Protein AF-A0A7X6Y4L7-F1 (afdb_monomer)

pLDDT: mean 73.78, std 27.24, range [24.98, 98.94]

Solvent-accessible surface area (backbone atoms only — not comparable to full-atom values): 33323 Å² total; per-residue (Å²): 106,78,72,56,56,53,54,52,38,43,52,53,12,53,51,27,34,53,55,12,54,65,22,59,83,44,100,46,37,68,65,9,54,53,30,30,51,51,10,59,71,45,44,69,66,62,70,61,58,47,30,74,75,70,72,51,80,80,62,76,68,59,56,57,50,52,54,50,52,53,50,53,53,50,63,76,66,62,75,92,71,67,77,64,54,61,70,50,52,62,58,56,51,50,70,71,34,46,56,81,86,76,76,83,77,85,78,79,77,88,74,91,75,86,87,83,88,84,82,84,84,89,83,90,82,89,86,86,84,82,92,78,91,90,84,93,83,91,84,87,87,86,91,86,82,89,88,88,82,88,87,82,89,87,88,84,89,79,91,81,89,86,86,87,84,84,87,86,89,86,87,89,87,83,92,82,91,88,88,84,91,82,92,87,89,82,92,77,92,79,82,87,76,89,74,83,77,77,82,72,81,71,75,71,81,68,61,51,45,36,39,34,43,44,48,59,29,68,18,40,24,34,43,35,36,30,87,78,33,29,36,38,39,31,26,6,30,63,90,32,22,66,58,50,50,48,53,44,49,74,74,67,58,58,56,25,59,33,38,33,40,27,40,84,49,52,34,25,36,25,9,42,27,57,40,55,66,71,40,48,71,76,36,38,35,35,45,93,70,86,69,91,48,65,57,48,50,50,32,54,48,28,38,53,76,71,71,49,47,37,37,58,66,53,62,73,45,74,46,77,46,58,87,27,39,36,31,32,55,22,37,84,66,93,74,68,96,50,69,42,32,38,9,44,19,35,40,38,41,32,88,75,40,32,36,33,42,29,48,36,26,24,59,62,40,46,50,49,37,59,73,70,66,60,88,55,60,16,50,31,32,44,45,19,43,32,25,30,69,67,17,70,44,72,70,49,49,63,51,23,58,32,54,32,32,40,27,46,24,20,64,93,41,94,86,54,49,58,18,68,73,26,54,51,46,40,55,75,67,66,30,48,76,48,45,19,55,82,23,2,22,33,40,37,39,27,64,32,78,54,81,46,78,47,58,69,79,39,72,58,63,80,73,74,75,77,81,69,73,93,81,82,87,80,87,90,86,77,85,87,81,89,80,82,90,80,89,86,88,82,90,79,86,91,80,90,78,82,93,77,82,92,58,76,55,30,42,31,23,72,86,77,37,31,27,31,36,88,87,34,98,77,64,62,61,74,91,39,50,46,78,27,65,46,71,65,57,35,43,74,73,64,29,41,63,31,91,86,61,68,91

Secondary structure (DSSP, 8-state):
-HHHHHHHHHHHHHHHHHHHHHHHTSTTHHHHHHHHHHHHHHS--HHHHHHHHH-----TTHHHHHHHHHHHHHHTTS-TTSTTTHHHHHHHHHHHHBPP--PPP--------------------------------------------------------------------------------------------------PPP--EEEEE---SSS-EEEEE-SS-EEEEEE--GGGHHHHHHHHHHTT--EESEEE--SS-HHHHTTHHHHHHHSEES-EE--S----SHHHHHHHHHHHHTT--EE---TT-EEEETTEEEEE----SS--SSGGGG---EEEEETTEEEEE-TT--HHHHHHHHHTT-----SEEEPGGGG-TTSS-HHHHHHH--SEEEE---TT-TT-PSPHHHHHHHHHTT-EEEEHHHHSSEEEEE-SS-EEEES-SSPPPPPPPP---SSS---------------------------------EEEETTTTEEE-TT-TTPPPGGGEEEESSHHHHHHTTPEE-TTT--

Nearest PDB structures (foldseek):
  8a90-assembly1_B  TM=6.254E-01  e=6.960E-11  Chromobacterium vaccinii
  7dck-assembly1_B  TM=6.589E-01  e=9.756E-10  Epsilonproteobacteria bacterium (ex Lamellibrachia satsuma)
  5kil-assembly1_A-2  TM=6.484E-01  e=9.188E-10  Streptomyces venezuelae ATCC 10712
  4jo0-assembly1_A  TM=6.161E-01  e=1.368E-08  Streptomyces venezuelae

Mean predicted aligned error: 20.84 Å

Radius of gyration: 37.59 Å; Cα contacts (8 Å, |Δi|>4): 845; chains: 1; bounding box: 129×100×114 Å

Structure (mmCIF, N/CA/C/O backbone):
data_AF-A0A7X6Y4L7-F1
#
_entry.id   AF-A0A7X6Y4L7-F1
#
loop_
_atom_site.group_PDB
_atom_site.id
_atom_site.type_symbol
_atom_site.label_atom_id
_atom_site.label_alt_id
_atom_site.label_comp_id
_atom_site.label_asym_id
_atom_site.label_entity_id
_atom_site.label_seq_id
_atom_site.pdbx_PDB_ins_code
_atom_site.Cartn_x
_atom_site.Cartn_y
_atom_site.Cartn_z
_atom_site.occupancy
_atom_site.B_iso_or_equiv
_atom_site.auth_seq_id
_atom_site.auth_comp_id
_atom_site.auth_asym_id
_atom_site.auth_atom_id
_atom_site.pdbx_PDB_model_num
ATOM 1 N N . MET A 1 1 ? 54.301 41.289 31.985 1.00 64.56 1 MET A N 1
ATOM 2 C CA . MET A 1 1 ? 53.000 41.826 31.512 1.00 64.56 1 MET A CA 1
ATOM 3 C C . MET A 1 1 ? 52.698 41.454 30.056 1.00 64.56 1 MET A C 1
ATOM 5 O O . MET A 1 1 ? 52.247 40.335 29.891 1.00 64.56 1 MET A O 1
ATOM 9 N N . LYS A 1 2 ? 52.964 42.263 29.008 1.00 63.25 2 LYS A N 1
ATOM 10 C CA . LYS A 1 2 ? 52.410 42.042 27.636 1.00 63.25 2 LYS A CA 1
ATOM 11 C C . LYS A 1 2 ? 52.455 40.595 27.081 1.00 63.25 2 LYS A C 1
ATOM 13 O O . LYS A 1 2 ? 51.445 40.135 26.566 1.00 63.25 2 LYS A O 1
ATOM 18 N N . LYS A 1 3 ? 53.567 39.851 27.226 1.00 65.44 3 LYS A N 1
ATOM 19 C CA . LYS A 1 3 ? 53.645 38.425 26.817 1.00 65.44 3 LYS A CA 1
ATOM 20 C C . LYS A 1 3 ? 52.696 37.497 27.601 1.00 65.44 3 LYS A C 1
ATOM 22 O O . LYS A 1 3 ? 52.130 36.587 27.016 1.00 65.44 3 LYS A O 1
ATOM 27 N N . ILE A 1 4 ? 52.519 37.738 28.901 1.00 70.88 4 ILE A N 1
ATOM 28 C CA . ILE A 1 4 ? 51.645 36.947 29.785 1.00 70.88 4 ILE A CA 1
ATOM 29 C C . ILE A 1 4 ? 50.179 37.189 29.417 1.00 70.88 4 ILE A C 1
ATOM 31 O O . ILE A 1 4 ? 49.429 36.236 29.276 1.00 70.88 4 ILE A O 1
ATOM 35 N N . ILE A 1 5 ? 49.797 38.449 29.170 1.00 74.00 5 ILE A N 1
ATOM 36 C CA . ILE A 1 5 ? 48.437 38.820 28.738 1.00 74.00 5 ILE A CA 1
ATOM 37 C C . ILE A 1 5 ? 48.065 38.093 27.434 1.00 74.00 5 ILE A C 1
ATOM 39 O O . ILE A 1 5 ? 46.969 37.558 27.327 1.00 74.00 5 ILE A O 1
ATOM 43 N N . LEU A 1 6 ? 49.000 38.001 26.479 1.00 71.44 6 LEU A N 1
ATOM 44 C CA . LEU A 1 6 ? 48.819 37.221 25.250 1.00 71.44 6 LEU A CA 1
ATOM 45 C C . LEU A 1 6 ? 48.565 35.730 25.526 1.00 71.44 6 LEU A C 1
ATOM 47 O O . LEU A 1 6 ? 47.593 35.190 25.012 1.00 71.44 6 LEU A O 1
ATOM 51 N N . VAL A 1 7 ? 49.395 35.076 26.347 1.00 72.94 7 VAL A N 1
ATOM 52 C CA . VAL A 1 7 ? 49.225 33.646 26.687 1.00 72.94 7 VAL A CA 1
ATOM 53 C C . VAL A 1 7 ? 47.905 33.394 27.426 1.00 72.94 7 VAL A C 1
ATOM 55 O O . VAL A 1 7 ? 47.203 32.439 27.116 1.00 72.94 7 VAL A O 1
ATOM 58 N N . VAL A 1 8 ? 47.523 34.278 28.350 1.00 75.19 8 VAL A N 1
ATOM 59 C CA . VAL A 1 8 ? 46.246 34.192 29.075 1.00 75.19 8 VAL A CA 1
ATOM 60 C C . VAL A 1 8 ? 45.050 34.366 28.127 1.00 75.19 8 VAL A C 1
ATOM 62 O O . VAL A 1 8 ? 44.099 33.594 28.213 1.00 75.19 8 VAL A O 1
ATOM 65 N N . SER A 1 9 ? 45.115 35.301 27.171 1.00 73.38 9 SER A N 1
ATOM 66 C CA . SER A 1 9 ? 44.074 35.478 26.142 1.00 73.38 9 SER A CA 1
ATOM 67 C C . SER A 1 9 ? 43.915 34.240 25.254 1.00 73.38 9 SER A C 1
ATOM 69 O O . SER A 1 9 ? 42.792 33.865 24.935 1.00 73.38 9 SER A O 1
ATOM 71 N N . TRP A 1 10 ? 45.022 33.577 24.895 1.00 78.62 10 TRP A N 1
ATOM 72 C CA . TRP A 1 10 ? 45.005 32.301 24.169 1.00 78.62 10 TRP A CA 1
ATOM 73 C C . TRP A 1 10 ? 44.314 31.186 24.968 1.00 78.62 10 TRP A C 1
ATOM 75 O O . TRP A 1 10 ? 43.466 30.488 24.421 1.00 78.62 10 TRP A O 1
ATOM 85 N N . ILE A 1 11 ? 44.638 31.041 26.259 1.00 79.44 11 ILE A N 1
ATOM 86 C CA . ILE A 1 11 ? 44.039 30.016 27.130 1.00 79.44 11 ILE A CA 1
ATOM 87 C C . ILE A 1 11 ? 42.524 30.226 27.255 1.00 79.44 11 ILE A C 1
ATOM 89 O O . ILE A 1 11 ? 41.764 29.283 27.046 1.00 79.44 11 ILE A O 1
ATOM 93 N N . PHE A 1 12 ? 42.070 31.453 27.534 1.00 81.69 12 PHE A N 1
ATOM 94 C CA . PHE A 1 12 ? 40.635 31.740 27.634 1.00 81.69 12 PHE A CA 1
ATOM 95 C C . PHE A 1 12 ? 39.906 31.608 26.292 1.00 81.69 12 PHE A C 1
ATOM 97 O O . PHE A 1 12 ? 38.808 31.065 26.263 1.00 81.69 12 PHE A O 1
ATOM 104 N N . SER A 1 13 ? 40.509 32.037 25.180 1.00 82.38 13 SER A N 1
ATOM 105 C CA . SER A 1 13 ? 39.940 31.861 23.836 1.00 82.38 13 SER A CA 1
ATOM 106 C C . SER A 1 13 ? 39.688 30.384 23.501 1.00 82.38 13 SER A C 1
ATOM 108 O O . SER A 1 13 ? 38.576 30.029 23.108 1.00 82.38 13 SER A O 1
ATOM 110 N N . ILE A 1 14 ? 40.679 29.514 23.728 1.00 82.06 14 ILE A N 1
ATOM 111 C CA . ILE A 1 14 ? 40.544 28.065 23.519 1.00 82.06 14 ILE A CA 1
ATOM 112 C C . ILE A 1 14 ? 39.489 27.476 24.464 1.00 82.06 14 ILE A C 1
ATOM 114 O O . ILE A 1 14 ? 38.659 26.682 24.028 1.00 82.06 14 ILE A O 1
ATOM 118 N N . LEU A 1 15 ? 39.469 27.894 25.733 1.00 86.38 15 LEU A N 1
ATOM 119 C CA . LEU A 1 15 ? 38.477 27.436 26.709 1.00 86.38 15 LEU A CA 1
ATOM 120 C C . LEU A 1 15 ? 37.041 27.802 26.289 1.00 86.38 15 LEU A C 1
ATOM 122 O O . LEU A 1 15 ? 36.154 26.956 26.363 1.00 86.38 15 LEU A O 1
ATOM 126 N N . PHE A 1 16 ? 36.813 29.022 25.792 1.00 85.94 16 PHE A N 1
ATOM 127 C CA . PHE A 1 16 ? 35.507 29.449 25.280 1.00 85.94 16 PHE A CA 1
ATOM 128 C C . PHE A 1 16 ? 35.082 28.690 24.015 1.00 85.94 16 PHE A C 1
ATOM 130 O O . PHE A 1 16 ? 33.912 28.328 23.901 1.00 85.94 16 PHE A O 1
ATOM 137 N N . LEU A 1 17 ? 36.015 28.388 23.102 1.00 86.62 17 LEU A N 1
ATOM 138 C CA . LEU A 1 17 ? 35.740 27.546 21.931 1.00 86.62 17 LEU A CA 1
ATOM 139 C C . LEU A 1 17 ? 35.345 26.118 22.335 1.00 86.62 17 LEU A C 1
ATOM 141 O O . LEU A 1 17 ? 34.345 25.610 21.837 1.00 86.62 17 LEU A O 1
ATOM 145 N N . LEU A 1 18 ? 36.086 25.491 23.256 1.00 85.25 18 LEU A N 1
ATOM 146 C CA . LEU A 1 18 ? 35.811 24.125 23.721 1.00 85.25 18 LEU A CA 1
ATOM 147 C C . LEU A 1 18 ? 34.470 24.025 24.462 1.00 85.25 18 LEU A C 1
ATOM 149 O O . LEU A 1 18 ? 33.661 23.160 24.138 1.00 85.25 18 LEU A O 1
ATOM 153 N N . ILE A 1 19 ? 34.200 24.932 25.408 1.00 86.06 19 ILE A N 1
ATOM 154 C CA . ILE A 1 19 ? 32.922 24.953 26.139 1.00 86.06 19 ILE A CA 1
ATOM 155 C C . ILE A 1 19 ? 31.763 25.241 25.172 1.00 86.06 19 ILE A C 1
ATOM 157 O O . ILE A 1 19 ? 30.741 24.555 25.211 1.00 86.06 19 ILE A O 1
ATOM 161 N N . GLY A 1 20 ? 31.925 26.205 24.260 1.00 85.69 20 GLY A N 1
ATOM 162 C CA . GLY A 1 20 ? 30.919 26.502 23.240 1.00 85.69 20 GLY A CA 1
ATOM 163 C C . GLY A 1 20 ? 30.598 25.294 22.355 1.00 85.69 20 GLY A C 1
ATOM 164 O O . GLY A 1 20 ? 29.426 25.013 22.117 1.00 85.69 20 GLY A O 1
ATOM 165 N N . PHE A 1 21 ? 31.620 24.526 21.962 1.00 82.06 21 PHE A N 1
ATOM 166 C CA . PHE A 1 21 ? 31.460 23.297 21.182 1.00 82.06 21 PHE A CA 1
ATOM 167 C C . PHE A 1 21 ? 30.716 22.197 21.957 1.00 82.06 21 PHE A C 1
ATOM 169 O O . PHE A 1 21 ? 29.822 21.570 21.394 1.00 82.06 21 PHE A O 1
ATOM 176 N N . THR A 1 22 ? 30.989 22.008 23.258 1.00 81.50 22 THR A N 1
ATOM 177 C CA . THR A 1 22 ? 30.237 21.030 24.078 1.00 81.50 22 THR A CA 1
ATOM 178 C C . THR A 1 22 ? 28.743 21.347 24.183 1.00 81.50 22 THR A C 1
ATOM 180 O O . THR A 1 22 ? 27.936 20.433 24.319 1.00 81.50 22 THR A O 1
ATOM 183 N N . PHE A 1 23 ? 28.349 22.618 24.059 1.00 82.81 23 PHE A N 1
ATOM 184 C CA . PHE A 1 23 ? 26.939 23.010 24.072 1.00 82.81 23 PHE A CA 1
ATOM 185 C C . PHE A 1 23 ? 26.223 22.850 22.720 1.00 82.81 23 PHE A C 1
ATOM 187 O O . PHE A 1 23 ? 24.992 22.835 22.716 1.00 82.81 23 PHE A O 1
ATOM 194 N N . LEU A 1 24 ? 26.934 22.682 21.593 1.00 73.62 24 LEU A N 1
ATOM 195 C CA . LEU A 1 24 ? 26.301 22.472 20.277 1.00 73.62 24 LEU A CA 1
ATOM 196 C C . LEU A 1 24 ? 25.506 21.160 20.196 1.00 73.62 24 LEU A C 1
ATOM 198 O O . LEU A 1 24 ? 24.518 21.089 19.474 1.00 73.62 24 LEU A O 1
ATOM 202 N N . PHE A 1 25 ? 25.914 20.147 20.962 1.00 75.75 25 PHE A N 1
ATOM 203 C CA . PHE A 1 25 ? 25.281 18.824 21.027 1.00 75.75 25 PHE A CA 1
ATOM 204 C C . PHE A 1 25 ? 24.353 18.700 22.248 1.00 75.75 25 PHE A C 1
ATOM 206 O O . PHE A 1 25 ? 24.230 17.642 22.859 1.00 75.75 25 PHE A O 1
ATOM 213 N N . SER A 1 26 ? 23.732 19.814 22.647 1.00 74.69 26 SER A N 1
ATOM 214 C CA . SER A 1 26 ? 22.871 19.918 23.827 1.00 74.69 26 SER A CA 1
ATOM 215 C C . SER A 1 26 ? 21.686 20.851 23.570 1.00 74.69 26 SER A C 1
ATOM 217 O O . SER A 1 26 ? 21.703 21.656 22.638 1.00 74.69 26 SER A O 1
ATOM 219 N N . SER A 1 27 ? 20.705 20.853 24.475 1.00 76.62 27 SER A N 1
ATOM 220 C CA . SER A 1 27 ? 19.566 21.786 24.457 1.00 76.62 27 SER A CA 1
ATOM 221 C C . SER A 1 27 ? 19.948 23.276 24.589 1.00 76.62 27 SER A C 1
ATOM 223 O O . SER A 1 27 ? 19.075 24.138 24.517 1.00 76.62 27 SER A O 1
ATOM 225 N N . PHE A 1 28 ? 21.232 23.607 24.777 1.00 74.75 28 PHE A N 1
ATOM 226 C CA . PHE A 1 28 ? 21.755 24.968 24.967 1.00 74.75 28 PHE A CA 1
ATOM 227 C C . PHE A 1 28 ? 22.558 25.485 23.755 1.00 74.75 28 PHE A C 1
ATOM 229 O O . PHE A 1 28 ? 23.544 26.212 23.908 1.00 74.75 28 PHE A O 1
ATOM 236 N N . LEU A 1 29 ? 22.105 25.152 22.542 1.00 79.75 29 LEU A N 1
ATOM 237 C CA . LEU A 1 29 ? 22.727 25.528 21.263 1.00 79.75 29 LEU A CA 1
ATOM 238 C C . LEU A 1 29 ? 23.078 27.027 21.150 1.00 79.75 29 LEU A C 1
ATOM 240 O O . LEU A 1 29 ? 24.195 27.374 20.766 1.00 79.75 29 LEU A O 1
ATOM 244 N N . LEU A 1 30 ? 22.153 27.929 21.507 1.00 76.75 30 LEU A N 1
ATOM 245 C CA . LEU A 1 30 ? 22.362 29.381 21.389 1.00 76.75 30 LEU A CA 1
ATOM 246 C C . LEU A 1 30 ? 23.469 29.907 22.337 1.00 76.75 30 LEU A C 1
ATOM 248 O O . LEU A 1 30 ? 24.376 30.586 21.848 1.00 76.75 30 LEU A O 1
ATOM 252 N N . PRO A 1 31 ? 23.485 29.570 23.646 1.00 83.88 31 PRO A N 1
ATOM 253 C CA . PRO A 1 31 ? 24.656 29.773 24.504 1.00 83.88 31 PRO A CA 1
ATOM 254 C C . PRO A 1 31 ? 25.964 29.209 23.928 1.00 83.88 31 PRO A C 1
ATOM 256 O O . PRO A 1 31 ? 26.984 29.898 23.971 1.00 83.88 31 PRO A O 1
ATOM 259 N N . GLY A 1 32 ? 25.942 28.005 23.346 1.00 86.62 32 GLY A N 1
ATOM 260 C CA . GLY A 1 32 ? 27.118 27.390 22.718 1.00 86.62 32 GLY A CA 1
ATOM 261 C C . GLY A 1 32 ? 27.705 28.236 21.586 1.00 86.62 32 GLY A C 1
ATOM 262 O O . GLY A 1 32 ? 28.892 28.572 21.606 1.00 86.62 32 GLY A O 1
ATOM 263 N N . LEU A 1 33 ? 26.853 28.672 20.655 1.00 84.38 33 LEU A N 1
ATOM 264 C CA . LEU A 1 33 ? 27.230 29.553 19.545 1.00 84.38 33 LEU A CA 1
ATOM 265 C C . LEU A 1 33 ? 27.809 30.892 20.032 1.00 84.38 33 LEU A C 1
ATOM 267 O O . LEU A 1 33 ? 28.822 31.346 19.499 1.00 84.38 33 LEU A O 1
ATOM 271 N N . ILE A 1 34 ? 27.223 31.501 21.070 1.00 86.12 34 ILE A N 1
ATOM 272 C CA . ILE A 1 34 ? 27.723 32.756 21.664 1.00 86.12 34 ILE A CA 1
ATOM 273 C C . ILE A 1 34 ? 29.126 32.563 22.260 1.00 86.12 34 ILE A C 1
ATOM 275 O O . ILE A 1 34 ? 30.013 33.388 22.026 1.00 86.12 34 ILE A O 1
ATOM 279 N N . LEU A 1 35 ? 29.357 31.468 22.991 1.00 85.62 35 LEU A N 1
ATOM 280 C CA . LEU A 1 35 ? 30.662 31.160 23.585 1.00 85.62 35 LEU A CA 1
ATOM 281 C C . LEU A 1 35 ? 31.726 30.879 22.513 1.00 85.62 35 LEU A C 1
ATOM 283 O O . LEU A 1 35 ? 32.846 31.377 22.633 1.00 85.62 35 LEU A O 1
ATOM 287 N N . MET A 1 36 ? 31.377 30.187 21.422 1.00 86.12 36 MET A N 1
ATOM 288 C CA . MET A 1 36 ? 32.289 30.016 20.284 1.00 86.12 36 MET A CA 1
ATOM 289 C C . MET A 1 36 ? 32.635 31.348 19.604 1.00 86.12 36 MET A C 1
ATOM 291 O O . MET A 1 36 ? 33.799 31.575 19.273 1.00 86.12 36 MET A O 1
ATOM 295 N N . LEU A 1 37 ? 31.665 32.254 19.444 1.00 83.62 37 LEU A N 1
ATOM 296 C CA . LEU A 1 37 ? 31.886 33.593 18.881 1.00 83.62 37 LEU A CA 1
ATOM 297 C C . LEU A 1 37 ? 32.836 34.428 19.755 1.00 83.62 37 LEU A C 1
ATOM 299 O O . LEU A 1 37 ? 33.786 35.023 19.243 1.00 83.62 37 LEU A O 1
ATOM 303 N N . ILE A 1 38 ? 32.639 34.411 21.077 1.00 81.06 38 ILE A N 1
ATOM 304 C CA . ILE A 1 38 ? 33.545 35.042 22.052 1.00 81.06 38 ILE A CA 1
ATOM 305 C C . ILE A 1 38 ? 34.948 34.426 21.959 1.00 81.06 38 ILE A C 1
ATOM 307 O O . ILE A 1 38 ? 35.938 35.156 21.883 1.00 81.06 38 ILE A O 1
ATOM 311 N N . GLY A 1 39 ? 35.044 33.096 21.911 1.00 82.06 39 GLY A N 1
ATOM 312 C CA . GLY A 1 39 ? 36.310 32.380 21.772 1.00 82.06 39 GLY A CA 1
ATOM 313 C C . GLY A 1 39 ? 37.071 32.758 20.498 1.00 82.06 39 GLY A C 1
ATOM 314 O O . GLY A 1 39 ? 38.264 33.059 20.572 1.00 82.06 39 GLY A O 1
ATOM 315 N N . ALA A 1 40 ? 36.382 32.837 19.357 1.00 81.19 40 ALA A N 1
ATOM 316 C CA . ALA A 1 40 ? 36.952 33.245 18.073 1.00 81.19 40 ALA A CA 1
ATOM 317 C C . ALA A 1 40 ? 37.410 34.716 18.056 1.00 81.19 40 ALA A C 1
ATOM 319 O O . ALA A 1 40 ? 38.482 35.012 17.531 1.00 81.19 40 ALA A O 1
ATOM 320 N N . ILE A 1 41 ? 36.650 35.633 18.669 1.00 78.81 41 ILE A N 1
ATOM 321 C CA . ILE A 1 41 ? 37.019 37.056 18.793 1.00 78.81 41 ILE A CA 1
ATOM 322 C C . ILE A 1 41 ? 38.242 37.241 19.709 1.00 78.81 41 ILE A C 1
ATOM 324 O O . ILE A 1 41 ? 39.097 38.086 19.441 1.00 78.81 41 ILE A O 1
ATOM 328 N N . LEU 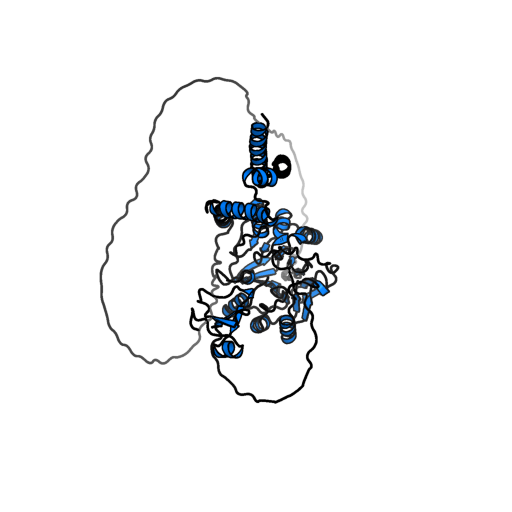A 1 42 ? 38.348 36.450 20.781 1.00 77.88 42 LEU A N 1
ATOM 329 C CA . LEU A 1 42 ? 39.468 36.506 21.727 1.00 77.88 42 LEU A CA 1
ATOM 330 C C . LEU A 1 42 ? 40.744 35.809 21.228 1.00 77.88 42 LEU A C 1
ATOM 332 O O . LEU A 1 42 ? 41.788 35.969 21.869 1.00 77.88 42 LEU A O 1
ATOM 336 N N . LEU A 1 43 ? 40.683 35.053 20.123 1.00 77.38 43 LEU A N 1
ATOM 337 C CA . LEU A 1 43 ? 41.809 34.299 19.563 1.00 77.38 43 LEU A CA 1
ATOM 338 C C . LEU A 1 43 ? 42.814 35.256 18.891 1.00 77.38 43 LEU A C 1
ATOM 340 O O . LEU A 1 43 ? 42.539 35.774 17.804 1.00 77.38 43 LEU A O 1
ATOM 344 N N . PRO A 1 44 ? 44.001 35.515 19.475 1.00 65.94 44 PRO A N 1
ATOM 345 C CA . PRO A 1 44 ? 44.910 36.510 18.916 1.00 65.94 44 PRO A CA 1
ATOM 346 C C . PRO A 1 44 ? 45.461 36.023 17.566 1.00 65.94 44 PRO A C 1
ATOM 348 O O . PRO A 1 44 ? 45.849 34.857 17.467 1.00 65.94 44 PRO A O 1
ATOM 351 N N . PRO A 1 45 ? 45.555 36.882 16.530 1.00 65.38 45 PRO A N 1
ATOM 352 C CA . PRO A 1 45 ? 45.813 36.449 15.158 1.00 65.38 45 PRO A CA 1
ATOM 353 C C . PRO A 1 45 ? 47.113 35.643 15.042 1.00 65.38 45 PRO A C 1
ATOM 355 O O . PRO A 1 45 ? 48.219 36.189 15.098 1.00 65.38 45 PRO A O 1
ATOM 358 N N . ILE A 1 46 ? 46.955 34.329 14.851 1.00 59.22 46 ILE A N 1
ATOM 359 C CA . ILE A 1 46 ? 48.016 33.307 14.887 1.00 59.22 46 ILE A CA 1
ATOM 360 C C . ILE A 1 46 ? 49.167 33.659 13.931 1.00 59.22 46 ILE A C 1
ATOM 362 O O . ILE A 1 46 ? 50.349 33.515 14.255 1.00 59.22 46 ILE A O 1
ATOM 366 N N . THR A 1 47 ? 48.815 34.224 12.775 1.00 53.38 47 THR A N 1
ATOM 367 C CA . THR A 1 47 ? 49.736 34.723 11.747 1.00 53.38 47 THR A CA 1
ATOM 368 C C . THR A 1 47 ? 50.739 35.751 12.275 1.00 53.38 47 THR A C 1
ATOM 370 O O . THR A 1 47 ? 51.868 35.776 11.794 1.00 53.38 47 THR A O 1
ATOM 373 N N . SER A 1 48 ? 50.380 36.573 13.265 1.00 55.81 48 SER A N 1
ATOM 374 C CA . SER A 1 48 ? 51.265 37.583 13.863 1.00 55.81 48 SER A CA 1
ATOM 375 C C . SER A 1 48 ? 52.360 36.945 14.725 1.00 55.81 48 SER A C 1
ATOM 377 O O . SER A 1 48 ? 53.530 37.324 14.639 1.00 55.81 48 SER A O 1
ATOM 379 N N . PHE A 1 49 ? 52.006 35.924 15.511 1.00 62.72 49 PHE A N 1
ATOM 380 C CA . PHE A 1 49 ? 52.955 35.199 16.357 1.00 62.72 49 PHE A CA 1
ATOM 381 C C . PHE A 1 49 ? 53.919 34.344 15.520 1.00 62.72 49 PHE A C 1
ATOM 383 O O . PHE A 1 49 ? 55.135 34.436 15.702 1.00 62.72 49 PHE A O 1
ATOM 390 N N . ILE A 1 50 ? 53.397 33.588 14.544 1.00 56.09 50 ILE A N 1
ATOM 391 C CA . ILE A 1 50 ? 54.206 32.715 13.677 1.00 56.09 50 ILE A CA 1
ATOM 392 C C . ILE A 1 50 ? 55.171 33.529 12.799 1.00 56.09 50 ILE A C 1
ATOM 394 O O . ILE A 1 50 ? 56.367 33.230 12.794 1.00 56.09 50 ILE A O 1
ATOM 398 N N . ASN A 1 51 ? 54.709 34.604 12.141 1.00 57.66 51 ASN A N 1
ATOM 399 C CA . ASN A 1 51 ? 55.597 35.495 11.376 1.00 57.66 51 ASN A CA 1
ATOM 400 C C . ASN A 1 51 ? 56.739 36.032 12.248 1.00 57.66 51 ASN A C 1
ATOM 402 O O . ASN A 1 51 ? 57.895 36.046 11.831 1.00 57.66 51 ASN A O 1
ATOM 406 N N . LYS A 1 52 ? 56.426 36.475 13.471 1.00 62.69 52 LYS A N 1
ATOM 407 C CA . LYS A 1 52 ? 57.401 37.139 14.339 1.00 62.69 52 LYS A CA 1
ATOM 408 C C . LYS A 1 52 ? 58.457 36.192 14.908 1.00 62.69 52 LYS A C 1
ATOM 410 O O . LYS A 1 52 ? 59.581 36.637 15.134 1.00 62.69 52 LYS A O 1
ATOM 415 N N . GLN A 1 53 ? 58.110 34.925 15.134 1.00 61.84 53 GLN A N 1
ATOM 416 C CA . GLN A 1 53 ? 59.012 33.948 15.747 1.00 61.84 53 GLN A CA 1
ATOM 417 C C . GLN A 1 53 ? 59.769 33.086 14.721 1.00 61.84 53 GLN A C 1
ATOM 419 O O . GLN A 1 53 ? 60.908 32.712 14.989 1.00 61.84 53 GLN A O 1
ATOM 424 N N . PHE A 1 54 ? 59.185 32.817 13.546 1.00 67.88 54 PHE A N 1
ATOM 425 C CA . PHE A 1 54 ? 59.772 31.930 12.526 1.00 67.88 54 PHE A CA 1
ATOM 426 C C . PHE A 1 54 ? 60.096 32.614 11.187 1.00 67.88 54 PHE A C 1
ATOM 428 O O . PHE A 1 54 ? 60.723 31.992 10.336 1.00 67.88 54 PHE A O 1
ATOM 435 N N . LYS A 1 55 ? 59.695 33.879 10.976 1.00 67.19 55 LYS A N 1
ATOM 436 C CA . LYS A 1 55 ? 59.811 34.618 9.694 1.00 67.19 55 LYS A CA 1
ATOM 437 C C . LYS A 1 55 ? 59.093 33.969 8.496 1.00 67.19 55 LYS A C 1
ATOM 439 O O . LYS A 1 55 ? 59.327 34.365 7.358 1.00 67.19 55 LYS A O 1
ATOM 444 N N . ILE A 1 56 ? 58.200 33.009 8.740 1.00 61.88 56 ILE A N 1
ATOM 445 C CA . ILE A 1 56 ? 57.390 32.357 7.705 1.00 61.88 56 ILE A CA 1
ATOM 446 C C . ILE A 1 56 ? 56.091 33.146 7.527 1.00 61.88 56 ILE A C 1
ATOM 448 O O . ILE A 1 56 ? 55.279 33.201 8.451 1.00 61.88 56 ILE A O 1
ATOM 452 N N . THR A 1 57 ? 55.879 33.702 6.333 1.00 60.34 57 THR A N 1
ATOM 453 C CA . THR A 1 57 ? 54.601 34.265 5.877 1.00 60.34 57 THR A CA 1
ATOM 454 C C . THR A 1 57 ? 53.693 33.134 5.374 1.00 60.34 57 THR A C 1
ATOM 456 O O . THR A 1 57 ? 53.953 32.573 4.307 1.00 60.34 57 THR A O 1
ATOM 459 N N . PRO A 1 58 ? 52.625 32.742 6.098 1.00 57.94 58 PRO A N 1
ATOM 460 C CA . PRO A 1 58 ? 51.831 31.590 5.686 1.00 57.94 58 PRO A CA 1
ATOM 461 C C . PRO A 1 58 ? 50.970 31.929 4.463 1.00 57.94 58 PRO A C 1
ATOM 463 O O . PRO A 1 58 ? 50.214 32.903 4.489 1.00 57.94 58 PRO A O 1
ATOM 466 N N . LYS A 1 59 ? 51.044 31.110 3.405 1.00 67.31 59 LYS A N 1
ATOM 467 C CA . LYS A 1 59 ? 50.058 31.136 2.311 1.00 67.31 59 LYS A CA 1
ATOM 468 C C . LYS A 1 59 ? 48.666 30.844 2.880 1.00 67.31 59 LYS A C 1
ATOM 470 O O . LYS A 1 59 ? 48.542 30.042 3.801 1.00 67.31 59 LYS A O 1
ATOM 475 N N . TRP A 1 60 ? 47.641 31.487 2.320 1.00 58.50 60 TRP A N 1
ATOM 476 C CA . TRP A 1 60 ? 46.269 31.483 2.844 1.00 58.50 60 TRP A CA 1
ATOM 477 C C . TRP A 1 60 ? 45.740 30.078 3.184 1.00 58.50 60 TRP A C 1
ATOM 479 O O . TRP A 1 60 ? 45.397 29.850 4.342 1.00 58.50 60 TRP A O 1
ATOM 489 N N . TRP A 1 61 ? 45.845 29.138 2.239 1.00 66.81 61 TRP A N 1
ATOM 490 C CA . TRP A 1 61 ? 45.427 27.732 2.367 1.00 66.81 61 TRP A CA 1
ATOM 491 C C . TRP A 1 61 ? 46.065 26.937 3.523 1.00 66.81 61 TRP A C 1
ATOM 493 O O . TRP A 1 61 ? 45.542 25.898 3.921 1.00 66.81 61 TRP A O 1
ATOM 503 N N . MET A 1 62 ? 47.190 27.388 4.098 1.00 56.91 62 MET A N 1
ATOM 504 C CA . MET A 1 62 ? 47.793 26.702 5.253 1.00 56.91 62 MET A CA 1
ATOM 505 C C . MET A 1 62 ? 47.004 26.905 6.553 1.00 56.91 62 MET A C 1
ATOM 507 O O . MET A 1 62 ? 47.239 26.177 7.515 1.00 56.91 62 MET A O 1
ATOM 511 N N . LYS A 1 63 ? 46.064 27.860 6.601 1.00 55.31 63 LYS A N 1
ATOM 512 C CA . LYS A 1 63 ? 45.091 27.951 7.702 1.00 55.31 63 LYS A CA 1
ATOM 513 C C . LYS A 1 63 ? 44.120 26.776 7.651 1.00 55.31 63 LYS A C 1
ATOM 515 O O . LYS A 1 63 ? 43.931 26.085 8.646 1.00 55.31 63 LYS A O 1
ATOM 520 N N . ASP A 1 64 ? 43.564 26.545 6.470 1.00 58.91 64 ASP A N 1
ATOM 521 C CA . ASP A 1 64 ? 42.499 25.576 6.232 1.00 58.91 64 ASP A CA 1
ATOM 522 C C . ASP A 1 64 ? 43.051 24.150 6.372 1.00 58.91 64 ASP A C 1
ATOM 524 O O . ASP A 1 64 ? 42.461 23.315 7.054 1.00 58.91 64 ASP A O 1
ATOM 528 N N . LEU A 1 65 ? 44.275 23.913 5.878 1.00 60.03 65 LEU A N 1
ATOM 529 C CA . LEU A 1 65 ? 45.011 22.668 6.111 1.00 60.03 65 LEU A CA 1
ATOM 530 C C . LEU A 1 65 ? 45.287 22.399 7.604 1.00 60.03 65 LEU A C 1
ATOM 532 O O . LEU A 1 65 ? 45.229 21.250 8.031 1.00 60.03 65 LEU A O 1
ATOM 536 N N . ALA A 1 66 ? 45.572 23.424 8.415 1.00 59.22 66 ALA A N 1
ATOM 537 C CA . ALA A 1 66 ? 45.806 23.238 9.850 1.00 59.22 66 ALA A CA 1
ATOM 538 C C . ALA A 1 66 ? 44.521 22.852 10.606 1.00 59.22 66 ALA A C 1
ATOM 540 O O . ALA A 1 66 ? 44.570 22.002 11.496 1.00 59.22 66 ALA A O 1
ATOM 541 N N . VAL A 1 67 ? 43.374 23.424 10.222 1.00 57.31 67 VAL A N 1
ATOM 542 C CA . VAL A 1 67 ? 42.053 23.018 10.734 1.00 57.31 67 VAL A CA 1
ATOM 543 C C . VAL A 1 67 ? 41.726 21.587 10.295 1.00 57.31 67 VAL A C 1
ATOM 545 O O . VAL A 1 67 ? 41.323 20.773 11.122 1.00 57.31 67 VAL A O 1
ATOM 548 N N . PHE A 1 68 ? 41.977 21.248 9.028 1.00 59.81 68 PHE A N 1
ATOM 549 C CA . PHE A 1 68 ? 41.729 19.912 8.483 1.00 59.81 68 PHE A CA 1
ATOM 550 C C . PHE A 1 68 ? 42.585 18.826 9.158 1.00 59.81 68 PHE A C 1
ATOM 552 O O . PHE A 1 68 ? 42.074 17.765 9.505 1.00 59.81 68 PHE A O 1
ATOM 559 N N . ILE A 1 69 ? 43.868 19.093 9.428 1.00 61.34 69 ILE A N 1
ATOM 560 C CA . ILE A 1 69 ? 44.744 18.156 10.154 1.00 61.34 69 ILE A CA 1
ATOM 561 C C . ILE A 1 69 ? 44.261 17.943 11.597 1.00 61.34 69 ILE A C 1
ATOM 563 O O . ILE A 1 69 ? 44.251 16.806 12.065 1.00 61.34 69 ILE A O 1
ATOM 567 N N . LEU A 1 70 ? 43.817 18.996 12.293 1.00 57.31 70 LEU A N 1
ATOM 568 C CA . LEU A 1 70 ? 43.230 18.859 13.633 1.00 57.31 70 LEU A CA 1
ATOM 569 C C . LEU A 1 70 ? 41.928 18.044 13.612 1.00 57.31 70 LEU A C 1
ATOM 571 O O . LEU A 1 70 ? 41.722 17.221 14.500 1.00 57.31 70 LEU A O 1
ATOM 575 N N . PHE A 1 71 ? 41.092 18.216 12.586 1.00 58.00 71 PHE A N 1
ATOM 576 C CA . PHE A 1 71 ? 39.865 17.438 12.391 1.00 58.00 71 PHE A CA 1
ATOM 577 C C . PHE A 1 71 ? 40.151 15.945 12.143 1.00 58.00 71 PHE A C 1
ATOM 579 O O . PHE A 1 71 ? 39.542 15.091 12.783 1.00 58.00 71 PHE A O 1
ATOM 586 N N . ILE A 1 72 ? 41.135 15.617 11.297 1.00 63.75 72 ILE A N 1
ATOM 587 C CA . ILE A 1 72 ? 41.568 14.229 11.048 1.00 63.75 72 ILE A CA 1
ATOM 588 C C . ILE A 1 72 ? 42.159 13.580 12.310 1.00 63.75 72 ILE A C 1
ATOM 590 O O . ILE A 1 72 ? 41.837 12.432 12.613 1.00 63.75 72 ILE A O 1
ATOM 594 N N . ILE A 1 73 ? 42.989 14.301 13.073 1.00 62.41 73 ILE A N 1
ATOM 595 C CA . ILE A 1 73 ? 43.545 13.791 14.339 1.00 62.41 73 ILE A CA 1
ATOM 596 C C . ILE A 1 73 ? 42.431 13.574 15.372 1.00 62.41 73 ILE A C 1
ATOM 598 O O . ILE A 1 73 ? 42.453 12.567 16.072 1.00 62.41 73 ILE A O 1
ATOM 602 N N . PHE A 1 74 ? 41.440 14.469 15.441 1.00 56.50 74 PHE A N 1
ATOM 603 C CA . PHE A 1 74 ? 40.285 14.311 16.324 1.00 56.50 74 PHE A CA 1
ATOM 604 C C . PHE A 1 74 ? 39.469 13.059 15.973 1.00 56.50 74 PHE A C 1
ATOM 606 O O . PHE A 1 74 ? 39.269 12.218 16.848 1.00 56.50 74 PHE A O 1
ATOM 613 N N . LEU A 1 75 ? 39.097 12.875 14.698 1.00 55.31 75 LEU A N 1
ATOM 614 C CA . LEU A 1 75 ? 38.399 11.673 14.215 1.00 55.31 75 LEU A CA 1
ATOM 615 C C . LEU A 1 75 ? 39.147 10.378 14.574 1.00 55.31 75 LEU A C 1
ATOM 617 O O . LEU A 1 75 ? 38.526 9.420 15.020 1.00 55.31 75 LEU A O 1
ATOM 621 N N . ALA A 1 76 ? 40.478 10.368 14.465 1.00 58.50 76 ALA A N 1
ATOM 622 C CA . ALA A 1 76 ? 41.324 9.229 14.833 1.00 58.50 76 ALA A CA 1
ATOM 623 C C . ALA A 1 76 ? 41.485 9.001 16.357 1.00 58.50 76 ALA A C 1
ATOM 625 O O . ALA A 1 76 ? 42.248 8.125 16.765 1.00 58.50 76 ALA A O 1
ATOM 626 N N . THR A 1 77 ? 40.806 9.786 17.203 1.00 56.91 77 THR A N 1
ATOM 627 C CA . THR A 1 77 ? 40.836 9.665 18.677 1.00 56.91 77 THR A CA 1
ATOM 628 C C . THR A 1 77 ? 39.457 9.495 19.324 1.00 56.91 77 THR A C 1
ATOM 630 O O . THR A 1 77 ? 39.377 9.371 20.547 1.00 56.91 77 THR A O 1
ATOM 633 N N . ILE A 1 78 ? 38.382 9.435 18.532 1.00 59.81 78 ILE A N 1
ATOM 634 C CA . ILE A 1 78 ? 37.046 9.051 19.008 1.00 59.81 78 ILE A CA 1
ATOM 635 C C . ILE A 1 78 ? 37.031 7.524 19.228 1.00 59.81 78 ILE A C 1
ATOM 637 O O . ILE A 1 78 ? 37.373 6.791 18.301 1.00 59.81 78 ILE A O 1
ATOM 641 N N . PRO A 1 79 ? 36.647 7.005 20.410 1.00 48.25 79 PRO A N 1
ATOM 642 C CA . PRO A 1 79 ? 36.483 5.564 20.611 1.00 48.25 79 PRO A CA 1
ATOM 643 C C . PRO A 1 79 ? 35.249 5.017 19.870 1.00 48.25 79 PRO A C 1
ATOM 645 O O . PRO A 1 79 ? 34.178 5.615 19.951 1.00 48.25 79 PRO A O 1
ATOM 648 N N . ASP A 1 80 ? 35.350 3.829 19.260 1.00 50.19 80 ASP A N 1
ATOM 649 C CA . ASP A 1 80 ? 34.297 3.152 18.459 1.00 50.19 80 ASP A CA 1
ATOM 650 C C . ASP A 1 80 ? 33.002 2.754 19.222 1.00 50.19 80 ASP A C 1
ATOM 652 O O . ASP A 1 80 ? 32.236 1.895 18.771 1.00 50.19 80 ASP A O 1
ATOM 656 N N . ASN A 1 81 ? 32.769 3.285 20.425 1.00 44.88 81 ASN A N 1
ATOM 657 C CA . ASN A 1 81 ? 31.910 2.654 21.428 1.00 44.88 81 ASN A CA 1
ATOM 658 C C . ASN A 1 81 ? 30.613 3.411 21.767 1.00 44.88 81 ASN A C 1
ATOM 660 O O . ASN A 1 81 ? 29.803 2.872 22.515 1.00 44.88 81 ASN A O 1
ATOM 664 N N . GLU A 1 82 ? 30.380 4.608 21.215 1.00 42.47 82 GLU A N 1
ATOM 665 C CA . GLU A 1 82 ? 29.122 5.354 21.430 1.00 42.47 82 GLU A CA 1
ATOM 666 C C . GLU A 1 82 ? 28.068 5.112 20.333 1.00 42.47 82 GLU A C 1
ATOM 668 O O . GLU A 1 82 ? 26.874 5.149 20.618 1.00 42.47 82 GLU A O 1
ATOM 673 N N . TYR A 1 83 ? 28.469 4.734 19.111 1.00 40.31 83 TYR A N 1
ATOM 674 C CA . TYR A 1 83 ? 27.513 4.436 18.027 1.00 40.31 83 TYR A CA 1
ATOM 675 C C . TYR A 1 83 ? 26.641 3.191 18.290 1.00 40.31 83 TYR A C 1
ATOM 677 O O . TYR A 1 83 ? 25.542 3.079 17.761 1.00 40.31 83 TYR A O 1
ATOM 685 N N . LYS A 1 84 ? 27.091 2.276 19.161 1.00 36.94 84 LYS A N 1
ATOM 686 C CA . LYS A 1 84 ? 26.399 1.011 19.490 1.00 36.94 84 LYS A CA 1
ATOM 687 C C . LYS A 1 84 ? 25.326 1.141 20.580 1.00 36.94 84 LYS A C 1
ATOM 689 O O . LYS A 1 84 ? 24.832 0.126 21.075 1.00 36.94 84 LYS A O 1
ATOM 694 N N . ALA A 1 85 ? 24.997 2.366 20.996 1.00 36.69 85 ALA A N 1
ATOM 695 C CA . ALA A 1 85 ? 23.911 2.626 21.937 1.00 36.69 85 ALA A CA 1
ATOM 696 C C . ALA A 1 85 ? 22.535 2.576 21.246 1.00 36.69 85 ALA A C 1
ATOM 698 O O . ALA A 1 85 ? 21.641 1.891 21.740 1.00 36.69 85 ALA A O 1
ATOM 699 N N . GLY A 1 86 ? 22.390 3.227 20.083 1.00 37.69 86 GLY A N 1
ATOM 700 C CA . GLY A 1 86 ? 21.138 3.245 19.310 1.00 37.69 86 GLY A CA 1
ATOM 701 C C . GLY A 1 86 ? 20.710 1.848 18.857 1.00 37.69 86 GLY A C 1
ATOM 702 O O . GLY A 1 86 ? 19.595 1.421 19.157 1.00 37.69 86 GLY A O 1
ATOM 703 N N . ASP A 1 87 ? 21.645 1.090 18.268 1.00 40.91 87 ASP A N 1
ATOM 704 C CA . ASP A 1 87 ? 21.453 -0.297 17.811 1.00 40.91 87 ASP A CA 1
ATOM 705 C C . ASP A 1 87 ? 20.845 -1.230 18.873 1.00 40.91 87 ASP A C 1
ATOM 707 O O . ASP A 1 87 ? 20.240 -2.244 18.530 1.00 40.91 87 ASP A O 1
ATOM 711 N N . LYS A 1 88 ? 21.023 -0.938 20.168 1.00 36.31 88 LYS A N 1
ATOM 712 C CA . LYS A 1 88 ? 20.524 -1.793 21.253 1.00 36.31 88 LYS A CA 1
ATOM 713 C C . LYS A 1 88 ? 19.124 -1.445 21.738 1.00 36.31 88 LYS A C 1
ATOM 715 O O . LYS A 1 88 ? 18.436 -2.361 22.169 1.00 36.31 88 LYS A O 1
ATOM 720 N N . ILE A 1 89 ? 18.721 -0.177 21.672 1.00 40.31 89 ILE A N 1
ATOM 721 C CA . ILE A 1 89 ? 17.419 0.278 22.185 1.00 40.31 89 ILE A CA 1
ATOM 722 C C . ILE A 1 89 ? 16.313 -0.070 21.180 1.00 40.31 89 ILE A C 1
ATOM 724 O O . ILE A 1 89 ? 15.325 -0.701 21.539 1.00 40.31 89 ILE A O 1
ATOM 728 N N . VAL A 1 90 ? 16.522 0.213 19.888 1.00 46.28 90 VAL A N 1
ATOM 729 C CA . VAL A 1 90 ? 15.533 -0.117 18.839 1.00 46.28 90 VAL A CA 1
ATOM 730 C C . VAL A 1 90 ? 15.245 -1.627 18.791 1.00 46.28 90 VAL A C 1
ATOM 732 O O . VAL A 1 90 ? 14.091 -2.043 18.681 1.00 46.28 90 VAL A O 1
ATOM 735 N N . ASN A 1 91 ? 16.284 -2.458 18.944 1.00 45.28 91 ASN A N 1
ATOM 736 C CA . ASN A 1 91 ? 16.144 -3.916 18.931 1.00 45.28 91 ASN A CA 1
ATOM 737 C C . ASN A 1 91 ? 15.491 -4.488 20.202 1.00 45.28 91 ASN A C 1
ATOM 739 O O . ASN A 1 91 ? 14.738 -5.453 20.081 1.00 45.28 91 ASN A O 1
ATOM 743 N N . SER A 1 92 ? 15.736 -3.932 21.400 1.00 43.97 92 SER A N 1
ATOM 744 C CA . SER A 1 92 ? 15.037 -4.399 22.611 1.00 43.97 92 SER A CA 1
ATOM 745 C C . SER A 1 92 ? 13.551 -4.078 22.558 1.00 43.97 92 SER A C 1
ATOM 747 O O . SER A 1 92 ? 12.718 -4.904 22.929 1.00 43.97 92 SER A O 1
ATOM 749 N N . ASP A 1 93 ? 13.217 -2.888 22.072 1.00 51.53 93 ASP A N 1
ATOM 750 C CA . ASP A 1 93 ? 11.877 -2.346 22.235 1.00 51.53 93 ASP A CA 1
ATOM 751 C C . ASP A 1 93 ? 10.928 -2.945 21.187 1.00 51.53 93 ASP A C 1
ATOM 753 O O . ASP A 1 93 ? 9.814 -3.348 21.537 1.00 51.53 93 ASP A O 1
ATOM 757 N N . MET A 1 94 ? 11.386 -3.166 19.944 1.00 54.69 94 MET A N 1
ATOM 758 C CA . MET A 1 94 ? 10.598 -3.889 18.936 1.00 54.69 94 MET A CA 1
ATOM 759 C C . MET A 1 94 ? 10.228 -5.313 19.388 1.00 54.69 94 MET A C 1
ATOM 761 O O . MET A 1 94 ? 9.104 -5.751 19.141 1.00 54.69 94 MET A O 1
ATOM 765 N N . GLU A 1 95 ? 11.121 -6.031 20.078 1.00 59.47 95 GLU A N 1
ATOM 766 C CA . GLU A 1 95 ? 10.832 -7.392 20.557 1.00 59.47 95 GLU A CA 1
ATOM 767 C C . GLU A 1 95 ? 9.722 -7.410 21.634 1.00 59.47 95 GLU A C 1
ATOM 769 O O . GLU A 1 95 ? 9.042 -8.422 21.801 1.00 59.47 95 GLU A O 1
ATOM 774 N N . THR A 1 96 ? 9.457 -6.272 22.296 1.00 68.44 96 THR A N 1
ATOM 775 C CA . THR A 1 96 ? 8.308 -6.097 23.211 1.00 68.44 96 THR A CA 1
ATOM 776 C C . THR A 1 96 ? 7.021 -5.616 22.528 1.00 68.44 96 THR A C 1
ATOM 778 O O . THR A 1 96 ? 5.929 -5.893 23.030 1.00 68.44 96 THR A O 1
ATOM 781 N N . LEU A 1 97 ? 7.125 -4.922 21.387 1.00 75.19 97 LEU A N 1
ATOM 782 C CA . LEU A 1 97 ? 5.980 -4.379 20.643 1.00 75.19 97 LEU A CA 1
ATOM 783 C C . LEU A 1 97 ? 5.326 -5.400 19.698 1.00 75.19 97 LEU A C 1
ATOM 785 O O . LEU A 1 97 ? 4.155 -5.237 19.353 1.00 75.19 97 LEU A O 1
ATOM 789 N N . VAL A 1 98 ? 6.048 -6.430 19.248 1.00 74.88 98 VAL A N 1
ATOM 790 C CA . VAL A 1 98 ? 5.538 -7.403 18.264 1.00 74.88 98 VAL A CA 1
ATOM 791 C C . VAL A 1 98 ? 4.648 -8.473 18.909 1.00 74.88 98 VAL A C 1
ATOM 793 O O . VAL A 1 98 ? 5.018 -9.111 19.894 1.00 74.88 98 VAL A O 1
ATOM 796 N N . GLU A 1 99 ? 3.476 -8.730 18.321 1.00 75.50 99 GLU A N 1
ATOM 797 C CA . GLU A 1 99 ? 2.600 -9.817 18.776 1.00 75.50 99 GLU A CA 1
ATOM 798 C C . GLU A 1 99 ? 3.116 -11.211 18.359 1.00 75.50 99 GLU A C 1
ATOM 800 O O . GLU A 1 99 ? 3.563 -11.396 17.221 1.00 75.50 99 GLU A O 1
ATOM 805 N N . PRO A 1 100 ? 3.017 -12.236 19.232 1.00 53.97 100 PRO A N 1
ATOM 806 C CA . PRO A 1 100 ? 3.334 -13.610 18.859 1.00 53.97 100 PRO A CA 1
ATOM 807 C C . PRO A 1 100 ? 2.305 -14.137 17.849 1.00 53.97 100 PRO A C 1
ATOM 809 O O . PRO A 1 100 ? 1.099 -14.078 18.087 1.00 53.97 100 PRO A O 1
ATOM 812 N N . VAL A 1 101 ? 2.786 -14.687 16.730 1.00 44.12 101 VAL A N 1
ATOM 813 C CA . VAL A 1 101 ? 1.937 -15.168 15.629 1.00 44.12 101 VAL A CA 1
ATOM 814 C C . VAL A 1 101 ? 1.034 -16.312 16.101 1.00 44.12 101 VAL A C 1
ATOM 816 O O . VAL A 1 101 ? 1.482 -17.446 16.279 1.00 44.12 101 VAL A O 1
ATOM 819 N N . GLN A 1 102 ? -0.258 -16.025 16.271 1.00 38.84 102 GLN A N 1
ATOM 820 C CA . GLN A 1 102 ? -1.275 -17.051 16.481 1.00 38.84 102 GLN A CA 1
ATOM 821 C C . GLN A 1 102 ? -1.614 -17.693 15.137 1.00 38.84 102 GLN A C 1
ATOM 823 O O . GLN A 1 102 ? -2.266 -17.091 14.290 1.00 38.84 102 GLN A O 1
ATOM 828 N N . ASN A 1 103 ? -1.130 -18.917 14.935 1.00 33.84 103 ASN A N 1
ATOM 829 C CA . ASN A 1 103 ? -1.328 -19.660 13.697 1.00 33.84 103 ASN A CA 1
ATOM 830 C C . ASN A 1 103 ? -2.802 -20.118 13.594 1.00 33.84 103 ASN A C 1
ATOM 832 O O . ASN A 1 103 ? -3.234 -20.890 14.458 1.00 33.84 103 ASN A O 1
ATOM 836 N N . PRO A 1 104 ? -3.595 -19.663 12.601 1.00 41.00 104 PRO A N 1
ATOM 837 C CA . PRO A 1 104 ? -5.005 -20.026 12.502 1.00 41.00 104 PRO A CA 1
ATOM 838 C C . PRO A 1 104 ? -5.143 -21.525 12.212 1.00 41.00 104 PRO A C 1
ATOM 840 O O . PRO A 1 104 ? -4.700 -22.027 11.180 1.00 41.00 104 PRO A O 1
A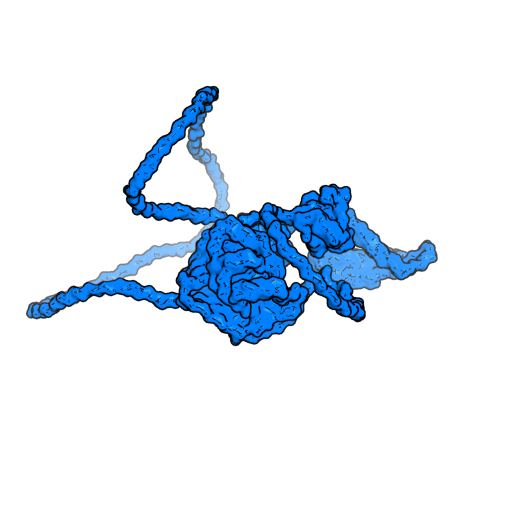TOM 843 N N . GLY A 1 105 ? -5.744 -22.256 13.153 1.00 32.59 105 GLY A N 1
ATOM 844 C CA . GLY A 1 105 ? -5.893 -23.704 13.051 1.00 32.59 105 GLY A CA 1
ATOM 845 C C . GLY A 1 105 ? -6.754 -24.100 11.852 1.00 32.59 105 GLY A C 1
ATOM 846 O O . GLY A 1 105 ? -7.852 -23.578 11.665 1.00 32.59 105 GLY A O 1
ATOM 847 N N . THR A 1 106 ? -6.276 -25.058 11.059 1.00 35.09 106 THR A N 1
ATOM 848 C CA . THR A 1 106 ? -7.001 -25.609 9.910 1.00 35.09 106 THR A CA 1
ATOM 849 C C . THR A 1 106 ? -8.265 -26.337 10.375 1.00 35.09 106 THR A C 1
ATOM 851 O O . THR A 1 106 ? -8.214 -27.512 10.749 1.00 35.09 106 THR A O 1
ATOM 854 N N . GLY A 1 107 ? -9.404 -25.644 10.358 1.00 28.67 107 GLY A N 1
ATOM 855 C CA . GLY A 1 107 ? -10.716 -26.223 10.639 1.00 28.67 107 GLY A CA 1
ATOM 856 C C . GLY A 1 107 ? -11.144 -27.182 9.530 1.00 28.67 107 GLY A C 1
ATOM 857 O O . GLY A 1 107 ? -11.799 -26.774 8.576 1.00 28.67 107 GLY A O 1
ATOM 858 N N . ALA A 1 108 ? -10.764 -28.456 9.648 1.00 30.12 108 ALA A N 1
ATOM 859 C CA . ALA A 1 108 ? -11.160 -29.499 8.710 1.00 30.12 108 ALA A CA 1
ATOM 860 C C . ALA A 1 108 ? -12.670 -29.784 8.816 1.00 30.12 108 ALA A C 1
ATOM 862 O O . ALA A 1 108 ? -13.129 -30.484 9.721 1.00 30.12 108 ALA A O 1
ATOM 863 N N . SER A 1 109 ? -13.449 -29.247 7.879 1.00 31.80 109 SER A N 1
ATOM 864 C CA . SER A 1 109 ? -14.856 -29.591 7.694 1.00 31.80 109 SER A CA 1
ATOM 865 C C . SER A 1 109 ? -14.975 -30.954 7.005 1.00 31.80 109 SER A C 1
ATOM 867 O O . SER A 1 109 ? -14.733 -31.095 5.808 1.00 31.80 109 SER A O 1
ATOM 869 N N . ASN A 1 110 ? -15.366 -31.978 7.768 1.00 30.47 110 ASN A N 1
ATOM 870 C CA . ASN A 1 110 ? -15.661 -33.299 7.216 1.00 30.47 110 ASN A CA 1
ATOM 871 C C . ASN A 1 110 ? -16.869 -33.222 6.270 1.00 30.47 110 ASN A C 1
ATOM 873 O O . ASN A 1 110 ? -18.000 -33.037 6.719 1.00 30.47 110 ASN A O 1
ATOM 877 N N . VAL A 1 111 ? -16.632 -33.428 4.975 1.00 30.36 111 VAL A N 1
ATOM 878 C CA . VAL A 1 111 ? -17.674 -33.702 3.979 1.00 30.36 111 VAL A CA 1
ATOM 879 C C . VAL A 1 111 ? -17.510 -35.148 3.527 1.00 30.36 111 VAL A C 1
ATOM 881 O O . VAL A 1 111 ? -16.568 -35.480 2.811 1.00 30.36 111 VAL A O 1
ATOM 884 N N . GLU A 1 112 ? -18.419 -36.023 3.957 1.00 30.56 112 GLU A N 1
ATOM 885 C CA . GLU A 1 112 ? -18.472 -37.398 3.461 1.00 30.56 112 GLU A CA 1
ATOM 886 C C . GLU A 1 112 ? -18.896 -37.408 1.986 1.00 30.56 112 GLU A C 1
ATOM 888 O O . GLU A 1 112 ? -20.005 -36.997 1.642 1.00 30.56 112 GLU A O 1
ATOM 893 N N . ILE A 1 113 ? -18.039 -37.938 1.112 1.00 31.64 113 ILE A N 1
ATOM 894 C CA . ILE A 1 113 ? -18.412 -38.313 -0.255 1.00 31.64 113 ILE A CA 1
ATOM 895 C C . ILE A 1 113 ? -18.355 -39.838 -0.342 1.00 31.64 113 ILE A C 1
ATOM 897 O O . ILE A 1 113 ? -17.314 -40.447 -0.108 1.00 31.64 113 ILE A O 1
ATOM 901 N N . ASN A 1 114 ? -19.497 -40.456 -0.648 1.00 28.20 114 ASN A N 1
ATOM 902 C CA . ASN A 1 114 ? -19.624 -41.911 -0.722 1.00 28.20 114 ASN A CA 1
ATOM 903 C C . ASN A 1 114 ? -18.886 -42.486 -1.945 1.00 28.20 114 ASN A C 1
ATOM 905 O O . ASN A 1 114 ? -19.148 -42.088 -3.080 1.00 28.20 114 ASN A O 1
ATOM 909 N N . ASP A 1 115 ? -18.026 -43.478 -1.710 1.00 31.98 115 ASP A N 1
ATOM 910 C CA . ASP A 1 115 ? -17.351 -44.268 -2.746 1.00 31.98 115 ASP A CA 1
ATOM 911 C C . ASP A 1 115 ? -18.342 -45.154 -3.519 1.00 31.98 115 ASP A C 1
ATOM 913 O O . ASP A 1 115 ? -19.086 -45.933 -2.915 1.00 31.98 115 ASP A O 1
ATOM 917 N N . LYS A 1 116 ? -18.279 -45.097 -4.860 1.00 30.78 116 LYS A N 1
ATOM 918 C CA . LYS A 1 116 ? -18.532 -46.267 -5.716 1.00 30.78 116 LYS A CA 1
ATOM 919 C C . LYS A 1 116 ? -17.558 -46.375 -6.903 1.00 30.78 116 LYS A C 1
ATOM 921 O O . LYS A 1 116 ? -17.872 -45.961 -8.017 1.00 30.78 116 LYS A O 1
ATOM 926 N N . SER A 1 117 ? -16.528 -47.192 -6.696 1.00 30.45 117 SER A N 1
ATOM 927 C CA . SER A 1 117 ? -16.271 -48.441 -7.447 1.00 30.45 117 SER A CA 1
ATOM 928 C C . SER A 1 117 ? -15.116 -48.531 -8.470 1.00 30.45 117 SER A C 1
ATOM 930 O O . SER A 1 117 ? -15.025 -47.790 -9.440 1.00 30.45 117 SER A O 1
ATOM 932 N N . HIS A 1 118 ? -14.378 -49.640 -8.289 1.00 31.94 118 HIS A N 1
ATOM 933 C CA . HIS A 1 118 ? -13.801 -50.560 -9.289 1.00 31.94 118 HIS A CA 1
ATOM 934 C C . HIS A 1 118 ? -12.312 -50.487 -9.722 1.00 31.94 118 HIS A C 1
ATOM 936 O O . HIS A 1 118 ? -11.895 -49.741 -10.598 1.00 31.94 118 HIS A O 1
ATOM 942 N N . THR A 1 119 ? -11.598 -51.512 -9.220 1.00 30.78 119 THR A N 1
ATOM 943 C CA . THR A 1 119 ? -10.607 -52.384 -9.899 1.00 30.78 119 THR A CA 1
ATOM 944 C C . THR A 1 119 ? -9.207 -51.860 -10.245 1.00 30.78 119 THR A C 1
ATOM 946 O O . THR A 1 119 ? -8.997 -51.184 -11.245 1.00 30.78 119 THR A O 1
ATOM 949 N N . GLN A 1 120 ? -8.217 -52.366 -9.495 1.00 29.27 120 GLN A N 1
ATOM 950 C CA . GLN A 1 120 ? -6.841 -52.598 -9.969 1.00 29.27 120 GLN A CA 1
ATOM 951 C C . GLN A 1 120 ? -6.771 -53.820 -10.915 1.00 29.27 120 GLN A C 1
ATOM 953 O O . GLN A 1 120 ? -7.754 -54.555 -11.058 1.00 29.27 120 GLN A O 1
ATOM 958 N N . PRO A 1 121 ? -5.587 -54.112 -11.487 1.00 44.84 121 PRO A N 1
ATOM 959 C CA . PRO A 1 121 ? -4.855 -55.277 -10.956 1.00 44.84 121 PRO A CA 1
ATOM 960 C C . PRO A 1 121 ? -3.381 -55.007 -10.569 1.00 44.84 121 PRO A C 1
ATOM 962 O O . PRO A 1 121 ? -2.789 -54.000 -10.949 1.00 44.84 121 PRO A O 1
ATOM 965 N N . ASN A 1 122 ? -2.802 -55.939 -9.799 1.00 31.73 122 ASN A N 1
ATOM 966 C CA . ASN A 1 122 ? -1.426 -55.913 -9.275 1.00 31.73 122 ASN A CA 1
ATOM 967 C C . ASN A 1 122 ? -0.321 -55.917 -10.345 1.00 31.73 122 ASN A C 1
ATOM 969 O O . ASN A 1 122 ? -0.484 -56.467 -11.436 1.00 31.73 122 ASN A O 1
ATOM 973 N N . ASN A 1 123 ? 0.887 -55.530 -9.917 1.00 30.30 123 ASN A N 1
ATOM 974 C CA . ASN A 1 123 ? 2.058 -56.367 -10.187 1.00 30.30 123 ASN A CA 1
ATOM 975 C C . ASN A 1 123 ? 3.081 -56.294 -9.037 1.00 30.30 123 ASN A C 1
ATOM 977 O O . ASN A 1 123 ? 3.508 -55.210 -8.647 1.00 30.30 123 ASN A O 1
ATOM 981 N N . ASP A 1 124 ? 3.462 -57.449 -8.494 1.00 35.06 124 ASP A N 1
ATOM 982 C CA . ASP A 1 124 ? 4.323 -57.570 -7.314 1.00 35.06 124 ASP A CA 1
ATOM 983 C C . ASP A 1 124 ? 5.825 -57.560 -7.648 1.00 35.06 124 ASP A C 1
ATOM 985 O O . ASP A 1 124 ? 6.248 -58.067 -8.694 1.00 35.06 124 ASP A O 1
ATOM 989 N N . LYS A 1 125 ? 6.652 -57.103 -6.692 1.00 32.53 125 LYS A N 1
ATOM 990 C CA . LYS A 1 125 ? 7.995 -57.670 -6.448 1.00 32.53 125 LYS A CA 1
ATOM 991 C C . LYS A 1 125 ? 8.590 -57.253 -5.102 1.00 32.53 125 LYS A C 1
ATOM 993 O O . LYS A 1 125 ? 9.048 -56.129 -4.923 1.00 32.53 125 LYS A O 1
ATOM 998 N N . GLU A 1 126 ? 8.671 -58.211 -4.184 1.00 33.50 126 GLU A N 1
ATOM 999 C CA . GLU A 1 126 ? 9.516 -58.108 -2.994 1.00 33.50 126 GLU A CA 1
ATOM 1000 C C . GLU A 1 126 ? 11.009 -57.986 -3.351 1.00 33.50 126 GLU A C 1
ATOM 1002 O O . GLU A 1 126 ? 11.490 -58.627 -4.294 1.00 33.50 126 GLU A O 1
ATOM 1007 N N . LYS A 1 127 ? 11.787 -57.365 -2.452 1.00 31.86 127 LYS A N 1
ATOM 1008 C CA . LYS A 1 127 ? 12.884 -58.107 -1.805 1.00 31.86 127 LYS A CA 1
ATOM 1009 C C . LYS A 1 127 ? 13.262 -57.548 -0.433 1.00 31.86 127 LYS A C 1
ATOM 1011 O O . LYS A 1 127 ? 13.289 -56.347 -0.208 1.00 31.86 127 LYS A O 1
ATOM 1016 N N . ASN A 1 128 ? 13.541 -58.471 0.480 1.00 31.00 128 ASN A N 1
ATOM 1017 C CA . ASN A 1 128 ? 13.617 -58.263 1.924 1.00 31.00 128 ASN A CA 1
ATOM 1018 C C . ASN A 1 128 ? 15.082 -58.266 2.416 1.00 31.00 128 ASN A C 1
ATOM 1020 O O . ASN A 1 128 ? 15.864 -59.058 1.881 1.00 31.00 128 ASN A O 1
ATOM 1024 N N . LYS A 1 129 ? 15.449 -57.449 3.429 1.00 31.66 129 LYS A N 1
ATOM 1025 C CA . LYS A 1 129 ? 16.622 -57.701 4.312 1.00 31.66 129 LYS A CA 1
ATOM 1026 C C . LYS A 1 129 ? 16.715 -56.863 5.617 1.00 31.66 129 LYS A C 1
ATOM 1028 O O . LYS A 1 129 ? 17.604 -56.045 5.801 1.00 31.66 129 LYS A O 1
ATOM 1033 N N . THR A 1 130 ? 15.799 -57.137 6.545 1.00 30.86 130 THR A N 1
ATOM 1034 C CA . THR A 1 130 ? 16.110 -57.728 7.876 1.00 30.86 130 THR A CA 1
ATOM 1035 C C . THR A 1 130 ? 17.258 -57.169 8.777 1.00 30.86 130 THR A C 1
ATOM 1037 O O . THR A 1 130 ? 18.413 -57.512 8.558 1.00 30.86 130 THR A O 1
ATOM 1040 N N . GLN A 1 131 ? 16.867 -56.565 9.926 1.00 33.25 131 GLN A N 1
ATOM 1041 C CA . GLN A 1 131 ? 17.506 -56.603 11.286 1.00 33.25 131 GLN A CA 1
ATOM 1042 C C . GLN A 1 131 ? 18.864 -55.879 11.533 1.00 33.25 131 GLN A C 1
ATOM 1044 O O . GLN A 1 131 ? 19.596 -55.608 10.593 1.00 33.25 131 GLN A O 1
ATOM 1049 N N . GLN A 1 132 ? 19.275 -55.510 12.768 1.00 31.20 132 GLN A N 1
ATOM 1050 C CA . GLN A 1 132 ? 18.717 -55.622 14.150 1.00 31.20 132 GLN A CA 1
ATOM 1051 C C . GLN A 1 132 ? 19.167 -54.390 14.999 1.00 31.20 132 GLN A C 1
ATOM 1053 O O . GLN A 1 132 ? 20.122 -53.733 14.605 1.00 31.20 132 GLN A O 1
ATOM 1058 N N . GLY A 1 133 ? 18.458 -53.931 16.048 1.00 29.44 133 GLY A N 1
ATOM 1059 C CA . GLY A 1 133 ? 18.621 -54.340 17.470 1.00 29.44 133 GLY A CA 1
ATOM 1060 C C . GLY A 1 133 ? 19.843 -53.683 18.165 1.00 29.44 133 GLY A C 1
ATOM 1061 O O . GLY A 1 133 ? 20.898 -53.632 17.552 1.00 29.44 133 GLY A O 1
ATOM 1062 N N . ASN A 1 134 ? 19.872 -53.172 19.410 1.00 31.59 134 ASN A N 1
ATOM 1063 C CA . ASN A 1 134 ? 19.001 -53.138 20.614 1.00 31.59 134 ASN A CA 1
ATOM 1064 C C . ASN A 1 134 ? 19.395 -51.857 21.448 1.00 31.59 134 ASN A C 1
ATOM 1066 O O . ASN A 1 134 ? 20.268 -51.129 20.986 1.00 31.59 134 ASN A O 1
ATOM 1070 N N . THR A 1 135 ? 18.929 -51.455 22.651 1.00 31.70 135 THR A N 1
ATOM 1071 C CA . THR A 1 135 ? 18.033 -51.971 23.729 1.00 31.70 135 THR A CA 1
ATOM 1072 C C . THR A 1 135 ? 17.553 -50.785 24.618 1.00 31.70 135 THR A C 1
ATOM 1074 O O . THR A 1 135 ? 18.087 -49.687 24.497 1.00 31.70 135 THR A O 1
ATOM 1077 N N . GLU A 1 136 ? 16.620 -50.994 25.560 1.00 37.34 136 GLU A N 1
ATOM 1078 C CA . GLU A 1 136 ? 16.081 -49.970 26.492 1.00 37.34 136 GLU A CA 1
ATOM 1079 C C . GLU A 1 136 ? 16.855 -49.780 27.825 1.00 37.34 136 GLU A C 1
ATOM 1081 O O . GLU A 1 136 ? 17.492 -50.715 28.318 1.00 37.34 136 GLU A O 1
ATOM 1086 N N . LYS A 1 137 ? 16.698 -48.590 28.447 1.00 33.03 137 LYS A N 1
ATOM 1087 C CA . LYS A 1 137 ? 16.676 -48.257 29.906 1.00 33.03 137 LYS A CA 1
ATOM 1088 C C . LYS A 1 137 ? 16.605 -46.720 30.070 1.00 33.03 137 LYS A C 1
ATOM 1090 O O . LYS A 1 137 ? 17.336 -46.033 29.373 1.00 33.03 137 LYS A O 1
ATOM 1095 N N . GLY A 1 138 ? 15.831 -46.081 30.955 1.00 32.19 138 GLY A N 1
ATOM 1096 C CA . GLY A 1 138 ? 14.799 -46.557 31.886 1.00 32.19 138 GLY A CA 1
ATOM 1097 C C . GLY A 1 138 ? 15.186 -46.454 33.370 1.00 32.19 138 GLY A C 1
ATOM 1098 O O . GLY A 1 138 ? 15.763 -47.418 33.871 1.00 32.19 138 GLY A O 1
ATOM 1099 N N . ARG A 1 139 ? 14.843 -45.336 34.055 1.00 34.28 139 ARG A N 1
ATOM 1100 C CA . ARG A 1 139 ? 14.413 -45.272 35.481 1.00 34.28 139 ARG A CA 1
ATOM 1101 C C . ARG A 1 139 ? 14.065 -43.858 36.023 1.00 34.28 139 ARG A C 1
ATOM 1103 O O . ARG A 1 139 ? 14.867 -42.943 35.900 1.00 34.28 139 ARG A O 1
ATOM 1110 N N . ASP A 1 140 ? 12.925 -43.825 36.723 1.00 34.47 140 ASP A N 1
ATOM 1111 C CA . ASP A 1 140 ? 12.568 -43.184 38.011 1.00 34.47 140 ASP A CA 1
ATOM 1112 C C . ASP A 1 140 ? 12.564 -41.648 38.246 1.00 34.47 140 ASP A C 1
ATOM 1114 O O . ASP A 1 140 ? 13.516 -40.917 37.986 1.00 34.47 140 ASP A O 1
ATOM 1118 N N . ASP A 1 141 ? 11.470 -41.202 38.882 1.00 41.34 141 ASP A N 1
ATOM 1119 C CA . ASP A 1 141 ? 11.151 -39.837 39.330 1.00 41.34 141 ASP A CA 1
ATOM 1120 C C . ASP A 1 141 ? 11.817 -39.414 40.656 1.00 41.34 141 ASP A C 1
ATOM 1122 O O . ASP A 1 141 ? 12.161 -40.254 41.494 1.00 41.34 141 ASP A O 1
ATOM 1126 N N . LYS A 1 142 ? 11.768 -38.101 40.971 1.00 33.28 142 LYS A N 1
ATOM 1127 C CA . LYS A 1 142 ? 11.374 -37.687 42.336 1.00 33.28 142 LYS A CA 1
ATOM 1128 C C . LYS A 1 142 ? 10.800 -36.269 42.494 1.00 33.28 142 LYS A C 1
ATOM 1130 O O . LYS A 1 142 ? 11.459 -35.272 42.226 1.00 33.28 142 LYS A O 1
ATOM 1135 N N . LYS A 1 143 ? 9.594 -36.211 43.072 1.00 36.91 143 LYS A N 1
ATOM 1136 C CA . LYS A 1 143 ? 8.955 -35.032 43.689 1.00 36.91 143 LYS A CA 1
ATOM 1137 C C . LYS A 1 143 ? 9.525 -34.792 45.100 1.00 36.91 143 LYS A C 1
ATOM 1139 O O . LYS A 1 143 ? 9.695 -35.757 45.844 1.00 36.91 143 LYS A O 1
ATOM 1144 N N . ILE A 1 144 ? 9.727 -33.531 45.499 1.00 34.69 144 ILE A N 1
ATOM 1145 C CA . ILE A 1 144 ? 9.914 -33.091 46.902 1.00 34.69 144 ILE A CA 1
ATOM 1146 C C . ILE A 1 144 ? 9.009 -31.866 47.169 1.00 34.69 144 ILE A C 1
ATOM 1148 O O . ILE A 1 144 ? 8.530 -31.234 46.229 1.00 34.69 144 ILE A O 1
ATOM 1152 N N . GLU A 1 145 ? 8.680 -31.605 48.437 1.00 36.22 145 GLU A N 1
ATOM 1153 C CA . GLU A 1 145 ? 7.529 -30.804 48.889 1.00 36.22 145 GLU A CA 1
ATOM 1154 C C . GLU A 1 145 ? 7.926 -29.694 49.900 1.00 36.22 145 GLU A C 1
ATOM 1156 O O . GLU A 1 145 ? 9.105 -29.513 50.197 1.00 36.22 145 GLU A O 1
ATOM 1161 N N . LYS A 1 146 ? 6.949 -28.912 50.390 1.00 40.47 146 LYS A N 1
ATOM 1162 C CA . LYS A 1 146 ? 7.131 -27.739 51.280 1.00 40.47 146 LYS A CA 1
ATOM 1163 C C . LYS A 1 146 ? 7.549 -28.093 52.721 1.00 40.47 146 LYS A C 1
ATOM 1165 O O . LYS A 1 146 ? 7.143 -29.136 53.219 1.00 40.47 146 LYS A O 1
ATOM 1170 N N . THR A 1 147 ? 8.125 -27.118 53.443 1.00 31.56 147 THR A N 1
ATOM 1171 C CA . THR A 1 147 ? 7.986 -26.939 54.916 1.00 31.56 147 THR A CA 1
ATOM 1172 C C . THR A 1 147 ? 8.157 -25.464 55.333 1.00 31.56 147 THR A C 1
ATOM 1174 O O . THR A 1 147 ? 8.804 -24.705 54.615 1.00 31.56 147 THR A O 1
ATOM 1177 N N . GLU A 1 148 ? 7.601 -25.066 56.488 1.00 42.78 148 GLU A N 1
ATOM 1178 C CA . GLU A 1 148 ? 7.553 -23.684 57.023 1.00 42.78 148 GLU A CA 1
ATOM 1179 C C . GLU A 1 148 ? 8.187 -23.547 58.433 1.00 42.78 148 GLU A C 1
ATOM 1181 O O . GLU A 1 148 ? 8.076 -24.473 59.233 1.00 42.78 148 GLU A O 1
ATOM 1186 N N . THR A 1 149 ? 8.759 -22.367 58.749 1.00 33.78 149 THR A N 1
ATOM 1187 C CA . THR A 1 149 ? 9.191 -21.825 60.079 1.00 33.78 149 THR A CA 1
ATOM 1188 C C . THR A 1 149 ? 9.504 -20.314 59.923 1.00 33.78 149 THR A C 1
ATOM 1190 O O . THR A 1 149 ? 9.927 -19.934 58.836 1.00 33.78 149 THR A O 1
ATOM 1193 N N . GLY A 1 150 ? 9.388 -19.367 60.875 1.00 30.36 150 GLY A N 1
ATOM 1194 C CA . GLY A 1 150 ? 8.999 -19.371 62.303 1.00 30.36 150 GLY A CA 1
ATOM 1195 C C . GLY A 1 150 ? 10.201 -19.373 63.274 1.00 30.36 150 GLY A C 1
ATOM 1196 O O . GLY A 1 150 ? 10.973 -20.317 63.226 1.00 30.36 150 GLY A O 1
ATOM 1197 N N . THR A 1 151 ? 10.453 -18.432 64.204 1.00 32.34 151 THR A N 1
ATOM 1198 C CA . THR A 1 151 ? 9.867 -17.123 64.634 1.00 32.34 151 THR A CA 1
ATOM 1199 C C . THR A 1 151 ? 11.025 -16.280 65.266 1.00 32.34 151 THR A C 1
ATOM 1201 O O . THR A 1 151 ? 12.130 -16.808 65.351 1.00 32.34 151 THR A O 1
ATOM 1204 N N . GLY A 1 152 ? 10.948 -15.024 65.744 1.00 29.72 152 GLY A N 1
ATOM 1205 C CA . GLY A 1 152 ? 9.886 -14.019 65.951 1.00 29.72 152 GLY A CA 1
ATOM 1206 C C . GLY A 1 152 ? 10.390 -12.876 66.881 1.00 29.72 152 GLY A C 1
ATOM 1207 O O . GLY A 1 152 ? 11.597 -12.723 67.032 1.00 29.72 152 GLY A O 1
ATOM 1208 N N . ILE A 1 153 ? 9.477 -12.166 67.575 1.00 33.06 153 ILE A N 1
ATOM 1209 C CA . ILE A 1 153 ? 9.713 -11.170 68.669 1.00 33.06 153 ILE A CA 1
ATOM 1210 C C . ILE A 1 153 ? 10.211 -9.755 68.238 1.00 33.06 153 ILE A C 1
ATOM 1212 O O . ILE A 1 153 ? 11.064 -9.610 67.373 1.00 33.06 153 ILE A O 1
ATOM 1216 N N . GLY A 1 154 ? 9.640 -8.700 68.857 1.00 28.20 154 GLY A N 1
ATOM 1217 C CA . GLY A 1 154 ? 10.005 -7.265 68.724 1.00 28.20 154 GLY A CA 1
ATOM 1218 C C . GLY A 1 154 ? 10.657 -6.702 70.012 1.00 28.20 154 GLY A C 1
ATOM 1219 O O . GLY A 1 154 ? 11.479 -7.419 70.578 1.00 28.20 154 GLY A O 1
ATOM 1220 N N . PRO A 1 155 ? 10.294 -5.511 70.563 1.00 57.31 155 PRO A N 1
ATOM 1221 C CA . PRO A 1 155 ? 9.312 -4.498 70.123 1.00 57.31 155 PRO A CA 1
ATOM 1222 C C . PRO A 1 155 ? 9.843 -3.029 70.131 1.00 57.31 155 PRO A C 1
ATOM 1224 O O . PRO A 1 155 ? 10.972 -2.764 70.533 1.00 57.31 155 PRO A O 1
ATOM 1227 N N . GLY A 1 156 ? 9.002 -2.043 69.770 1.00 30.50 156 GLY A N 1
ATOM 1228 C CA . GLY A 1 156 ? 9.297 -0.605 69.935 1.00 30.50 156 GLY A CA 1
ATOM 1229 C C . GLY A 1 156 ? 8.078 0.309 69.706 1.00 30.50 156 GLY A C 1
ATOM 1230 O O . GLY A 1 156 ? 7.428 0.215 68.672 1.00 30.50 156 GLY A O 1
ATOM 1231 N N . ALA A 1 157 ? 7.745 1.159 70.685 1.00 33.00 157 ALA A N 1
ATOM 1232 C CA . ALA A 1 157 ? 6.575 2.058 70.699 1.00 33.00 157 ALA A CA 1
ATOM 1233 C C . ALA A 1 157 ? 6.806 3.381 69.921 1.00 33.00 157 ALA A C 1
ATOM 1235 O O . ALA A 1 157 ? 7.952 3.750 69.691 1.00 33.00 157 ALA A O 1
ATOM 1236 N N . GLY A 1 158 ? 5.789 4.177 69.552 1.00 30.05 158 GLY A N 1
ATOM 1237 C CA . GLY A 1 158 ? 4.327 4.006 69.665 1.00 30.05 158 GLY A CA 1
ATOM 1238 C C . GLY A 1 158 ? 3.569 5.355 69.682 1.00 30.05 158 GLY A C 1
ATOM 1239 O O . GLY A 1 158 ? 4.201 6.404 69.636 1.00 30.05 158 GLY A O 1
ATOM 1240 N N . THR A 1 159 ? 2.233 5.313 69.836 1.00 34.44 159 THR A N 1
ATOM 1241 C CA . THR A 1 159 ? 1.290 6.438 70.127 1.00 34.44 159 THR A CA 1
ATOM 1242 C C . THR A 1 159 ? 1.151 7.597 69.107 1.00 34.44 159 THR A C 1
ATOM 1244 O O . THR A 1 159 ? 2.134 8.037 68.535 1.00 34.44 159 THR A O 1
ATOM 1247 N N . ALA A 1 160 ? -0.028 8.205 68.880 1.00 35.00 160 ALA A N 1
ATOM 1248 C CA . ALA A 1 160 ? -1.421 7.815 69.177 1.00 35.00 160 ALA A CA 1
ATOM 1249 C C . ALA A 1 160 ? -2.443 8.732 68.447 1.00 35.00 160 ALA A C 1
ATOM 1251 O O . ALA A 1 160 ? -2.116 9.869 68.129 1.00 35.00 160 ALA A O 1
ATOM 1252 N N . ALA A 1 161 ? -3.700 8.254 68.371 1.00 35.69 161 ALA A N 1
ATOM 1253 C CA . ALA A 1 161 ? -4.960 9.029 68.385 1.00 35.69 161 ALA A CA 1
ATOM 1254 C C . ALA A 1 161 ? -5.371 9.881 67.156 1.00 35.69 161 ALA A C 1
ATOM 1256 O O . ALA A 1 161 ? -4.534 10.461 66.481 1.00 35.69 161 ALA A O 1
ATOM 1257 N N . THR A 1 162 ? -6.665 10.072 66.839 1.00 33.22 162 THR A N 1
ATOM 1258 C CA . THR A 1 162 ? -7.913 9.283 67.067 1.00 33.22 162 THR A CA 1
ATOM 1259 C C . THR A 1 162 ? -9.015 9.853 66.157 1.00 33.22 162 THR A C 1
ATOM 1261 O O . THR A 1 162 ? -9.106 11.072 66.036 1.00 33.22 162 THR A O 1
ATOM 1264 N N . GLY A 1 163 ? -9.915 9.020 65.619 1.00 32.84 163 GLY A N 1
ATOM 1265 C CA . GLY A 1 163 ? -11.109 9.492 64.899 1.00 32.84 163 GLY A CA 1
ATOM 1266 C C . GLY A 1 163 ? -12.059 8.360 64.491 1.00 32.84 163 GLY A C 1
ATOM 1267 O O . GLY A 1 163 ? -11.849 7.726 63.466 1.00 32.84 163 GLY A O 1
ATOM 1268 N N . ALA A 1 164 ? -13.083 8.104 65.309 1.00 33.94 164 ALA A N 1
ATOM 1269 C CA . ALA A 1 164 ? -14.205 7.200 65.013 1.00 33.94 164 ALA A CA 1
ATOM 1270 C C . ALA A 1 164 ? -15.393 8.013 64.417 1.00 33.94 164 ALA A C 1
ATOM 1272 O O . ALA A 1 164 ? -15.315 9.239 64.379 1.00 33.94 164 ALA A O 1
ATOM 1273 N N . ALA A 1 165 ? -16.511 7.447 63.946 1.00 33.69 165 ALA A N 1
ATOM 1274 C CA . ALA A 1 165 ? -17.040 6.090 64.119 1.00 33.69 165 ALA A CA 1
ATOM 1275 C C . ALA A 1 165 ? -17.863 5.609 62.897 1.00 33.69 165 ALA A C 1
ATOM 1277 O O . ALA A 1 165 ? -17.941 6.289 61.877 1.00 33.69 165 ALA A O 1
ATOM 1278 N N . GLU A 1 166 ? -18.443 4.413 63.014 1.00 34.88 166 GLU A N 1
ATOM 1279 C CA . GLU A 1 166 ? -19.066 3.642 61.931 1.00 34.88 166 GLU A CA 1
ATOM 1280 C C . GLU A 1 166 ? -20.549 3.973 61.656 1.00 34.88 166 GLU A C 1
ATOM 1282 O O . GLU A 1 166 ? -21.203 4.739 62.362 1.00 34.88 166 GLU A O 1
ATOM 1287 N N . ALA A 1 167 ? -21.075 3.360 60.592 1.00 36.31 167 ALA A N 1
ATOM 1288 C CA . ALA A 1 167 ? -22.458 3.461 60.141 1.00 36.31 167 ALA A CA 1
ATOM 1289 C C . ALA A 1 167 ? -23.445 2.612 60.967 1.00 36.31 167 ALA A C 1
ATOM 1291 O O . ALA A 1 167 ? -23.060 1.672 61.658 1.00 36.31 167 ALA A O 1
ATOM 1292 N N . THR A 1 168 ? -24.747 2.829 60.758 1.00 34.38 168 THR A N 1
ATOM 1293 C CA . THR A 1 168 ? -25.657 1.759 60.286 1.00 34.38 168 THR A CA 1
ATOM 1294 C C . THR A 1 168 ? -26.978 2.341 59.767 1.00 34.38 168 THR A C 1
ATOM 1296 O O . THR A 1 168 ? -27.286 3.509 59.991 1.00 34.38 168 THR A O 1
ATOM 1299 N N . ALA A 1 169 ? -27.726 1.546 58.997 1.00 37.56 169 ALA A N 1
ATOM 1300 C CA . ALA A 1 169 ? -28.950 1.963 58.310 1.00 37.56 169 ALA A CA 1
ATOM 1301 C C . ALA A 1 169 ? -30.228 1.519 59.041 1.00 37.56 169 ALA A C 1
ATOM 1303 O O . ALA A 1 169 ? -30.193 0.650 59.911 1.00 37.56 169 ALA A O 1
ATOM 1304 N N . THR A 1 170 ? -31.382 2.029 58.605 1.00 31.55 170 THR A N 1
ATOM 1305 C CA . THR A 1 170 ? -32.649 1.274 58.616 1.00 31.55 170 THR A CA 1
ATOM 1306 C C . THR A 1 170 ? -33.652 1.889 57.639 1.00 31.55 170 THR A C 1
ATOM 1308 O O . THR A 1 170 ? -33.682 3.101 57.442 1.00 31.55 170 THR A O 1
ATOM 1311 N N . ALA A 1 171 ? -34.482 1.041 57.033 1.00 38.56 171 ALA A N 1
ATOM 1312 C CA . ALA A 1 171 ? -35.691 1.424 56.305 1.00 38.56 171 ALA A CA 1
ATOM 1313 C C . ALA A 1 171 ? -36.918 0.915 57.081 1.00 38.56 171 ALA A C 1
ATOM 1315 O O . ALA A 1 171 ? -36.785 0.010 57.908 1.00 38.56 171 ALA A O 1
ATOM 1316 N N . ALA A 1 172 ? -38.104 1.469 56.820 1.00 33.38 172 ALA A N 1
ATOM 1317 C CA . ALA A 1 172 ? -39.342 1.075 57.495 1.00 33.38 172 ALA A CA 1
ATOM 1318 C C . ALA A 1 172 ? -40.536 1.024 56.527 1.00 33.38 172 ALA A C 1
ATOM 1320 O O . ALA A 1 172 ? -40.625 1.824 55.597 1.00 33.38 172 ALA A O 1
ATOM 1321 N N . MET A 1 173 ? -41.463 0.095 56.780 1.00 35.59 173 MET A N 1
ATOM 1322 C CA . MET A 1 173 ? -42.742 -0.070 56.077 1.00 35.59 173 MET A CA 1
ATOM 1323 C C . MET A 1 173 ? -43.895 -0.133 57.092 1.00 35.59 173 MET A C 1
ATOM 1325 O O . MET A 1 173 ? -43.748 -0.775 58.129 1.00 35.59 173 MET A O 1
ATOM 1329 N N . ALA A 1 174 ? -45.037 0.473 56.756 1.00 36.28 174 ALA A N 1
ATOM 1330 C CA . ALA A 1 174 ? -46.359 0.285 57.378 1.00 36.28 174 ALA A CA 1
ATOM 1331 C C . ALA A 1 174 ? -47.413 0.832 56.379 1.00 36.28 174 ALA A C 1
ATOM 1333 O O . ALA A 1 174 ? -47.324 2.002 56.021 1.00 36.28 174 ALA A O 1
ATOM 1334 N N . THR A 1 175 ? -48.190 0.027 55.637 1.00 38.09 175 THR A N 1
ATOM 1335 C CA . THR A 1 175 ? -49.370 -0.813 55.988 1.00 38.09 175 THR A CA 1
ATOM 1336 C C . THR A 1 175 ? -50.689 -0.045 56.158 1.00 38.09 175 THR A C 1
ATOM 1338 O O . THR A 1 175 ? -50.788 0.810 57.032 1.00 38.09 175 THR A O 1
ATOM 1341 N N . ASN A 1 176 ? -51.686 -0.392 55.324 1.00 32.69 176 ASN A N 1
ATOM 1342 C CA . ASN A 1 176 ? -53.070 -0.820 55.650 1.00 32.69 176 ASN A CA 1
ATOM 1343 C C . ASN A 1 176 ? -53.879 -0.919 54.322 1.00 32.69 176 ASN A C 1
ATOM 1345 O O . ASN A 1 176 ? -53.694 -0.087 53.441 1.00 32.69 176 ASN A O 1
ATOM 1349 N N . GLU A 1 177 ? -54.488 -2.065 53.984 1.00 35.81 177 GLU A N 1
ATOM 1350 C CA . GLU A 1 177 ? -55.907 -2.458 54.207 1.00 35.81 177 GLU A CA 1
ATOM 1351 C C . GLU A 1 177 ? -56.970 -1.594 53.475 1.00 35.81 177 GLU A C 1
ATOM 1353 O O . GLU A 1 177 ? -56.833 -0.379 53.439 1.00 35.81 177 GLU A O 1
ATOM 1358 N N . ALA A 1 178 ? -58.117 -2.088 52.973 1.00 34.34 178 ALA A N 1
ATOM 1359 C CA . ALA A 1 178 ? -58.550 -3.389 52.413 1.00 34.34 178 ALA A CA 1
ATOM 1360 C C . ALA A 1 178 ? -60.038 -3.290 51.949 1.00 34.34 178 ALA A C 1
ATOM 1362 O O . ALA A 1 178 ? -60.802 -2.549 52.563 1.00 34.34 178 ALA A O 1
ATOM 1363 N N . ASN A 1 179 ? -60.448 -4.132 50.976 1.00 33.06 179 ASN A N 1
ATOM 1364 C CA . ASN A 1 179 ? -61.678 -4.977 50.973 1.00 33.06 179 ASN A CA 1
ATOM 1365 C C . ASN A 1 179 ? -62.695 -4.904 49.781 1.00 33.06 179 ASN A C 1
ATOM 1367 O O . ASN A 1 179 ? -62.945 -3.852 49.207 1.00 33.06 179 ASN A O 1
ATOM 1371 N N . GLU A 1 180 ? -63.294 -6.080 49.502 1.00 36.53 180 GLU A N 1
ATOM 1372 C CA . GLU A 1 180 ? -64.626 -6.423 48.926 1.00 36.53 180 GLU A CA 1
ATOM 1373 C C . GLU A 1 180 ? -65.098 -6.090 47.472 1.00 36.53 180 GLU A C 1
ATOM 1375 O O . GLU A 1 180 ? -65.689 -5.049 47.224 1.00 36.53 180 GLU A O 1
ATOM 1380 N N . THR A 1 181 ? -65.085 -7.131 46.604 1.00 35.34 181 THR A N 1
ATOM 1381 C CA . THR A 1 181 ? -66.171 -7.610 45.670 1.00 35.34 181 THR A CA 1
ATOM 1382 C C . THR A 1 181 ? -66.732 -6.688 44.540 1.00 35.34 181 THR A C 1
ATOM 1384 O O . THR A 1 181 ? -66.545 -5.484 44.565 1.00 35.34 181 THR A O 1
ATOM 1387 N N . ASN A 1 182 ? -67.414 -7.151 43.468 1.00 31.86 182 ASN A N 1
ATOM 1388 C CA . ASN A 1 182 ? -67.983 -8.469 43.105 1.00 31.86 182 ASN A CA 1
ATOM 1389 C C . ASN A 1 182 ? -67.953 -8.769 41.568 1.00 31.86 182 ASN A C 1
ATOM 1391 O O . ASN A 1 182 ? -67.664 -7.884 40.771 1.00 31.86 182 ASN A O 1
ATOM 1395 N N . GLU A 1 183 ? -68.289 -10.015 41.192 1.00 37.56 183 GLU A N 1
ATOM 1396 C CA . GLU A 1 183 ? -68.669 -10.604 39.876 1.00 37.56 183 GLU A CA 1
ATOM 1397 C C . GLU A 1 183 ? -68.814 -9.744 38.592 1.00 37.56 183 GLU A C 1
ATOM 1399 O O . GLU A 1 183 ? -69.553 -8.764 38.557 1.00 37.56 183 GLU A O 1
ATOM 1404 N N . SER A 1 184 ? -68.330 -10.293 37.459 1.00 34.84 184 SER A N 1
ATOM 1405 C CA . SER A 1 184 ? -69.190 -10.723 36.325 1.00 34.84 184 SER A CA 1
ATOM 1406 C C . SER A 1 184 ? -68.404 -11.548 35.279 1.00 34.84 184 SER A C 1
ATOM 1408 O O . SER A 1 184 ? -67.209 -11.330 35.088 1.00 34.84 184 SER A O 1
ATOM 1410 N N . ILE A 1 185 ? -69.060 -12.491 34.585 1.00 43.12 185 ILE A N 1
ATOM 1411 C CA . ILE A 1 185 ? -68.467 -13.329 33.519 1.00 43.12 185 ILE A CA 1
ATOM 1412 C C . ILE A 1 185 ? -68.876 -12.797 32.137 1.00 43.12 185 ILE A C 1
ATOM 1414 O O . ILE A 1 185 ? -70.059 -12.586 31.878 1.00 43.12 185 ILE A O 1
ATOM 1418 N N . GLY A 1 186 ? -67.914 -12.662 31.217 1.00 33.34 186 GLY A N 1
ATOM 1419 C CA . GLY A 1 186 ? -68.161 -12.274 29.823 1.00 33.34 186 GLY A CA 1
ATOM 1420 C C . GLY A 1 186 ? -67.221 -12.977 28.843 1.00 33.34 186 GLY A C 1
ATOM 1421 O O . GLY A 1 186 ? -66.098 -12.533 28.626 1.00 33.34 186 GLY A O 1
ATOM 1422 N N . THR A 1 187 ? -67.675 -14.079 28.243 1.00 38.44 187 THR A N 1
ATOM 1423 C CA . THR A 1 187 ? -66.884 -14.863 27.282 1.00 38.44 187 THR A CA 1
ATOM 1424 C C . THR A 1 187 ? -66.846 -14.185 25.912 1.00 38.44 187 THR A C 1
ATOM 1426 O O . THR A 1 187 ? -67.884 -14.042 25.269 1.00 38.44 187 THR A O 1
ATOM 1429 N N . ILE A 1 188 ? -65.651 -13.850 25.418 1.00 40.25 188 ILE A N 1
ATOM 1430 C CA . ILE A 1 188 ? -65.423 -13.469 24.017 1.00 40.25 188 ILE A CA 1
ATOM 1431 C C . ILE A 1 188 ? -64.422 -14.453 23.414 1.00 40.25 188 ILE A C 1
ATOM 1433 O O . ILE A 1 188 ? -63.296 -14.574 23.888 1.00 40.25 188 ILE A O 1
ATOM 1437 N N . ALA A 1 189 ? -64.843 -15.166 22.369 1.00 45.50 189 ALA A N 1
ATOM 1438 C CA . ALA A 1 189 ? -63.957 -16.024 21.598 1.00 45.50 189 ALA A CA 1
ATOM 1439 C C . ALA A 1 189 ? -63.123 -15.175 20.628 1.00 45.50 189 ALA A C 1
ATOM 1441 O O . ALA A 1 189 ? -63.680 -14.419 19.832 1.00 45.50 189 ALA A O 1
ATOM 1442 N N . VAL A 1 190 ? -61.801 -15.338 20.666 1.00 37.75 190 VAL A N 1
ATOM 1443 C CA . VAL A 1 190 ? -60.884 -14.828 19.641 1.00 37.75 190 VAL A CA 1
ATOM 1444 C C . VAL A 1 190 ? -60.317 -16.037 18.909 1.00 37.75 190 VAL A C 1
ATOM 1446 O O . VAL A 1 190 ? -59.716 -16.914 19.522 1.00 37.75 190 VAL A O 1
ATOM 1449 N N . THR A 1 191 ? -60.566 -16.117 17.605 1.00 37.09 191 THR A N 1
ATOM 1450 C CA . THR A 1 191 ? -60.106 -17.219 16.753 1.00 37.09 191 THR A CA 1
ATOM 1451 C C . THR A 1 191 ? -58.606 -17.130 16.506 1.00 37.09 191 THR A C 1
ATOM 1453 O O . THR A 1 191 ? -58.122 -16.090 16.059 1.00 37.09 191 THR A O 1
ATOM 1456 N N . GLU A 1 192 ? -57.885 -18.230 16.719 1.00 45.34 192 GLU A N 1
ATOM 1457 C CA . GLU A 1 192 ? -56.474 -18.339 16.346 1.00 45.34 192 GLU A CA 1
ATOM 1458 C C . GLU A 1 192 ? -56.309 -18.231 14.823 1.00 45.34 192 GLU A C 1
ATOM 1460 O O . GLU A 1 192 ? -56.827 -19.048 14.062 1.00 45.34 192 GLU A O 1
ATOM 1465 N N . ALA A 1 193 ? -55.562 -17.222 14.377 1.00 38.44 193 ALA A N 1
ATOM 1466 C CA . ALA A 1 193 ? -55.084 -17.108 13.007 1.00 38.44 193 ALA A CA 1
ATOM 1467 C C . ALA A 1 193 ? -53.597 -17.482 12.983 1.00 38.44 193 ALA A C 1
ATOM 1469 O O . ALA A 1 193 ? -52.729 -16.625 13.161 1.00 38.44 193 ALA A O 1
ATOM 1470 N N . THR A 1 194 ? -53.306 -18.774 12.805 1.00 43.41 194 THR A N 1
ATOM 1471 C CA . THR A 1 194 ? -51.940 -19.319 12.751 1.00 43.41 194 THR A CA 1
ATOM 1472 C C . THR A 1 194 ? -51.224 -18.869 11.478 1.00 43.41 194 THR A C 1
ATOM 1474 O O . THR A 1 194 ? -51.113 -19.605 10.497 1.00 43.41 194 THR A O 1
ATOM 1477 N N . THR A 1 195 ? -50.746 -17.629 11.481 1.00 39.12 195 THR A N 1
ATOM 1478 C CA . THR A 1 195 ? -49.965 -17.054 10.386 1.00 39.12 195 THR A CA 1
ATOM 1479 C C . THR A 1 195 ? -48.526 -17.541 10.501 1.00 39.12 195 THR A C 1
ATOM 1481 O O . THR A 1 195 ? -47.720 -16.956 11.223 1.00 39.12 195 THR A O 1
ATOM 1484 N N . THR A 1 196 ? -48.198 -18.626 9.798 1.00 44.97 196 THR A N 1
ATOM 1485 C CA . THR A 1 196 ? -46.821 -19.127 9.682 1.00 44.97 196 THR A CA 1
ATOM 1486 C C . THR A 1 196 ? -45.974 -18.118 8.909 1.00 44.97 196 THR A C 1
ATOM 1488 O O . THR A 1 196 ? -45.875 -18.175 7.684 1.00 44.97 196 THR A O 1
ATOM 1491 N N . ALA A 1 197 ? -45.387 -17.163 9.629 1.00 42.09 197 ALA A N 1
ATOM 1492 C CA . ALA A 1 197 ? -44.478 -16.173 9.075 1.00 42.09 197 ALA A CA 1
ATOM 1493 C C . ALA A 1 197 ? -43.166 -16.854 8.658 1.00 42.09 197 ALA A C 1
ATOM 1495 O O . ALA A 1 197 ? -42.249 -17.025 9.461 1.00 42.09 197 ALA A O 1
ATOM 1496 N N . THR A 1 198 ? -43.088 -17.267 7.392 1.00 41.31 198 THR A N 1
ATOM 1497 C CA . THR A 1 198 ? -41.840 -17.717 6.773 1.00 41.31 198 THR A CA 1
ATOM 1498 C C . THR A 1 198 ? -40.871 -16.542 6.747 1.00 41.31 198 THR A C 1
ATOM 1500 O O . THR A 1 198 ? -40.992 -15.663 5.897 1.00 41.31 198 THR A O 1
ATOM 1503 N N . ALA A 1 199 ? -39.930 -16.516 7.690 1.00 43.19 199 ALA A N 1
ATOM 1504 C CA . ALA A 1 199 ? -38.887 -15.503 7.754 1.00 43.19 199 ALA A CA 1
ATOM 1505 C C . ALA A 1 199 ? -37.945 -15.651 6.550 1.00 43.19 199 ALA A C 1
ATOM 1507 O O . ALA A 1 199 ? -36.973 -16.406 6.575 1.00 43.19 199 ALA A O 1
ATOM 1508 N N . THR A 1 200 ? -38.256 -14.939 5.471 1.00 39.31 200 THR A N 1
ATOM 1509 C CA . THR A 1 200 ? -37.299 -14.668 4.406 1.00 39.31 200 THR A CA 1
ATOM 1510 C C . THR A 1 200 ? -36.196 -13.798 4.990 1.00 39.31 200 THR A C 1
ATOM 1512 O O . THR A 1 200 ? -36.436 -12.632 5.295 1.00 39.31 200 THR A O 1
ATOM 1515 N N . ASN A 1 201 ? -34.988 -14.352 5.116 1.00 44.09 201 ASN A N 1
ATOM 1516 C CA . ASN A 1 201 ? -33.782 -13.535 5.200 1.00 44.09 201 ASN A CA 1
ATOM 1517 C C . ASN A 1 201 ? -33.639 -12.790 3.867 1.00 44.09 201 ASN A C 1
ATOM 1519 O O . ASN A 1 201 ? -32.960 -13.257 2.950 1.00 44.09 201 ASN A O 1
ATOM 1523 N N . GLU A 1 202 ? -34.294 -11.636 3.754 1.00 45.34 202 GLU A N 1
ATOM 1524 C CA . GLU A 1 202 ? -33.797 -10.585 2.882 1.00 45.34 202 GLU A CA 1
ATOM 1525 C C . GLU A 1 202 ? -32.397 -10.254 3.399 1.00 45.34 202 GLU A C 1
ATOM 1527 O O . GLU A 1 202 ? -32.231 -9.758 4.512 1.00 45.34 202 GLU A O 1
ATOM 1532 N N . LYS A 1 203 ? -31.375 -10.633 2.624 1.00 43.47 203 LYS A N 1
ATOM 1533 C CA . LYS A 1 203 ? -30.012 -10.160 2.851 1.00 43.47 203 LYS A CA 1
ATOM 1534 C C . LYS A 1 203 ? -30.100 -8.637 2.789 1.00 43.47 203 LYS A C 1
ATOM 1536 O O . LYS A 1 203 ? -30.481 -8.119 1.738 1.00 43.47 203 LYS A O 1
ATOM 1541 N N . GLU A 1 204 ? -29.816 -7.954 3.900 1.00 55.22 204 GLU A N 1
ATOM 1542 C CA . GLU A 1 204 ? -29.785 -6.491 3.909 1.00 55.22 204 GLU A CA 1
ATOM 1543 C C . GLU A 1 204 ? -28.897 -6.016 2.755 1.00 55.22 204 GLU A C 1
ATOM 1545 O O . GLU A 1 204 ? -27.895 -6.663 2.430 1.00 55.22 204 GLU A O 1
ATOM 1550 N N . THR A 1 205 ? -29.319 -4.944 2.078 1.00 55.47 205 THR A N 1
ATOM 1551 C CA . THR A 1 205 ? -28.565 -4.391 0.946 1.00 55.47 205 THR A CA 1
ATOM 1552 C C . THR A 1 205 ? -27.124 -4.184 1.408 1.00 55.47 205 THR A C 1
ATOM 1554 O O . THR A 1 205 ? -26.961 -3.470 2.399 1.00 55.47 205 THR A O 1
ATOM 1557 N N . PRO A 1 206 ? -26.112 -4.798 0.757 1.00 59.56 206 PRO A N 1
ATOM 1558 C CA . PRO A 1 206 ? -24.734 -4.696 1.215 1.00 59.56 206 PRO A CA 1
ATOM 1559 C C . PRO A 1 206 ? -24.325 -3.244 1.436 1.00 59.56 206 PRO A C 1
ATOM 1561 O O . PRO A 1 206 ? -24.788 -2.345 0.721 1.00 59.56 206 PRO A O 1
ATOM 1564 N N . GLY A 1 207 ? -23.443 -3.026 2.407 1.00 80.38 207 GLY A N 1
ATOM 1565 C CA . GLY A 1 207 ? -22.840 -1.724 2.638 1.00 80.38 207 GLY A CA 1
ATOM 1566 C C . GLY A 1 207 ? -22.094 -1.197 1.405 1.00 80.38 207 GLY A C 1
ATOM 1567 O O . GLY A 1 207 ? -21.974 -1.845 0.364 1.00 80.38 207 GLY A O 1
ATOM 1568 N N . THR A 1 208 ? -21.536 0.004 1.516 1.00 93.12 208 THR A N 1
ATOM 1569 C CA . THR A 1 208 ? -20.632 0.527 0.484 1.00 93.12 208 THR A CA 1
ATOM 1570 C C . THR A 1 208 ? -19.194 0.439 0.959 1.00 93.12 208 THR A C 1
ATOM 1572 O O . THR A 1 208 ? -18.823 1.137 1.905 1.00 93.12 208 THR A O 1
ATOM 1575 N N . LEU A 1 209 ? -18.370 -0.347 0.267 1.00 97.94 209 LEU A N 1
ATOM 1576 C CA . LEU A 1 209 ? -16.921 -0.218 0.372 1.00 97.94 209 LEU A CA 1
ATOM 1577 C C . LEU A 1 209 ? -16.497 1.046 -0.383 1.00 97.94 209 LEU A C 1
ATOM 1579 O O . LEU A 1 209 ? -16.771 1.179 -1.577 1.00 97.94 209 LEU A O 1
ATOM 1583 N N . VAL A 1 210 ? -15.815 1.958 0.302 1.00 98.56 210 VAL A N 1
ATOM 1584 C CA . VAL A 1 210 ? -15.232 3.170 -0.279 1.00 98.56 210 VAL A CA 1
ATOM 1585 C C . VAL A 1 210 ? -13.723 3.151 -0.053 1.00 98.56 210 VAL A C 1
ATOM 1587 O O . VAL A 1 210 ? -13.267 2.912 1.065 1.00 98.56 210 VAL A O 1
ATOM 1590 N N . ILE A 1 211 ? -12.946 3.386 -1.109 1.00 98.81 211 ILE A N 1
ATOM 1591 C CA . ILE A 1 211 ? -11.480 3.450 -1.082 1.00 98.81 211 ILE A CA 1
ATOM 1592 C C . ILE A 1 211 ? -11.045 4.795 -1.666 1.00 98.81 211 ILE A C 1
ATOM 1594 O O . ILE A 1 211 ? -11.285 5.077 -2.839 1.00 98.81 211 ILE A O 1
ATOM 1598 N N . HIS A 1 212 ? -10.398 5.619 -0.853 1.00 98.75 212 HIS A N 1
ATOM 1599 C CA . HIS A 1 212 ? -9.886 6.933 -1.220 1.00 98.75 212 HIS A CA 1
ATOM 1600 C C . HIS A 1 212 ? -8.373 6.828 -1.427 1.00 98.75 212 HIS A C 1
ATOM 1602 O O . HIS A 1 212 ? -7.630 6.619 -0.470 1.00 98.75 212 HIS A O 1
ATOM 1608 N N . PHE A 1 213 ? -7.919 6.989 -2.666 1.00 98.75 213 PHE A N 1
ATOM 1609 C CA . PHE A 1 213 ? -6.509 7.137 -3.020 1.00 98.75 213 PHE A CA 1
ATOM 1610 C C . PHE A 1 213 ? -6.182 8.625 -2.928 1.00 98.75 213 PHE A C 1
ATOM 1612 O O . PHE A 1 213 ? -6.456 9.389 -3.859 1.00 98.75 213 PHE A O 1
ATOM 1619 N N . ILE A 1 214 ? -5.712 9.041 -1.752 1.00 98.38 214 ILE A N 1
ATOM 1620 C CA . ILE A 1 214 ? -5.530 10.447 -1.386 1.00 98.38 214 ILE A CA 1
ATOM 1621 C C . ILE A 1 214 ? -4.377 11.020 -2.211 1.00 98.38 214 ILE A C 1
ATOM 1623 O O . ILE A 1 214 ? -3.306 10.419 -2.282 1.00 98.38 214 ILE A O 1
ATOM 1627 N N . ASP A 1 215 ? -4.576 12.190 -2.822 1.00 97.38 215 ASP A N 1
ATOM 1628 C CA . ASP A 1 215 ? -3.499 12.878 -3.539 1.00 97.38 215 ASP A CA 1
ATOM 1629 C C . ASP A 1 215 ? -2.510 13.518 -2.557 1.00 97.38 215 ASP A C 1
ATOM 1631 O O . ASP A 1 215 ? -2.584 14.696 -2.201 1.00 97.38 215 ASP A O 1
ATOM 1635 N N . VAL A 1 216 ? -1.571 12.690 -2.110 1.00 96.06 216 VAL A N 1
ATOM 1636 C CA . VAL A 1 216 ? -0.370 13.078 -1.369 1.00 96.06 216 VAL A CA 1
ATOM 1637 C C . VAL A 1 216 ? 0.799 13.422 -2.309 1.00 96.06 216 VAL A C 1
ATOM 1639 O O . VAL A 1 216 ? 1.854 13.849 -1.845 1.00 96.06 216 VAL A O 1
ATOM 1642 N N . GLY A 1 217 ? 0.614 13.380 -3.631 1.00 94.25 217 GLY A N 1
ATOM 1643 C CA . GLY A 1 217 ? 1.671 13.609 -4.615 1.00 94.25 217 GLY A CA 1
ATOM 1644 C C . GLY A 1 217 ? 2.506 12.353 -4.866 1.00 94.25 217 GLY A C 1
ATOM 1645 O O . GLY A 1 217 ? 1.958 11.292 -5.150 1.00 94.25 217 GLY A O 1
ATOM 1646 N N . GLN A 1 218 ? 3.837 12.470 -4.814 1.00 95.75 218 GLN A N 1
ATOM 1647 C CA . GLN A 1 218 ? 4.742 11.325 -4.976 1.00 95.75 218 GLN A CA 1
ATOM 1648 C C . GLN A 1 218 ? 4.811 10.537 -3.662 1.00 95.75 218 GLN A C 1
ATOM 1650 O O . GLN A 1 218 ? 5.741 10.722 -2.885 1.00 95.75 218 GLN A O 1
ATOM 1655 N N . ALA A 1 219 ? 3.746 9.784 -3.382 1.00 97.81 219 ALA A N 1
ATOM 1656 C CA . ALA A 1 219 ? 3.527 9.052 -2.139 1.00 97.81 219 ALA A CA 1
ATOM 1657 C C . ALA A 1 219 ? 2.254 8.186 -2.200 1.00 97.81 219 ALA A C 1
ATOM 1659 O O . ALA A 1 219 ? 1.416 8.359 -3.092 1.00 97.81 219 ALA A O 1
ATOM 1660 N N . ASP A 1 220 ? 2.088 7.296 -1.219 1.00 98.69 220 ASP A N 1
ATOM 1661 C CA . ASP A 1 220 ? 0.870 6.508 -1.005 1.00 98.69 220 ASP A CA 1
ATOM 1662 C C . ASP A 1 220 ? 0.152 6.927 0.289 1.00 98.69 220 ASP A C 1
ATOM 1664 O O . ASP A 1 220 ? 0.733 6.983 1.372 1.00 98.69 220 ASP A O 1
ATOM 1668 N N . SER A 1 221 ? -1.157 7.163 0.190 1.00 98.75 221 SER A N 1
ATOM 1669 C CA . SER A 1 221 ? -2.070 7.062 1.330 1.00 98.75 221 SER A CA 1
ATOM 1670 C C . SER A 1 221 ? -3.450 6.626 0.852 1.00 98.75 221 SER A C 1
ATOM 1672 O O . SER A 1 221 ? -4.026 7.223 -0.065 1.00 98.75 221 SER A O 1
ATOM 1674 N N . ILE A 1 222 ? -3.960 5.542 1.437 1.00 98.94 222 ILE A N 1
ATOM 1675 C CA . ILE A 1 222 ? -5.172 4.858 0.984 1.00 98.94 222 ILE A CA 1
ATOM 1676 C C . ILE A 1 222 ? -6.103 4.644 2.179 1.00 98.94 222 ILE A C 1
ATOM 1678 O O . ILE A 1 222 ? -5.888 3.762 3.013 1.00 98.94 222 ILE A O 1
ATOM 1682 N N . LEU A 1 223 ? -7.160 5.453 2.258 1.00 98.94 223 LEU A N 1
ATOM 1683 C CA . LEU A 1 223 ? -8.207 5.328 3.274 1.00 98.94 223 LEU A CA 1
ATOM 1684 C C . LEU A 1 223 ? -9.310 4.396 2.762 1.00 98.94 223 LEU A C 1
ATOM 1686 O O . LEU A 1 223 ? -9.882 4.634 1.702 1.00 98.94 223 LEU A O 1
ATOM 1690 N N . ILE A 1 224 ? -9.640 3.363 3.530 1.00 98.88 224 ILE A N 1
ATOM 1691 C CA . ILE A 1 224 ? -10.686 2.384 3.221 1.00 98.88 224 ILE A CA 1
ATOM 1692 C C . ILE A 1 224 ? -11.774 2.474 4.292 1.00 98.88 224 ILE A C 1
ATOM 1694 O O . ILE A 1 224 ? -11.478 2.475 5.486 1.00 98.88 224 ILE A O 1
ATOM 1698 N N . ASN A 1 225 ? -13.038 2.519 3.879 1.00 98.12 225 ASN A N 1
ATOM 1699 C CA . ASN A 1 225 ? -14.195 2.632 4.762 1.00 98.12 225 ASN A CA 1
ATOM 1700 C C . ASN A 1 225 ? -15.324 1.697 4.297 1.00 98.12 225 ASN A C 1
ATOM 1702 O O . ASN A 1 225 ? -15.646 1.655 3.113 1.00 98.12 225 ASN A O 1
ATOM 1706 N N . THR A 1 226 ? -15.943 0.969 5.227 1.00 96.75 226 THR A N 1
ATOM 1707 C CA . THR A 1 226 ? -17.128 0.111 4.989 1.00 96.75 226 THR A CA 1
ATOM 1708 C C . THR A 1 226 ? -18.395 0.641 5.665 1.00 96.75 226 THR A C 1
ATOM 1710 O O . THR A 1 226 ? -19.388 -0.068 5.795 1.00 96.75 226 THR A O 1
ATOM 1713 N N . GLY A 1 227 ? -18.364 1.875 6.176 1.00 93.12 227 GLY A N 1
ATOM 1714 C CA . GLY A 1 227 ? -19.411 2.461 7.014 1.00 93.12 227 GLY A CA 1
ATOM 1715 C C . GLY A 1 227 ? -19.352 1.970 8.464 1.00 93.12 227 GLY A C 1
ATOM 1716 O O . GLY A 1 227 ? -19.425 2.782 9.382 1.00 93.12 227 GLY A O 1
ATOM 1717 N N . SER A 1 228 ? -19.157 0.664 8.679 1.00 94.31 228 SER A N 1
ATOM 1718 C CA . SER A 1 228 ? -18.997 0.063 10.013 1.00 94.31 228 SER A CA 1
ATOM 1719 C C . SER A 1 228 ? -17.561 0.066 10.545 1.00 94.31 228 SER A C 1
ATOM 1721 O O . SER A 1 228 ? -17.366 0.037 11.757 1.00 94.31 228 SER A O 1
ATOM 1723 N N . ALA A 1 229 ? -16.557 0.051 9.662 1.00 97.69 229 ALA A N 1
ATOM 1724 C CA . ALA A 1 229 ? -15.144 -0.027 10.030 1.00 97.69 229 ALA A CA 1
ATOM 1725 C C . ALA A 1 229 ? -14.252 0.676 8.997 1.00 97.69 229 ALA A C 1
ATOM 1727 O O . ALA A 1 229 ? -14.563 0.679 7.801 1.00 97.69 229 ALA A O 1
ATOM 1728 N N . ALA A 1 230 ? -13.123 1.217 9.461 1.00 98.69 230 ALA A N 1
ATOM 1729 C CA . ALA A 1 230 ? -12.141 1.910 8.634 1.00 98.69 230 ALA A CA 1
ATOM 1730 C C . ALA A 1 230 ? -10.734 1.306 8.759 1.00 98.69 230 ALA A C 1
ATOM 1732 O O . ALA A 1 230 ? -10.345 0.800 9.817 1.00 98.69 230 ALA A O 1
ATOM 1733 N N . MET A 1 231 ? -9.969 1.403 7.675 1.00 98.94 231 MET A N 1
ATOM 1734 C CA . MET A 1 231 ? -8.547 1.076 7.592 1.00 98.94 231 MET A CA 1
ATOM 1735 C C . MET A 1 231 ? -7.800 2.224 6.908 1.00 98.94 231 MET A C 1
ATOM 1737 O O . MET A 1 231 ? -8.320 2.818 5.967 1.00 98.94 231 MET A O 1
ATOM 1741 N N . LEU A 1 232 ? -6.569 2.498 7.338 1.00 98.94 232 LEU A N 1
ATOM 1742 C CA . LEU A 1 232 ? -5.615 3.291 6.560 1.00 98.94 232 LEU A CA 1
ATOM 1743 C C . LEU A 1 232 ? -4.458 2.394 6.111 1.00 98.94 232 LEU A C 1
ATOM 1745 O O . LEU A 1 232 ? -3.947 1.612 6.913 1.00 98.94 232 LEU A O 1
ATOM 1749 N N . ILE A 1 233 ? -4.042 2.517 4.854 1.00 98.94 233 ILE A N 1
ATOM 1750 C CA . ILE A 1 233 ? -2.785 1.959 4.347 1.00 98.94 233 ILE A CA 1
ATOM 1751 C C . ILE A 1 233 ? -1.919 3.134 3.915 1.00 98.94 233 ILE A C 1
ATOM 1753 O O . ILE A 1 233 ? -2.281 3.832 2.967 1.00 98.94 233 ILE A O 1
ATOM 1757 N N . ASP A 1 234 ? -0.806 3.333 4.620 1.00 98.94 234 ASP A N 1
ATOM 1758 C CA . ASP A 1 234 ? 0.147 4.431 4.428 1.00 98.94 234 ASP A CA 1
ATOM 1759 C C . ASP A 1 234 ? -0.460 5.858 4.571 1.00 98.94 234 ASP A C 1
ATOM 1761 O O . ASP A 1 234 ? -1.676 6.083 4.539 1.00 98.94 234 ASP A O 1
ATOM 1765 N N . ALA A 1 235 ? 0.386 6.857 4.822 1.00 98.69 235 ALA A N 1
ATOM 1766 C CA . ALA A 1 235 ? -0.007 8.240 5.133 1.00 98.69 235 ALA A CA 1
ATOM 1767 C C . ALA A 1 235 ? 0.867 9.304 4.449 1.00 98.69 235 ALA A C 1
ATOM 1769 O O . ALA A 1 235 ? 0.927 10.446 4.908 1.00 98.69 235 ALA A O 1
ATOM 1770 N N . GLY A 1 236 ? 1.521 8.940 3.348 1.00 97.75 236 GLY A N 1
ATOM 1771 C CA . GLY A 1 236 ? 2.390 9.817 2.576 1.00 97.75 236 GLY A CA 1
ATOM 1772 C C . GLY A 1 236 ? 3.609 10.339 3.335 1.00 97.75 236 GLY A C 1
ATOM 1773 O O . GLY A 1 236 ? 3.985 9.800 4.374 1.00 97.75 236 GLY A O 1
ATOM 1774 N N . ASN A 1 237 ? 4.220 11.400 2.799 1.00 97.62 237 ASN A N 1
ATOM 1775 C CA . ASN A 1 237 ? 5.446 12.014 3.320 1.00 97.62 237 ASN A CA 1
ATOM 1776 C C . ASN A 1 237 ? 5.233 12.630 4.718 1.00 97.62 237 ASN A C 1
ATOM 1778 O O . ASN A 1 237 ? 4.111 12.980 5.088 1.00 97.62 237 ASN A O 1
ATOM 1782 N N . ASN A 1 238 ? 6.310 12.914 5.466 1.00 95.44 238 ASN A N 1
ATOM 1783 C CA . ASN A 1 238 ? 6.208 13.649 6.746 1.00 95.44 238 ASN A CA 1
ATOM 1784 C C . ASN A 1 238 ? 5.524 15.024 6.557 1.00 95.44 238 ASN A C 1
ATOM 1786 O O . ASN A 1 238 ? 4.878 15.550 7.461 1.00 95.44 238 ASN A O 1
ATOM 1790 N N . ALA A 1 239 ? 5.680 15.625 5.371 1.00 94.62 239 ALA A N 1
ATOM 1791 C CA . ALA A 1 239 ? 5.055 16.895 4.999 1.00 94.62 239 ALA A CA 1
ATOM 1792 C C . ALA A 1 239 ? 3.531 16.798 4.777 1.00 94.62 239 ALA A C 1
ATOM 1794 O O . ALA A 1 239 ? 2.851 17.824 4.761 1.00 94.62 239 ALA A O 1
ATOM 1795 N N . ASP A 1 240 ? 2.996 15.585 4.624 1.00 95.88 240 ASP A N 1
ATOM 1796 C CA . ASP A 1 240 ? 1.601 15.326 4.255 1.00 95.88 240 ASP A CA 1
ATOM 1797 C C . ASP A 1 240 ? 0.718 15.013 5.468 1.00 95.88 240 ASP A C 1
ATOM 1799 O O . ASP A 1 240 ? -0.508 14.997 5.352 1.00 95.88 240 ASP A O 1
ATOM 1803 N N . ALA A 1 241 ? 1.333 14.839 6.642 1.00 97.00 241 ALA A N 1
ATOM 1804 C CA . ALA A 1 241 ? 0.691 14.508 7.908 1.00 97.00 241 ALA A CA 1
ATOM 1805 C C . ALA A 1 241 ? -0.563 15.354 8.205 1.00 97.00 241 ALA A C 1
ATOM 1807 O O . ALA A 1 241 ? -1.617 14.802 8.513 1.00 97.00 241 ALA A O 1
ATOM 1808 N N . GLU A 1 242 ? -0.494 16.686 8.070 1.00 97.19 242 GLU A N 1
ATOM 1809 C CA . GLU A 1 242 ? -1.652 17.564 8.313 1.00 97.19 242 GLU A CA 1
ATOM 1810 C C . GLU A 1 242 ? -2.760 17.386 7.259 1.00 97.19 242 GLU A C 1
ATOM 1812 O O . GLU A 1 242 ? -3.941 17.375 7.609 1.00 97.19 242 GLU A O 1
ATOM 1817 N N . LEU A 1 243 ? -2.395 17.199 5.985 1.00 96.75 243 LEU A N 1
ATOM 1818 C CA . LEU A 1 243 ? -3.340 16.966 4.888 1.00 96.75 243 LEU A CA 1
ATOM 1819 C C . LEU A 1 243 ? -4.100 15.656 5.114 1.00 96.75 243 LEU A C 1
ATOM 1821 O O . LEU A 1 243 ? -5.331 15.656 5.111 1.00 96.75 243 LEU A O 1
ATOM 1825 N N . VAL A 1 244 ? -3.382 14.561 5.370 1.00 98.31 244 VAL A N 1
ATOM 1826 C CA . VAL A 1 244 ? -3.964 13.230 5.595 1.00 98.31 244 VAL A CA 1
ATOM 1827 C C . VAL A 1 244 ? -4.829 13.225 6.858 1.00 98.31 244 VAL A C 1
ATOM 1829 O O . VAL A 1 244 ? -5.989 12.812 6.813 1.00 98.31 244 VAL A O 1
ATOM 1832 N N . VAL A 1 245 ? -4.329 13.771 7.971 1.00 98.75 245 VAL A N 1
ATOM 1833 C CA . VAL A 1 245 ? -5.085 13.862 9.231 1.00 98.75 245 VAL A CA 1
ATOM 1834 C C . VAL A 1 245 ? -6.352 14.715 9.089 1.00 98.75 245 VAL A C 1
ATOM 1836 O O . VAL A 1 245 ? -7.375 14.380 9.691 1.00 98.75 245 VAL A O 1
ATOM 1839 N N . ASN A 1 246 ? -6.335 15.799 8.312 1.00 98.12 246 ASN A N 1
ATOM 1840 C CA . ASN A 1 246 ? -7.534 16.611 8.093 1.00 98.12 246 ASN A CA 1
ATOM 1841 C C . ASN A 1 246 ? -8.514 15.941 7.114 1.00 98.12 246 ASN A C 1
ATOM 1843 O O . ASN A 1 246 ? -9.706 15.898 7.414 1.00 98.12 246 ASN A O 1
ATOM 1847 N N . TYR A 1 247 ? -8.034 15.303 6.041 1.00 98.12 247 TYR A N 1
ATOM 1848 C CA . TYR A 1 247 ? -8.877 14.532 5.118 1.00 98.12 247 TYR A CA 1
ATOM 1849 C C . TYR A 1 247 ? -9.640 13.400 5.828 1.00 98.12 247 TYR A C 1
ATOM 1851 O O . TYR A 1 247 ? -10.843 13.229 5.626 1.00 98.12 247 TYR A O 1
ATOM 1859 N N . ILE A 1 248 ? -8.969 12.660 6.719 1.00 98.62 248 ILE A N 1
ATOM 1860 C CA . ILE A 1 248 ? -9.579 11.579 7.513 1.00 98.62 248 ILE A CA 1
ATOM 1861 C C . ILE A 1 248 ? -10.692 12.122 8.437 1.00 98.62 248 ILE A C 1
ATOM 1863 O O . ILE A 1 248 ? -11.746 11.492 8.560 1.00 98.62 248 ILE A O 1
ATOM 1867 N N . LYS A 1 249 ? -10.509 13.313 9.037 1.00 98.31 249 LYS A N 1
ATOM 1868 C CA . LYS A 1 249 ? -11.560 13.990 9.830 1.00 98.31 249 LYS A CA 1
ATOM 1869 C C . LYS A 1 249 ? -12.745 14.421 8.966 1.00 98.31 249 LYS A C 1
ATOM 1871 O O . LYS A 1 249 ? -13.882 14.314 9.418 1.00 98.31 249 LYS A O 1
ATOM 1876 N N . GLU A 1 250 ? -12.499 14.894 7.744 1.00 97.50 250 GLU A N 1
ATOM 1877 C CA . GLU A 1 250 ? -13.553 15.270 6.790 1.00 97.50 250 GLU A CA 1
ATOM 1878 C C . GLU A 1 250 ? -14.385 14.058 6.343 1.00 97.50 250 GLU A C 1
ATOM 1880 O O . GLU A 1 250 ? -15.601 14.179 6.208 1.00 97.50 250 GLU A O 1
ATOM 1885 N N . GLN A 1 251 ? -13.777 12.868 6.238 1.00 97.25 251 GLN A N 1
ATOM 1886 C CA . GLN A 1 251 ? -14.507 11.606 6.033 1.00 97.25 251 GLN A CA 1
ATOM 1887 C C . GLN A 1 251 ? -15.227 11.098 7.306 1.00 97.25 251 GLN A C 1
ATOM 1889 O O . GLN A 1 251 ? -15.829 10.025 7.297 1.00 97.25 251 GLN A O 1
ATOM 1894 N N . GLY A 1 252 ? -15.180 11.845 8.417 1.00 97.06 252 GLY A N 1
ATOM 1895 C CA . GLY A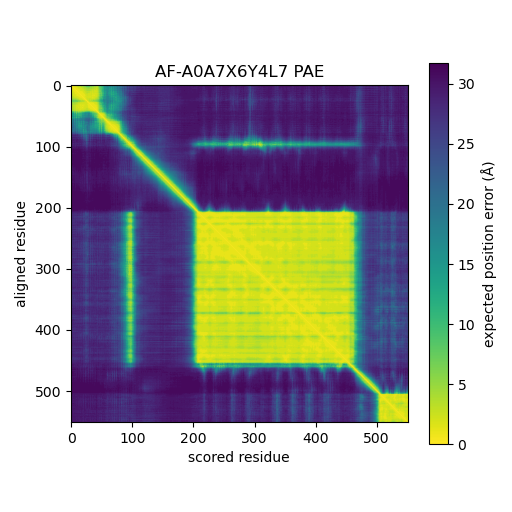 1 252 ? -15.885 11.536 9.666 1.00 97.06 252 GLY A CA 1
ATOM 1896 C C . GLY A 1 252 ? -15.285 10.399 10.502 1.00 97.06 252 GLY A C 1
ATOM 1897 O O . GLY A 1 252 ? -15.892 10.003 11.502 1.00 97.06 252 GLY A O 1
ATOM 1898 N N . ILE A 1 253 ? -14.114 9.884 10.117 1.00 98.12 253 ILE A N 1
ATOM 1899 C CA . ILE A 1 253 ? -13.443 8.759 10.779 1.00 98.12 253 ILE A CA 1
ATOM 1900 C C . ILE A 1 253 ? -12.892 9.190 12.146 1.00 98.12 253 ILE A C 1
ATOM 1902 O O . ILE A 1 253 ? -12.470 10.330 12.344 1.00 98.12 253 ILE A O 1
ATOM 1906 N N . LYS A 1 254 ? -12.927 8.263 13.109 1.00 97.12 254 LYS A N 1
ATOM 1907 C CA . LYS A 1 254 ? -12.505 8.478 14.509 1.00 97.12 254 LYS A CA 1
ATOM 1908 C C . LYS A 1 254 ? -11.615 7.354 15.031 1.00 97.12 254 LYS A C 1
ATOM 1910 O O . LYS A 1 254 ? -10.664 7.618 15.758 1.00 97.12 254 LYS A O 1
ATOM 1915 N N . GLU A 1 255 ? -11.933 6.128 14.627 1.00 98.62 255 GLU A N 1
ATOM 1916 C CA . GLU A 1 255 ? -11.226 4.907 14.989 1.00 98.62 255 GLU A CA 1
ATOM 1917 C C . GLU A 1 255 ? -10.840 4.141 13.716 1.00 98.62 255 GLU A C 1
ATOM 1919 O O . GLU A 1 255 ? -11.635 4.052 12.776 1.00 98.62 255 GLU A O 1
ATOM 1924 N N . PHE A 1 256 ? -9.640 3.567 13.711 1.00 98.88 256 PHE A N 1
ATOM 1925 C CA . PHE A 1 256 ? -9.181 2.597 12.725 1.00 98.88 256 PHE A CA 1
ATOM 1926 C C . PHE A 1 256 ? -9.181 1.185 13.316 1.00 98.88 256 PHE A C 1
ATOM 1928 O O . PHE A 1 256 ? -8.546 0.926 14.340 1.00 98.88 256 PHE A O 1
ATOM 1935 N N . GLU A 1 257 ? -9.832 0.243 12.632 1.00 98.81 257 GLU A N 1
ATOM 1936 C CA . GLU A 1 257 ? -9.726 -1.183 12.965 1.00 98.81 257 GLU A CA 1
ATOM 1937 C C . GLU A 1 257 ? -8.307 -1.689 12.652 1.00 98.81 257 GLU A C 1
ATOM 1939 O O . GLU A 1 257 ? -7.711 -2.426 13.438 1.00 98.81 257 GLU A O 1
ATOM 1944 N N . TYR A 1 258 ? -7.725 -1.196 11.551 1.00 98.94 258 TYR A N 1
ATOM 1945 C CA . TYR A 1 258 ? -6.341 -1.456 11.158 1.00 98.94 258 TYR A CA 1
ATOM 1946 C C . TYR A 1 258 ? -5.677 -0.191 10.612 1.00 98.94 258 TYR A C 1
ATOM 1948 O O . TYR A 1 258 ? -6.264 0.533 9.809 1.00 98.94 258 TYR A O 1
ATOM 1956 N N . ILE A 1 259 ? -4.413 0.014 10.962 1.00 98.94 259 ILE A N 1
ATOM 1957 C CA . ILE A 1 259 ? -3.477 0.791 10.151 1.00 98.94 259 ILE A CA 1
ATOM 1958 C C . ILE A 1 259 ? -2.434 -0.182 9.606 1.00 98.94 259 ILE A C 1
ATOM 1960 O O . ILE A 1 259 ? -1.880 -0.984 10.361 1.00 98.94 259 ILE A O 1
ATOM 1964 N N . ILE A 1 260 ? -2.175 -0.122 8.304 1.00 98.94 260 ILE A N 1
ATOM 1965 C CA . ILE A 1 260 ? -1.113 -0.878 7.644 1.00 98.94 260 ILE A CA 1
ATOM 1966 C C . ILE A 1 260 ? -0.018 0.102 7.228 1.00 98.94 260 ILE A C 1
ATOM 1968 O O . ILE A 1 260 ? -0.281 1.055 6.499 1.00 98.94 260 ILE A O 1
ATOM 1972 N N . ALA A 1 261 ? 1.202 -0.151 7.691 1.00 98.88 261 ALA A N 1
ATOM 1973 C CA . ALA A 1 261 ? 2.418 0.458 7.169 1.00 98.88 261 ALA A CA 1
ATOM 1974 C C . ALA A 1 261 ? 3.042 -0.545 6.194 1.00 98.88 261 ALA A C 1
ATOM 1976 O O . ALA A 1 261 ? 3.487 -1.614 6.629 1.00 98.88 261 ALA A O 1
ATOM 1977 N N . THR A 1 262 ? 3.035 -0.260 4.889 1.00 98.81 262 THR A N 1
ATOM 1978 C CA . THR A 1 262 ? 3.468 -1.252 3.890 1.00 98.81 262 THR A CA 1
ATOM 1979 C C . THR A 1 262 ? 4.948 -1.572 4.034 1.00 98.81 262 THR A C 1
ATOM 1981 O O . THR A 1 262 ? 5.294 -2.749 4.103 1.00 98.81 262 THR A O 1
ATOM 1984 N N . HIS A 1 263 ? 5.809 -0.556 4.127 1.00 98.69 263 HIS A N 1
ATOM 1985 C CA . HIS A 1 263 ? 7.254 -0.687 4.315 1.00 98.69 263 HIS A CA 1
ATOM 1986 C C . HIS A 1 263 ? 7.885 0.640 4.819 1.00 98.69 263 HIS A C 1
ATOM 1988 O O . HIS A 1 263 ? 7.236 1.678 4.738 1.00 98.69 263 HIS A O 1
ATOM 1994 N N . PRO A 1 264 ? 9.126 0.654 5.358 1.00 98.19 264 PRO A N 1
ATOM 1995 C CA . PRO A 1 264 ? 9.694 1.815 6.073 1.00 98.19 264 PRO A CA 1
ATOM 1996 C C . PRO A 1 264 ? 10.080 3.083 5.274 1.00 98.19 264 PRO A C 1
ATOM 1998 O O . PRO A 1 264 ? 10.862 3.884 5.799 1.00 98.19 264 PRO A O 1
ATOM 2001 N N . HIS A 1 265 ? 9.622 3.275 4.034 1.00 98.19 265 HIS A N 1
ATOM 2002 C CA . HIS A 1 265 ? 9.964 4.465 3.239 1.00 98.19 265 HIS A CA 1
ATOM 2003 C C . HIS A 1 265 ? 9.101 5.692 3.591 1.00 98.19 265 HIS A C 1
ATOM 2005 O O . HIS A 1 265 ? 7.985 5.583 4.098 1.00 98.19 265 HIS A O 1
ATOM 2011 N N . GLU A 1 266 ? 9.668 6.886 3.403 1.00 97.94 266 GLU A N 1
ATOM 2012 C CA . GLU A 1 266 ? 9.131 8.142 3.951 1.00 97.94 266 GLU A CA 1
ATOM 2013 C C . GLU A 1 266 ? 7.819 8.572 3.293 1.00 97.94 266 GLU A C 1
ATOM 2015 O O . GLU A 1 266 ? 6.906 9.020 3.976 1.00 97.94 266 GLU A O 1
ATOM 2020 N N . ASP A 1 267 ? 7.722 8.355 1.990 1.00 98.12 267 ASP A N 1
ATOM 2021 C CA . ASP A 1 267 ? 6.572 8.537 1.105 1.00 98.12 267 ASP A CA 1
ATOM 2022 C C . ASP A 1 267 ? 5.416 7.547 1.372 1.00 98.12 267 ASP A C 1
ATOM 2024 O O . ASP A 1 267 ? 4.351 7.649 0.760 1.00 98.12 267 ASP A O 1
ATOM 2028 N N . HIS A 1 268 ? 5.590 6.647 2.346 1.00 98.69 268 HIS A N 1
ATOM 2029 C CA . HIS A 1 268 ? 4.576 5.711 2.835 1.00 98.69 268 HIS A CA 1
ATOM 2030 C C . HIS A 1 268 ? 4.255 5.934 4.316 1.00 98.69 268 HIS A C 1
ATOM 2032 O O . HIS A 1 268 ? 3.098 6.138 4.687 1.00 98.69 268 HIS A O 1
ATOM 2038 N N . ILE A 1 269 ? 5.265 5.911 5.190 1.00 98.69 269 ILE A N 1
ATOM 2039 C CA . ILE A 1 269 ? 5.047 5.964 6.645 1.00 98.69 269 ILE A CA 1
ATOM 2040 C C . ILE A 1 269 ? 5.138 7.370 7.257 1.00 98.69 269 ILE A C 1
ATOM 2042 O O . ILE A 1 269 ? 4.873 7.523 8.449 1.00 98.69 269 ILE A O 1
ATOM 2046 N N . GLY A 1 270 ? 5.477 8.392 6.469 1.00 98.38 270 GLY A N 1
ATOM 2047 C CA . GLY A 1 270 ? 5.738 9.765 6.909 1.00 98.38 270 GLY A CA 1
ATOM 2048 C C . GLY A 1 270 ? 4.627 10.430 7.713 1.00 98.38 270 GLY A C 1
ATOM 2049 O O . GLY A 1 270 ? 4.918 11.069 8.717 1.00 98.38 270 GLY A O 1
ATOM 2050 N N . GLY A 1 271 ? 3.363 10.271 7.320 1.00 98.56 271 GLY A N 1
ATOM 2051 C CA . GLY A 1 271 ? 2.226 10.824 8.068 1.00 98.56 271 GLY A CA 1
ATOM 2052 C C . GLY A 1 271 ? 1.672 9.936 9.192 1.00 98.56 271 GLY A C 1
ATOM 2053 O O . GLY A 1 271 ? 0.720 10.339 9.869 1.00 98.56 271 GLY A O 1
ATOM 2054 N N . LEU A 1 272 ? 2.184 8.710 9.382 1.00 98.88 272 LEU A N 1
ATOM 2055 C CA . LEU A 1 272 ? 1.524 7.716 10.242 1.00 98.88 272 LEU A CA 1
ATOM 2056 C C . LEU A 1 272 ? 1.646 8.026 11.734 1.00 98.88 272 LEU A C 1
ATOM 2058 O O . LEU A 1 272 ? 0.732 7.688 12.486 1.00 98.88 272 LEU A O 1
ATOM 2062 N N . ASP A 1 273 ? 2.716 8.690 12.174 1.00 98.69 273 ASP A N 1
ATOM 2063 C CA . ASP A 1 273 ? 2.871 9.108 13.569 1.00 98.69 273 ASP A CA 1
ATOM 2064 C C . ASP A 1 273 ? 1.749 10.089 13.969 1.00 98.69 273 ASP A C 1
ATOM 2066 O O . ASP A 1 273 ? 1.097 9.919 15.002 1.00 98.69 273 ASP A O 1
ATOM 2070 N N . ALA A 1 274 ? 1.448 11.067 13.114 1.00 98.75 274 ALA A N 1
ATOM 2071 C CA . ALA A 1 274 ? 0.414 12.069 13.325 1.00 98.75 274 ALA A CA 1
ATOM 2072 C C . ALA A 1 274 ? -0.992 11.453 13.295 1.00 98.75 274 ALA A C 1
ATOM 2074 O O . ALA A 1 274 ? -1.842 11.826 14.111 1.00 98.75 274 ALA A O 1
ATOM 2075 N N . VAL A 1 275 ? -1.234 10.477 12.412 1.00 98.88 275 VAL A N 1
ATOM 2076 C CA . VAL A 1 275 ? -2.483 9.697 12.382 1.00 98.88 275 VAL A CA 1
ATOM 2077 C C . VAL A 1 275 ? -2.639 8.887 13.673 1.00 98.88 275 VAL A C 1
ATOM 2079 O O . VAL A 1 275 ? -3.648 9.037 14.362 1.00 98.88 275 VAL A O 1
ATOM 2082 N N . ILE A 1 276 ? -1.638 8.085 14.050 1.00 98.88 276 ILE A N 1
ATOM 2083 C CA . ILE A 1 276 ? -1.674 7.229 15.249 1.00 98.88 276 ILE A CA 1
ATOM 2084 C C . ILE A 1 276 ? -1.829 8.064 16.523 1.00 98.88 276 ILE A C 1
ATOM 2086 O O . ILE A 1 276 ? -2.576 7.677 17.421 1.00 98.88 276 ILE A O 1
ATOM 2090 N N . ASN A 1 277 ? -1.198 9.238 16.604 1.00 98.62 277 ASN A N 1
ATOM 2091 C CA . ASN A 1 277 ? -1.399 10.167 17.714 1.00 98.62 277 ASN A CA 1
ATOM 2092 C C . ASN A 1 277 ? -2.818 10.776 17.720 1.00 98.62 277 ASN A C 1
ATOM 2094 O O . ASN A 1 277 ? -3.425 10.868 18.790 1.00 98.62 277 ASN A O 1
ATOM 2098 N N . THR A 1 278 ? -3.380 11.133 16.559 1.00 98.75 278 THR A N 1
ATOM 2099 C CA . THR A 1 278 ? -4.680 11.832 16.457 1.00 98.75 278 THR A CA 1
ATOM 2100 C C . THR A 1 278 ? -5.901 10.931 16.660 1.00 98.75 278 THR A C 1
ATOM 2102 O O . THR A 1 278 ? -6.853 11.357 17.312 1.00 98.75 278 THR A O 1
ATOM 2105 N N . PHE A 1 279 ? -5.901 9.720 16.102 1.00 98.81 279 PHE A N 1
ATOM 2106 C CA . PHE A 1 279 ? -7.074 8.835 16.058 1.00 98.81 279 PHE A CA 1
ATOM 2107 C C . PHE A 1 279 ? -6.966 7.668 17.045 1.00 98.81 279 PHE A C 1
ATOM 2109 O O . PHE A 1 279 ? -5.880 7.356 17.544 1.00 98.81 279 PHE A O 1
ATOM 2116 N N . ASP A 1 280 ? -8.087 7.005 17.317 1.00 98.62 280 ASP A N 1
ATOM 2117 C CA . ASP A 1 280 ? -8.079 5.707 17.992 1.00 98.62 280 ASP A CA 1
ATOM 2118 C C . ASP A 1 280 ? -7.714 4.609 16.981 1.00 98.62 280 ASP A C 1
ATOM 2120 O O . ASP A 1 280 ? -8.079 4.678 15.806 1.00 98.62 280 ASP A O 1
ATOM 2124 N N . VAL A 1 281 ? -6.945 3.604 17.403 1.00 98.75 281 VAL A N 1
ATOM 2125 C CA . VAL A 1 281 ? -6.440 2.544 16.516 1.00 98.75 281 VAL A CA 1
ATOM 2126 C C . VAL A 1 281 ? -6.438 1.220 17.269 1.00 98.75 281 VAL A C 1
ATOM 2128 O O . VAL A 1 281 ? -5.877 1.137 18.359 1.00 98.75 281 VAL A O 1
ATOM 2131 N N . LYS A 1 282 ? -7.036 0.171 16.697 1.00 98.56 282 LYS A N 1
ATOM 2132 C CA . LYS A 1 282 ? -7.090 -1.163 17.322 1.00 98.56 282 LYS A CA 1
ATOM 2133 C C . LYS A 1 282 ? -5.898 -2.052 16.972 1.00 98.56 282 LYS A C 1
ATOM 2135 O O . LYS A 1 282 ? -5.478 -2.855 17.806 1.00 98.56 282 LYS A O 1
ATOM 2140 N N . LYS A 1 283 ? -5.350 -1.941 15.756 1.00 98.69 283 LYS A N 1
ATOM 2141 C CA . LYS A 1 283 ? -4.246 -2.791 15.284 1.00 98.69 283 LYS A CA 1
ATOM 2142 C C . LYS A 1 283 ? -3.317 -2.075 14.309 1.00 98.69 283 LYS A C 1
ATOM 2144 O O . LYS A 1 283 ? -3.780 -1.413 13.386 1.00 98.69 283 LYS A O 1
ATOM 2149 N N . ILE A 1 284 ? -2.012 -2.285 14.479 1.00 98.81 284 ILE A N 1
ATOM 2150 C CA . ILE A 1 284 ? -0.985 -1.923 13.497 1.00 98.81 284 ILE A CA 1
ATOM 2151 C C . ILE A 1 284 ? -0.515 -3.199 12.796 1.00 98.81 284 ILE A C 1
ATOM 2153 O O . ILE A 1 284 ? -0.150 -4.163 13.472 1.00 98.81 284 ILE A O 1
ATOM 2157 N N . ILE A 1 285 ? -0.483 -3.206 11.464 1.00 98.88 285 ILE A N 1
ATOM 2158 C CA . ILE A 1 285 ? 0.175 -4.245 10.661 1.00 98.88 285 ILE A CA 1
ATOM 2159 C C . ILE A 1 285 ? 1.396 -3.620 9.980 1.00 98.88 285 ILE A C 1
ATOM 2161 O O . ILE A 1 285 ? 1.267 -2.627 9.271 1.00 98.88 285 ILE A O 1
ATOM 2165 N N . MET A 1 286 ? 2.584 -4.186 10.203 1.00 97.94 286 MET A N 1
ATOM 2166 C CA . MET A 1 286 ? 3.851 -3.674 9.655 1.00 97.94 286 MET A CA 1
ATOM 2167 C C . MET A 1 286 ? 4.852 -4.829 9.477 1.00 97.94 286 MET A C 1
ATOM 2169 O O . MET A 1 286 ? 4.911 -5.707 10.349 1.00 97.94 286 MET A O 1
ATOM 2173 N N . PRO A 1 287 ? 5.634 -4.887 8.380 1.00 97.25 287 PRO A N 1
ATOM 2174 C CA . PRO A 1 287 ? 6.586 -5.969 8.150 1.00 97.25 287 PRO A CA 1
ATOM 2175 C C . PRO A 1 287 ? 7.746 -5.912 9.147 1.00 97.25 287 PRO A C 1
ATOM 2177 O O . PRO A 1 287 ? 8.035 -4.875 9.740 1.00 97.25 287 PRO A O 1
ATOM 2180 N N . LYS A 1 288 ? 8.495 -7.015 9.266 1.00 93.38 288 LYS A N 1
ATOM 2181 C CA . LYS A 1 288 ? 9.762 -7.064 10.023 1.00 93.38 288 LYS A CA 1
ATOM 2182 C C . LYS A 1 288 ? 10.933 -6.421 9.258 1.00 93.38 288 LYS A C 1
ATOM 2184 O O . LYS A 1 288 ? 12.053 -6.922 9.283 1.00 93.38 288 LYS A O 1
ATOM 2189 N N . ALA A 1 289 ? 10.654 -5.325 8.561 1.00 93.19 289 ALA A N 1
ATOM 2190 C CA . ALA A 1 289 ? 11.657 -4.445 7.983 1.00 93.19 289 ALA A CA 1
ATOM 2191 C C . ALA A 1 289 ? 12.195 -3.503 9.071 1.00 93.19 289 ALA A C 1
ATOM 2193 O O . ALA A 1 289 ? 11.510 -3.227 10.057 1.00 93.19 289 ALA A O 1
ATOM 2194 N N . GLN A 1 290 ? 13.417 -3.003 8.903 1.00 88.75 290 GLN A N 1
ATOM 2195 C CA . GLN A 1 290 ? 14.046 -2.055 9.824 1.00 88.75 290 GLN A CA 1
ATOM 2196 C C . GLN A 1 290 ? 14.614 -0.875 9.046 1.00 88.75 290 GLN A C 1
ATOM 2198 O O . GLN A 1 290 ? 15.104 -1.041 7.931 1.00 88.75 290 GLN A O 1
ATOM 2203 N N . SER A 1 291 ? 14.579 0.302 9.661 1.00 91.50 291 SER A N 1
ATOM 2204 C CA . SER A 1 291 ? 15.196 1.517 9.143 1.00 91.50 291 SER A CA 1
ATOM 2205 C C . SER A 1 291 ? 15.834 2.306 10.285 1.00 91.50 291 SER A C 1
ATOM 2207 O O . SER A 1 291 ? 15.375 2.244 11.422 1.00 91.50 291 SER A O 1
ATOM 2209 N N . SER A 1 292 ? 16.883 3.065 9.974 1.00 89.00 292 SER A N 1
ATOM 2210 C CA . SER A 1 292 ? 1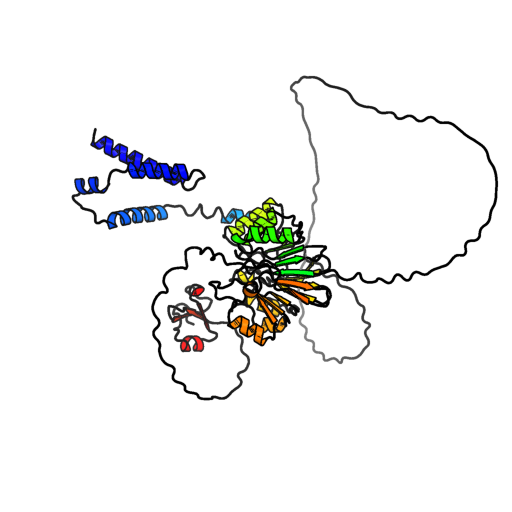7.465 4.085 10.854 1.00 89.00 292 SER A CA 1
ATOM 2211 C C . SER A 1 292 ? 17.016 5.507 10.482 1.00 89.00 292 SER A C 1
ATOM 2213 O O . SER A 1 292 ? 17.592 6.489 10.952 1.00 89.00 292 SER A O 1
ATOM 2215 N N . THR A 1 293 ? 15.999 5.643 9.622 1.00 92.19 293 THR A N 1
ATOM 2216 C CA . THR A 1 293 ? 15.373 6.937 9.330 1.00 92.19 293 THR A CA 1
ATOM 2217 C C . THR A 1 293 ? 14.581 7.433 10.532 1.00 92.19 293 THR A C 1
ATOM 2219 O O . THR A 1 293 ? 13.831 6.686 11.159 1.00 92.19 293 THR A O 1
ATOM 2222 N N . ARG A 1 294 ? 14.680 8.738 10.799 1.00 90.88 294 ARG A N 1
ATOM 2223 C CA . ARG A 1 294 ? 13.908 9.399 11.855 1.00 90.88 294 ARG A CA 1
ATOM 2224 C C . ARG A 1 294 ? 12.395 9.156 11.720 1.00 90.88 294 ARG A C 1
ATOM 2226 O O . ARG A 1 294 ? 11.735 8.953 12.722 1.00 90.88 294 ARG A O 1
ATOM 2233 N N . THR A 1 295 ? 11.854 9.112 10.505 1.00 94.81 295 THR A N 1
ATOM 2234 C CA . THR A 1 295 ? 10.433 8.802 10.269 1.00 94.81 295 THR A CA 1
ATOM 2235 C C . THR A 1 295 ? 10.018 7.427 10.812 1.00 94.81 295 THR A C 1
ATOM 2237 O O . THR A 1 295 ? 8.924 7.281 11.348 1.00 94.81 295 THR A O 1
ATOM 2240 N N . PHE A 1 296 ? 10.894 6.420 10.734 1.00 97.69 296 PHE A N 1
ATOM 2241 C CA . PHE A 1 296 ? 10.632 5.102 11.319 1.00 97.69 296 PHE A CA 1
ATOM 2242 C C . PHE A 1 296 ? 10.716 5.134 12.855 1.00 97.69 296 PHE A C 1
ATOM 2244 O O . PHE A 1 296 ? 9.924 4.482 13.530 1.00 97.69 296 PHE A O 1
ATOM 2251 N N . GLU A 1 297 ? 11.625 5.940 13.414 1.00 93.81 297 GLU A N 1
ATOM 2252 C CA . GLU A 1 297 ? 11.717 6.203 14.857 1.00 93.81 297 GLU A CA 1
ATOM 2253 C C . GLU A 1 297 ? 10.466 6.933 15.388 1.00 93.81 297 GLU A C 1
ATOM 2255 O O . GLU A 1 297 ? 9.839 6.451 16.330 1.00 93.81 297 GLU A O 1
ATOM 2260 N N . ASP A 1 298 ? 10.052 8.038 14.757 1.00 96.19 298 ASP A N 1
ATOM 2261 C CA . ASP A 1 298 ? 8.865 8.821 15.132 1.00 96.19 298 ASP A CA 1
ATOM 2262 C C . ASP A 1 298 ? 7.573 7.955 15.025 1.00 96.19 298 ASP A C 1
ATOM 2264 O O . ASP A 1 298 ? 6.726 8.002 15.924 1.00 96.19 298 ASP A O 1
ATOM 2268 N N . LEU A 1 299 ? 7.461 7.060 14.024 1.00 98.44 299 LEU A N 1
ATOM 2269 C CA . LEU A 1 299 ? 6.392 6.045 13.935 1.00 98.44 299 LEU A CA 1
ATOM 2270 C C . LEU A 1 299 ? 6.404 5.063 15.122 1.00 98.44 299 LEU A C 1
ATOM 2272 O O . LEU A 1 299 ? 5.373 4.862 15.769 1.00 98.44 299 LEU A O 1
ATOM 2276 N N . LEU A 1 300 ? 7.549 4.439 15.422 1.00 97.69 300 LEU A N 1
ATOM 2277 C CA . LEU A 1 300 ? 7.667 3.495 16.544 1.00 97.69 300 LEU A CA 1
ATOM 2278 C C . LEU A 1 300 ? 7.357 4.171 17.889 1.00 97.69 300 LEU A C 1
ATOM 2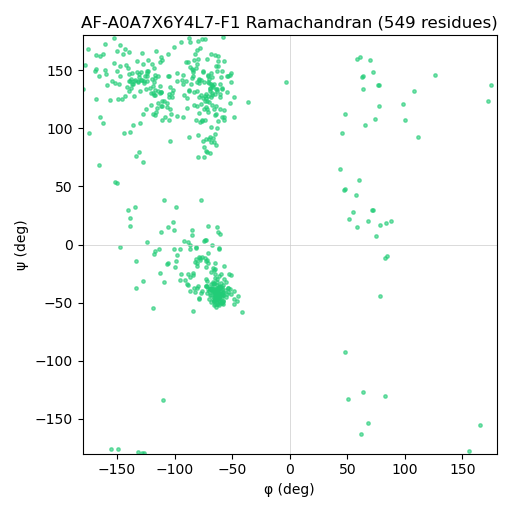280 O O . LEU A 1 300 ? 6.702 3.571 18.746 1.00 97.69 300 LEU A O 1
ATOM 2284 N N . ILE A 1 301 ? 7.758 5.434 18.053 1.00 97.38 301 ILE A N 1
ATOM 2285 C CA . ILE A 1 301 ? 7.433 6.262 19.218 1.00 97.38 301 ILE A CA 1
ATOM 2286 C C . ILE A 1 301 ? 5.918 6.497 19.317 1.00 97.38 301 ILE A C 1
ATOM 2288 O O . ILE A 1 301 ? 5.362 6.338 20.404 1.00 97.38 301 ILE A O 1
ATOM 2292 N N . ALA A 1 302 ? 5.220 6.814 18.222 1.00 98.19 302 ALA A N 1
ATOM 2293 C CA . ALA A 1 302 ? 3.763 6.992 18.232 1.00 98.19 302 ALA A CA 1
ATOM 2294 C C . ALA A 1 302 ? 3.008 5.699 18.604 1.00 98.19 302 ALA A C 1
ATOM 2296 O O . ALA A 1 302 ? 2.099 5.733 19.439 1.00 98.19 302 ALA A O 1
ATOM 2297 N N . ILE A 1 303 ? 3.423 4.555 18.047 1.00 98.19 303 ILE A N 1
ATOM 2298 C CA . ILE A 1 303 ? 2.889 3.221 18.381 1.00 98.19 303 ILE A CA 1
ATOM 2299 C C . ILE A 1 303 ? 3.069 2.936 19.881 1.00 98.19 303 ILE A C 1
ATOM 2301 O O . ILE A 1 303 ? 2.102 2.605 20.573 1.00 98.19 303 ILE A O 1
ATOM 2305 N N . SER A 1 304 ? 4.290 3.120 20.392 1.00 97.06 304 SER A N 1
ATOM 2306 C CA . SER A 1 304 ? 4.649 2.871 21.793 1.00 97.06 304 SER A CA 1
ATOM 2307 C C . SER A 1 304 ? 3.901 3.798 22.763 1.00 97.06 304 SER A C 1
ATOM 2309 O O . SER A 1 304 ? 3.313 3.332 23.740 1.00 97.06 304 SER A O 1
ATOM 2311 N N . ASN A 1 305 ? 3.808 5.097 22.454 1.00 97.06 305 ASN A N 1
ATOM 2312 C CA . ASN A 1 305 ? 3.089 6.089 23.266 1.00 97.06 305 ASN A CA 1
ATOM 2313 C C . ASN A 1 305 ? 1.579 5.813 23.368 1.00 97.06 305 ASN A C 1
ATOM 2315 O O . ASN A 1 305 ? 0.972 6.114 24.397 1.00 97.06 305 ASN A O 1
ATOM 2319 N N . LYS A 1 306 ? 0.966 5.232 22.328 1.00 96.88 306 LYS A N 1
ATOM 2320 C CA . LYS A 1 306 ? -0.434 4.770 22.351 1.00 96.88 306 LYS A CA 1
ATOM 2321 C C . LYS A 1 306 ? -0.608 3.388 23.007 1.00 96.88 306 LYS A C 1
ATOM 2323 O O . LYS A 1 306 ? -1.739 2.931 23.146 1.00 96.88 306 LYS A O 1
ATOM 2328 N N . GLY A 1 307 ? 0.475 2.721 23.421 1.00 96.50 307 GLY A N 1
ATOM 2329 C CA . GLY A 1 307 ? 0.445 1.364 23.983 1.00 96.50 307 GLY A CA 1
ATOM 2330 C C . GLY A 1 307 ? 0.059 0.284 22.965 1.00 96.50 307 GLY A C 1
ATOM 2331 O O . GLY A 1 307 ? -0.401 -0.793 23.351 1.00 96.50 307 GLY A O 1
ATOM 2332 N N . LEU A 1 308 ? 0.200 0.584 21.671 1.00 97.38 308 LEU A N 1
ATOM 2333 C CA . LEU A 1 308 ? -0.180 -0.302 20.575 1.00 97.38 308 LEU A CA 1
ATOM 2334 C C . LEU A 1 308 ? 0.885 -1.370 20.335 1.00 97.38 308 LEU A C 1
ATOM 2336 O O . LEU A 1 308 ? 2.051 -1.224 20.697 1.00 97.38 308 LEU A O 1
ATOM 2340 N N . LYS A 1 309 ? 0.470 -2.448 19.669 1.00 96.62 309 LYS A N 1
ATOM 2341 C CA . LYS A 1 309 ? 1.352 -3.536 19.256 1.00 96.62 309 LYS A CA 1
ATOM 2342 C C . LYS A 1 309 ? 1.392 -3.686 17.747 1.00 96.62 309 LYS A C 1
ATOM 2344 O O . LYS A 1 309 ? 0.421 -3.399 17.047 1.00 96.62 309 LYS A O 1
ATOM 2349 N N . ILE A 1 310 ? 2.523 -4.192 17.277 1.00 97.75 310 ILE A N 1
ATOM 2350 C CA . ILE A 1 310 ? 2.805 -4.472 15.877 1.00 97.75 310 ILE A CA 1
ATOM 2351 C C . ILE A 1 310 ? 2.427 -5.928 15.595 1.00 97.75 310 ILE A C 1
ATOM 2353 O O . ILE A 1 310 ? 3.097 -6.866 16.032 1.00 97.75 310 ILE A O 1
ATOM 2357 N N . THR A 1 311 ? 1.361 -6.141 14.832 1.00 98.06 311 THR A N 1
ATOM 2358 C CA . THR A 1 311 ? 1.085 -7.439 14.216 1.00 98.06 311 THR A CA 1
ATOM 2359 C C . THR A 1 311 ? 1.979 -7.578 12.983 1.00 98.06 311 THR A C 1
ATOM 2361 O O . THR A 1 311 ? 1.806 -6.862 11.999 1.00 98.06 311 THR A O 1
ATOM 2364 N N . SER A 1 312 ? 2.945 -8.501 12.998 1.00 96.69 312 SER A N 1
ATOM 2365 C CA . SER A 1 312 ? 3.696 -8.807 11.773 1.00 96.69 312 SER A CA 1
ATOM 2366 C C . SER A 1 312 ? 2.777 -9.477 10.736 1.00 96.69 312 SER A C 1
ATOM 2368 O O . SER A 1 312 ? 2.021 -10.376 11.112 1.00 96.69 312 SER A O 1
ATOM 2370 N N . PRO A 1 313 ? 2.841 -9.098 9.446 1.00 96.19 313 PRO A N 1
ATOM 2371 C CA . PRO A 1 313 ? 2.053 -9.717 8.386 1.00 96.19 313 PRO A CA 1
ATOM 2372 C C . PRO A 1 313 ? 2.381 -11.210 8.273 1.00 96.19 313 PRO A C 1
ATOM 2374 O O . PRO A 1 313 ? 3.541 -11.601 8.139 1.00 96.19 313 PRO A O 1
ATOM 2377 N N . ALA A 1 314 ? 1.346 -12.047 8.316 1.00 95.00 314 ALA A N 1
ATOM 2378 C CA . ALA A 1 314 ? 1.449 -13.488 8.118 1.00 95.00 314 ALA A CA 1
ATOM 2379 C C . ALA A 1 314 ? 0.648 -13.874 6.871 1.00 95.00 314 ALA A C 1
ATOM 2381 O O . ALA A 1 314 ? -0.580 -13.776 6.858 1.00 95.00 314 ALA A O 1
ATOM 2382 N N . VAL A 1 315 ? 1.344 -14.284 5.811 1.00 96.38 315 VAL A N 1
ATOM 2383 C CA . VAL A 1 315 ? 0.736 -14.530 4.497 1.00 96.38 315 VAL A CA 1
ATOM 2384 C C . VAL A 1 315 ? -0.336 -15.623 4.562 1.00 96.38 315 VAL A C 1
ATOM 2386 O O . VAL A 1 315 ? -0.161 -16.642 5.227 1.00 96.38 315 VAL A O 1
ATOM 2389 N N . GLY A 1 316 ? -1.453 -15.400 3.869 1.00 96.62 316 GLY A N 1
ATOM 2390 C CA . GLY A 1 316 ? -2.646 -16.245 3.901 1.00 96.62 316 GLY A CA 1
ATOM 2391 C C . GLY A 1 316 ? -3.602 -15.937 5.059 1.00 96.62 316 GLY A C 1
ATOM 2392 O O . GLY A 1 316 ? -4.726 -16.437 5.053 1.00 96.62 316 GLY A O 1
ATOM 2393 N N . THR A 1 317 ? -3.203 -15.100 6.027 1.00 97.88 317 THR A N 1
ATOM 2394 C CA . THR A 1 317 ? -4.098 -14.662 7.110 1.00 97.88 317 THR A CA 1
ATOM 2395 C C . THR A 1 317 ? -5.178 -13.742 6.558 1.00 97.88 317 THR A C 1
ATOM 2397 O O . THR A 1 317 ? -4.887 -12.817 5.794 1.00 97.88 317 THR A O 1
ATOM 2400 N N . ARG A 1 318 ? -6.418 -14.011 6.972 1.00 98.25 318 ARG A N 1
ATOM 2401 C CA . ARG A 1 318 ? -7.622 -13.248 6.643 1.00 98.25 318 ARG A CA 1
ATOM 2402 C C . ARG A 1 318 ? -8.055 -12.404 7.833 1.00 98.25 318 ARG A C 1
ATOM 2404 O O . ARG A 1 318 ? -7.933 -12.838 8.979 1.00 98.25 318 ARG A O 1
ATOM 2411 N N . TYR A 1 319 ? -8.590 -11.229 7.544 1.00 98.56 319 TYR A N 1
ATOM 2412 C CA . TYR A 1 319 ? -9.047 -10.254 8.523 1.00 98.56 319 TYR A CA 1
ATOM 2413 C C . TYR A 1 319 ? -10.359 -9.625 8.046 1.00 98.56 319 TYR A C 1
ATOM 2415 O O . TYR A 1 319 ? -10.459 -9.191 6.898 1.00 98.56 319 TYR A O 1
ATOM 2423 N N . SER A 1 320 ? -11.359 -9.546 8.924 1.00 98.25 320 SER A N 1
ATOM 2424 C CA . SER A 1 320 ? -12.609 -8.831 8.642 1.00 98.25 320 SER A CA 1
ATOM 2425 C C . SER A 1 320 ? -12.419 -7.323 8.810 1.00 98.25 320 SER A C 1
ATOM 2427 O O . SER A 1 320 ? -11.787 -6.879 9.771 1.00 98.25 320 SER A O 1
ATOM 2429 N N . LEU A 1 321 ? -13.008 -6.544 7.906 1.00 97.75 321 LEU A N 1
ATOM 2430 C CA . LEU A 1 321 ? -13.083 -5.085 7.919 1.00 97.75 321 LEU A CA 1
ATOM 2431 C C . LEU A 1 321 ? -14.551 -4.700 7.681 1.00 97.75 321 LEU A C 1
ATOM 2433 O O . LEU A 1 321 ? -14.954 -4.413 6.558 1.00 97.75 321 LEU A O 1
ATOM 2437 N N . GLY A 1 322 ? -15.374 -4.777 8.730 1.00 95.62 322 GLY A N 1
ATOM 2438 C CA . GLY A 1 322 ? -16.828 -4.689 8.573 1.00 95.62 322 GLY A CA 1
ATOM 2439 C C . GLY A 1 322 ? -17.363 -5.857 7.739 1.00 95.62 322 GLY A C 1
ATOM 2440 O O . GLY A 1 322 ? -17.059 -7.012 8.028 1.00 95.62 322 GLY A O 1
ATOM 2441 N N . GLU A 1 323 ? -18.124 -5.546 6.690 1.00 94.88 323 GLU A N 1
ATOM 2442 C CA . GLU A 1 323 ? -18.623 -6.520 5.704 1.00 94.88 323 GLU A CA 1
ATOM 2443 C C . GLU A 1 323 ? -17.565 -6.989 4.680 1.00 94.88 323 GLU A C 1
ATOM 2445 O O . GLU A 1 323 ? -17.815 -7.939 3.938 1.00 94.88 323 GLU A O 1
ATOM 2450 N N . ALA A 1 324 ? -16.388 -6.354 4.619 1.00 98.12 324 ALA A N 1
ATOM 2451 C CA . ALA A 1 324 ? -15.289 -6.778 3.750 1.00 98.12 324 ALA A CA 1
ATOM 2452 C C . ALA A 1 324 ? -14.342 -7.769 4.452 1.00 98.12 324 ALA A C 1
ATOM 2454 O O . ALA A 1 324 ? -14.204 -7.772 5.676 1.00 98.12 324 ALA A O 1
ATOM 2455 N N . GLU A 1 325 ? -13.616 -8.567 3.669 1.00 98.31 325 GLU A N 1
ATOM 2456 C CA . GLU A 1 325 ? -12.457 -9.339 4.135 1.00 98.31 325 GLU A CA 1
ATOM 2457 C C . GLU A 1 325 ? -11.201 -8.867 3.396 1.00 98.31 325 GLU A C 1
ATOM 2459 O O . GLU A 1 325 ? -11.264 -8.544 2.210 1.00 98.31 325 GLU A O 1
ATOM 2464 N N . PHE A 1 326 ? -10.042 -8.867 4.057 1.00 98.81 326 PHE A N 1
ATOM 2465 C CA . PHE A 1 326 ? -8.754 -8.771 3.373 1.00 98.81 326 PHE A CA 1
ATOM 2466 C C . PHE A 1 326 ? -7.808 -9.914 3.745 1.00 98.81 326 PHE A C 1
ATOM 2468 O O . PHE A 1 326 ? -7.795 -10.398 4.876 1.00 98.81 326 PHE A O 1
ATOM 2475 N N . THR A 1 327 ? -7.008 -10.347 2.769 1.00 98.81 327 THR A N 1
ATOM 2476 C CA . THR A 1 327 ? -5.988 -11.397 2.908 1.00 98.81 327 THR A CA 1
ATOM 2477 C C . THR A 1 327 ? -4.594 -10.807 2.714 1.00 98.81 327 THR A C 1
ATOM 2479 O O . THR A 1 327 ? -4.359 -10.110 1.726 1.00 98.81 327 THR A O 1
ATOM 2482 N N . ILE A 1 328 ? -3.657 -11.126 3.611 1.00 98.81 328 ILE A N 1
ATOM 2483 C CA . ILE A 1 328 ? -2.229 -10.800 3.452 1.00 98.81 328 ILE A CA 1
ATOM 2484 C C . ILE A 1 328 ? -1.609 -11.709 2.383 1.00 98.81 328 ILE A C 1
ATOM 2486 O O . ILE A 1 328 ? -1.686 -12.932 2.505 1.00 98.81 328 ILE A O 1
ATOM 2490 N N . LEU A 1 329 ? -0.955 -11.135 1.372 1.00 98.75 329 LEU A N 1
ATOM 2491 C CA . LEU A 1 329 ? -0.317 -11.872 0.271 1.00 98.75 329 LEU A CA 1
ATOM 2492 C C . LEU A 1 329 ? 1.216 -11.777 0.259 1.00 98.75 329 LEU A C 1
ATOM 2494 O O . LEU A 1 329 ? 1.864 -12.688 -0.252 1.00 98.75 329 LEU A O 1
ATOM 2498 N N . ALA A 1 330 ? 1.794 -10.730 0.849 1.00 98.44 330 ALA A N 1
ATOM 2499 C CA . ALA A 1 330 ? 3.238 -10.531 1.019 1.00 98.44 330 ALA A CA 1
ATOM 2500 C C . ALA A 1 330 ? 3.513 -9.713 2.307 1.00 98.44 330 ALA A C 1
ATOM 2502 O O . ALA A 1 330 ? 2.560 -9.145 2.852 1.00 98.44 330 ALA A O 1
ATOM 2503 N N . PRO A 1 331 ? 4.759 -9.632 2.820 1.00 98.06 331 PRO A N 1
ATOM 2504 C CA . PRO A 1 331 ? 5.995 -10.289 2.363 1.00 98.06 331 PRO A CA 1
ATOM 2505 C C . PRO A 1 331 ? 6.007 -11.815 2.543 1.00 98.06 331 PRO A C 1
ATOM 2507 O O . PRO A 1 331 ? 5.502 -12.342 3.530 1.00 98.06 331 PRO A O 1
ATOM 2510 N N . ASN A 1 332 ? 6.624 -12.535 1.600 1.00 96.25 332 ASN A N 1
ATOM 2511 C CA . ASN A 1 332 ? 6.708 -14.004 1.578 1.00 96.25 332 ASN A CA 1
ATOM 2512 C C . ASN A 1 332 ? 8.037 -14.583 2.094 1.00 96.25 332 ASN A C 1
ATOM 2514 O O . ASN A 1 332 ? 8.076 -15.764 2.463 1.00 96.25 332 ASN A O 1
ATOM 2518 N N . SER A 1 333 ? 9.092 -13.769 2.138 1.00 94.12 333 SER A N 1
ATOM 2519 C CA . SER A 1 333 ? 10.417 -14.091 2.673 1.00 94.12 333 SER A CA 1
ATOM 2520 C C . SER A 1 333 ? 10.698 -13.321 3.966 1.00 94.12 333 SER A C 1
ATOM 2522 O O . SER A 1 333 ? 10.072 -12.309 4.265 1.00 94.12 333 SER A O 1
ATOM 2524 N N . GLN A 1 334 ? 11.640 -13.823 4.772 1.00 90.25 334 GLN A N 1
ATOM 2525 C CA . GLN A 1 334 ? 12.015 -13.199 6.053 1.00 90.25 334 GLN A CA 1
ATOM 2526 C C . GLN A 1 334 ? 12.989 -12.017 5.901 1.00 90.25 334 GLN A C 1
ATOM 2528 O O . GLN A 1 334 ? 13.216 -11.292 6.864 1.00 90.25 334 GLN A O 1
ATOM 2533 N N . SER A 1 335 ? 13.586 -11.844 4.720 1.00 92.00 335 SER A N 1
ATOM 2534 C CA . SER A 1 335 ? 14.572 -10.802 4.436 1.00 92.00 335 SER A CA 1
ATOM 2535 C C . SER A 1 335 ? 14.658 -10.531 2.936 1.00 92.00 335 SER A C 1
ATOM 2537 O O . SER A 1 335 ? 14.756 -11.485 2.162 1.00 92.00 335 SER A O 1
ATOM 2539 N N . TYR A 1 336 ? 14.728 -9.259 2.550 1.00 91.69 336 TYR A N 1
ATOM 2540 C CA . TYR A 1 336 ? 14.943 -8.809 1.172 1.00 91.69 336 TYR A CA 1
ATOM 2541 C C . TYR A 1 336 ? 16.167 -7.898 1.063 1.00 91.69 336 TYR A C 1
ATOM 2543 O O . TYR A 1 336 ? 16.611 -7.320 2.058 1.00 91.69 336 TYR A O 1
ATOM 2551 N N . GLY A 1 337 ? 16.709 -7.788 -0.154 1.00 90.94 337 GLY A N 1
ATOM 2552 C CA . GLY A 1 337 ? 17.783 -6.848 -0.490 1.00 90.94 337 GLY A CA 1
ATOM 2553 C C . GLY A 1 337 ? 17.286 -5.439 -0.831 1.00 90.94 337 GLY A C 1
ATOM 2554 O O . GLY A 1 337 ? 18.024 -4.482 -0.624 1.00 90.94 337 GLY A O 1
ATOM 2555 N N . ASP A 1 338 ? 16.045 -5.319 -1.312 1.00 93.00 338 ASP A N 1
ATOM 2556 C CA . ASP A 1 338 ? 15.326 -4.052 -1.464 1.00 93.00 338 ASP A CA 1
ATOM 2557 C C . ASP A 1 338 ? 14.289 -3.928 -0.331 1.00 93.00 338 ASP A C 1
ATOM 2559 O O . ASP A 1 338 ? 13.580 -4.887 -0.016 1.00 93.00 338 ASP A O 1
ATOM 2563 N N . THR A 1 339 ? 14.202 -2.753 0.292 1.00 96.62 339 THR A N 1
ATOM 2564 C CA . THR A 1 339 ? 13.184 -2.410 1.295 1.00 96.62 339 THR A CA 1
ATOM 2565 C C . THR A 1 339 ? 11.766 -2.512 0.718 1.00 96.62 339 THR A C 1
ATOM 2567 O O . THR A 1 339 ? 10.842 -2.902 1.432 1.00 96.62 339 THR A O 1
ATOM 2570 N N . ASN A 1 340 ? 11.596 -2.214 -0.573 1.00 97.94 340 ASN A N 1
ATOM 2571 C CA . ASN A 1 340 ? 10.309 -2.207 -1.272 1.00 97.94 340 ASN A CA 1
ATOM 2572 C C . ASN A 1 340 ? 9.624 -3.585 -1.274 1.00 97.94 340 ASN A C 1
ATOM 2574 O O . ASN A 1 340 ? 8.405 -3.681 -1.125 1.00 97.94 340 ASN A O 1
ATOM 2578 N N . ASP A 1 341 ? 10.391 -4.676 -1.374 1.00 98.44 341 ASP A N 1
ATOM 2579 C CA . ASP A 1 341 ? 9.848 -6.042 -1.394 1.00 98.44 341 ASP A CA 1
ATOM 2580 C C . ASP A 1 341 ? 9.300 -6.512 -0.030 1.00 98.44 341 ASP A C 1
ATOM 2582 O O . ASP A 1 341 ? 8.535 -7.478 0.016 1.00 98.44 341 ASP A O 1
ATOM 2586 N N . TYR A 1 342 ? 9.592 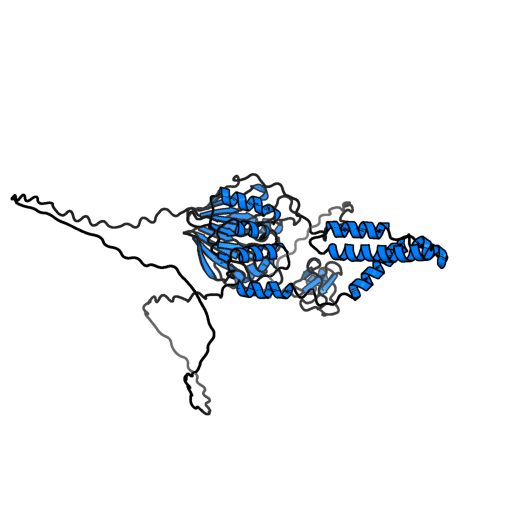-5.803 1.072 1.00 98.50 342 TYR A N 1
ATOM 2587 C CA . TYR A 1 342 ? 8.913 -6.029 2.358 1.00 98.50 342 TYR A CA 1
ATOM 2588 C C . TYR A 1 342 ? 7.449 -5.548 2.364 1.00 98.50 342 TYR A C 1
ATOM 2590 O O . TYR A 1 342 ? 6.754 -5.815 3.347 1.00 98.50 342 TYR A O 1
ATOM 2598 N N . SER A 1 343 ? 6.986 -4.857 1.311 1.00 98.75 343 SER A N 1
ATOM 2599 C CA . SER A 1 343 ? 5.638 -4.280 1.218 1.00 98.75 343 SER A CA 1
ATOM 2600 C C . SER A 1 343 ? 4.531 -5.267 1.596 1.00 98.75 343 SER A C 1
ATOM 2602 O O . SER A 1 343 ? 4.420 -6.357 1.027 1.00 98.75 343 SER A O 1
ATOM 2604 N N . VAL A 1 344 ? 3.667 -4.856 2.529 1.00 98.88 344 VAL A N 1
ATOM 2605 C CA . VAL A 1 344 ? 2.448 -5.599 2.884 1.00 98.88 344 VAL A CA 1
ATOM 2606 C C . VAL A 1 344 ? 1.435 -5.520 1.742 1.00 98.88 344 VAL A C 1
ATOM 2608 O O . VAL A 1 344 ? 0.604 -4.616 1.689 1.00 98.88 344 VAL A O 1
ATOM 2611 N N . VAL A 1 345 ? 1.488 -6.491 0.832 1.00 98.88 345 VAL A N 1
ATOM 2612 C CA . VAL A 1 345 ? 0.478 -6.648 -0.222 1.00 98.88 345 VAL A CA 1
ATOM 2613 C C . VAL A 1 345 ? -0.778 -7.274 0.380 1.00 98.88 345 VAL A C 1
ATOM 2615 O O . VAL A 1 345 ? -0.695 -8.343 0.997 1.00 98.88 345 VAL A O 1
ATOM 2618 N N . ILE A 1 346 ? -1.946 -6.663 0.160 1.00 98.88 346 ILE A N 1
ATOM 2619 C CA . ILE A 1 346 ? -3.247 -7.221 0.557 1.00 98.88 346 ILE A CA 1
ATOM 2620 C C . ILE A 1 346 ? -4.210 -7.338 -0.626 1.00 98.88 346 ILE A C 1
ATOM 2622 O O . ILE A 1 346 ? -4.259 -6.465 -1.494 1.00 98.88 346 ILE A O 1
ATOM 2626 N N . LYS A 1 347 ? -5.033 -8.390 -0.621 1.00 98.88 347 LYS A N 1
ATOM 2627 C CA . LYS A 1 347 ? -6.224 -8.500 -1.476 1.00 98.88 347 LYS A CA 1
ATOM 2628 C C . LYS A 1 347 ? -7.477 -8.311 -0.631 1.00 98.88 347 LYS A C 1
ATOM 2630 O O . LYS A 1 347 ? -7.684 -9.076 0.309 1.00 98.88 347 LYS A O 1
ATOM 2635 N N . ILE A 1 348 ? -8.299 -7.325 -0.975 1.00 98.88 348 ILE A N 1
ATOM 2636 C CA . ILE A 1 348 ? -9.624 -7.085 -0.389 1.00 98.88 348 ILE A CA 1
ATOM 2637 C C . ILE A 1 348 ? -10.676 -7.805 -1.240 1.00 98.88 348 ILE A C 1
ATOM 2639 O O . ILE A 1 348 ? -10.613 -7.760 -2.472 1.00 98.88 348 ILE A O 1
ATOM 2643 N N . LEU A 1 349 ? -11.646 -8.434 -0.581 1.00 98.62 349 LEU A N 1
ATOM 2644 C CA . LEU A 1 349 ? -12.862 -9.002 -1.156 1.00 98.62 349 LEU A CA 1
ATOM 2645 C C . LEU A 1 349 ? -14.083 -8.306 -0.539 1.00 98.62 349 LEU A C 1
ATOM 2647 O O . LEU A 1 349 ? -14.201 -8.226 0.687 1.00 98.62 349 LEU A O 1
ATOM 2651 N N . PHE A 1 350 ? -15.002 -7.843 -1.385 1.00 98.06 350 PHE A N 1
ATOM 2652 C CA . PHE A 1 350 ? -16.276 -7.265 -0.970 1.00 98.06 350 PHE A CA 1
ATOM 2653 C C . PHE A 1 350 ? -17.423 -7.797 -1.840 1.00 98.06 350 PHE A C 1
ATOM 2655 O O . PHE A 1 350 ? -17.579 -7.417 -2.996 1.00 98.06 350 PHE A O 1
ATOM 2662 N N . ASP A 1 351 ? -18.193 -8.735 -1.279 1.00 96.44 351 ASP A N 1
ATOM 2663 C CA . ASP A 1 351 ? -19.132 -9.625 -1.986 1.00 96.44 351 ASP A CA 1
ATOM 2664 C C . ASP A 1 351 ? -18.503 -10.283 -3.235 1.00 96.44 351 ASP A C 1
ATOM 2666 O O . ASP A 1 351 ? -17.846 -11.318 -3.102 1.00 96.44 351 ASP A O 1
ATOM 2670 N N . LYS A 1 352 ? -18.641 -9.682 -4.425 1.00 97.44 352 LYS A N 1
ATOM 2671 C CA . LYS A 1 352 ? -18.067 -10.168 -5.694 1.00 97.44 352 LYS A CA 1
ATOM 2672 C C . LYS A 1 352 ? -16.866 -9.349 -6.177 1.00 97.44 352 LYS A C 1
ATOM 2674 O O . LYS A 1 352 ? -16.164 -9.822 -7.068 1.00 97.44 352 LYS A O 1
ATOM 2679 N N . THR A 1 353 ? -16.645 -8.140 -5.652 1.00 98.50 353 THR A N 1
ATOM 2680 C CA . THR A 1 353 ? -15.601 -7.217 -6.130 1.00 98.50 353 THR A CA 1
ATOM 2681 C C . THR A 1 353 ? -14.292 -7.380 -5.365 1.00 98.50 353 THR A C 1
ATOM 2683 O O . THR A 1 353 ? -14.266 -7.693 -4.172 1.00 98.50 353 THR A O 1
ATOM 2686 N N . THR A 1 354 ? -13.177 -7.194 -6.071 1.00 98.81 354 THR A N 1
ATOM 2687 C CA . THR A 1 354 ? -11.834 -7.516 -5.576 1.00 98.81 354 THR A CA 1
ATOM 2688 C C . THR A 1 354 ? -10.800 -6.436 -5.892 1.00 98.81 354 THR A C 1
ATOM 2690 O O . THR A 1 354 ? -10.756 -5.886 -6.993 1.00 98.81 354 THR A O 1
ATOM 2693 N N . PHE A 1 355 ? -9.936 -6.148 -4.916 1.00 98.88 355 PHE A N 1
ATOM 2694 C CA . PHE A 1 355 ? -8.970 -5.045 -4.969 1.00 98.88 355 PHE A CA 1
ATOM 2695 C C . PHE A 1 355 ? -7.602 -5.532 -4.490 1.00 98.88 355 PHE A C 1
ATOM 2697 O O . PHE A 1 355 ? -7.509 -6.083 -3.393 1.00 98.88 355 PHE A O 1
ATOM 2704 N N . LEU A 1 356 ? -6.547 -5.312 -5.275 1.00 98.94 356 LEU A N 1
ATOM 2705 C CA . LEU A 1 356 ? -5.170 -5.640 -4.895 1.00 98.94 356 LEU A CA 1
ATOM 2706 C C . LEU A 1 356 ? -4.398 -4.360 -4.575 1.00 98.94 356 LEU A C 1
ATOM 2708 O O . LEU A 1 356 ? -4.238 -3.497 -5.441 1.00 98.94 356 LEU A O 1
ATOM 2712 N N . LEU A 1 357 ? -3.929 -4.242 -3.333 1.00 98.94 357 LEU A N 1
ATOM 2713 C CA . LEU A 1 357 ? -3.181 -3.092 -2.828 1.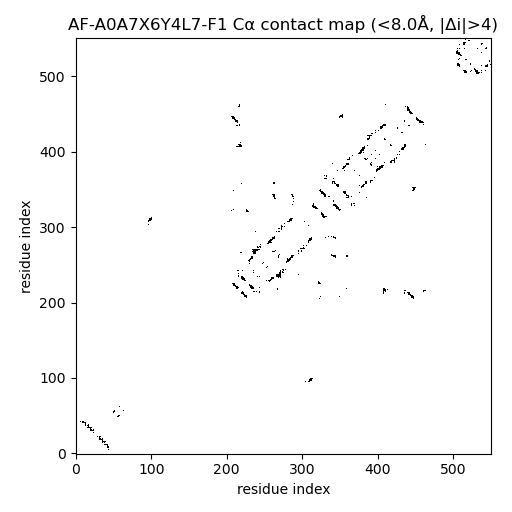00 98.94 357 LEU A CA 1
ATOM 2714 C C . LEU A 1 357 ? -1.761 -3.543 -2.478 1.00 98.94 357 LEU A C 1
ATOM 2716 O O . LEU A 1 357 ? -1.587 -4.431 -1.646 1.00 98.94 357 LEU A O 1
ATOM 2720 N N . THR A 1 358 ? -0.755 -2.993 -3.162 1.00 98.69 358 THR A N 1
ATOM 2721 C CA . THR A 1 358 ? 0.584 -3.607 -3.244 1.00 98.69 358 THR A CA 1
ATOM 2722 C C . THR A 1 358 ? 1.684 -2.927 -2.435 1.00 98.69 358 THR A C 1
ATOM 2724 O O . THR A 1 358 ? 2.751 -3.520 -2.282 1.00 98.69 358 THR A O 1
ATOM 2727 N N . GLY A 1 359 ? 1.485 -1.676 -2.004 1.00 98.56 359 GLY A N 1
ATOM 2728 C CA . GLY A 1 359 ? 2.614 -0.788 -1.706 1.00 98.56 359 GLY A CA 1
ATOM 2729 C C . GLY A 1 359 ? 3.590 -0.767 -2.889 1.00 98.56 359 GLY A C 1
ATOM 2730 O O . GLY A 1 359 ? 3.160 -0.753 -4.051 1.00 98.56 359 GLY A O 1
ATOM 2731 N N . ASP A 1 360 ? 4.879 -0.903 -2.594 1.00 98.75 360 ASP A N 1
ATOM 2732 C CA . ASP A 1 360 ? 5.973 -0.768 -3.562 1.00 98.75 360 ASP A CA 1
ATOM 2733 C C . ASP A 1 360 ? 6.616 -2.093 -3.986 1.00 98.75 360 ASP A C 1
ATOM 2735 O O . ASP A 1 360 ? 7.672 -2.105 -4.618 1.00 98.75 360 ASP A O 1
ATOM 2739 N N . ALA A 1 361 ? 5.937 -3.212 -3.701 1.00 98.50 361 ALA A N 1
ATOM 2740 C CA . ALA A 1 361 ? 6.348 -4.571 -4.049 1.00 98.50 361 ALA A CA 1
ATOM 2741 C C . ALA A 1 361 ? 7.045 -4.660 -5.424 1.00 98.50 361 ALA A C 1
ATOM 2743 O O . ALA A 1 361 ? 6.495 -4.266 -6.459 1.00 98.50 361 ALA A O 1
ATOM 2744 N N . GLY A 1 362 ? 8.279 -5.166 -5.428 1.00 97.56 362 GLY A N 1
ATOM 2745 C CA . GLY A 1 362 ? 9.097 -5.321 -6.621 1.00 97.56 362 GLY A CA 1
ATOM 2746 C C . GLY A 1 362 ? 8.846 -6.645 -7.335 1.00 97.56 362 GLY A C 1
ATOM 2747 O O . GLY A 1 362 ? 8.122 -7.530 -6.868 1.00 97.56 362 GLY A O 1
ATOM 2748 N N . VAL A 1 363 ? 9.533 -6.839 -8.462 1.00 97.81 363 VAL A N 1
ATOM 2749 C CA . VAL A 1 363 ? 9.518 -8.118 -9.197 1.00 97.81 363 VAL A CA 1
ATOM 2750 C C . VAL A 1 363 ? 10.069 -9.321 -8.405 1.00 97.81 363 VAL A C 1
ATOM 2752 O O . VAL A 1 363 ? 10.059 -10.437 -8.929 1.00 97.81 363 VAL A O 1
ATOM 2755 N N . VAL A 1 364 ? 10.572 -9.159 -7.175 1.00 98.00 364 VAL A N 1
ATOM 2756 C CA . VAL A 1 364 ? 10.860 -10.298 -6.283 1.00 98.00 364 VAL A CA 1
ATOM 2757 C C . VAL A 1 364 ? 9.583 -10.700 -5.550 1.00 98.00 364 VAL A C 1
ATOM 2759 O O . VAL A 1 364 ? 9.125 -11.829 -5.734 1.00 98.00 364 VAL A O 1
ATOM 2762 N N . SER A 1 365 ? 8.954 -9.776 -4.819 1.00 98.19 365 SER A N 1
ATOM 2763 C CA . SER A 1 365 ? 7.689 -10.007 -4.106 1.00 98.19 365 SER A CA 1
ATOM 2764 C C . SER A 1 365 ? 6.567 -10.488 -5.043 1.00 98.19 365 SER A C 1
ATOM 2766 O O . SER A 1 365 ? 5.856 -11.446 -4.726 1.00 98.19 365 SER A O 1
ATOM 2768 N N . GLU A 1 366 ? 6.475 -9.942 -6.263 1.00 98.50 366 GLU A N 1
ATOM 2769 C CA . GLU A 1 366 ? 5.559 -10.435 -7.308 1.00 98.50 366 GLU A CA 1
ATOM 2770 C C . GLU A 1 366 ? 5.784 -11.911 -7.660 1.00 98.50 366 GLU A C 1
ATOM 2772 O O . GLU A 1 366 ? 4.835 -12.699 -7.706 1.00 98.50 366 GLU A O 1
ATOM 2777 N N . ARG A 1 367 ? 7.042 -12.310 -7.895 1.00 98.25 367 ARG A N 1
ATOM 2778 C CA . ARG A 1 367 ? 7.390 -13.698 -8.234 1.00 98.25 367 ARG A CA 1
ATOM 2779 C C . ARG A 1 367 ? 7.142 -14.642 -7.069 1.00 98.25 367 ARG A C 1
ATOM 2781 O O . ARG A 1 367 ? 6.746 -15.781 -7.304 1.00 98.25 367 ARG A O 1
ATOM 2788 N N . GLU A 1 368 ? 7.339 -14.197 -5.832 1.00 98.19 368 GLU A N 1
ATOM 2789 C CA . GLU A 1 368 ? 7.008 -14.992 -4.650 1.00 98.19 368 GLU A CA 1
ATOM 2790 C C . GLU A 1 368 ? 5.496 -15.211 -4.529 1.00 98.19 368 GLU A C 1
ATOM 2792 O O . GLU A 1 368 ? 5.068 -16.354 -4.372 1.00 98.19 368 GLU A O 1
ATOM 2797 N N . MET A 1 369 ? 4.681 -14.161 -4.683 1.00 98.25 369 MET A N 1
ATOM 2798 C CA . MET A 1 369 ? 3.216 -14.266 -4.679 1.00 98.25 369 MET A CA 1
ATOM 2799 C C . MET A 1 369 ? 2.694 -15.215 -5.769 1.00 98.25 369 MET A C 1
ATOM 2801 O O . MET A 1 369 ? 1.845 -16.066 -5.492 1.00 98.25 369 MET A O 1
ATOM 2805 N N . LEU A 1 370 ? 3.248 -15.124 -6.984 1.00 97.88 370 LEU A N 1
ATOM 2806 C CA . LEU A 1 370 ? 2.968 -16.052 -8.086 1.00 97.88 370 LEU A CA 1
ATOM 2807 C C . LEU A 1 370 ? 3.378 -17.494 -7.737 1.00 97.88 370 LEU A C 1
ATOM 2809 O O . LEU A 1 370 ? 2.594 -18.425 -7.916 1.00 97.88 370 LEU A O 1
ATOM 2813 N N . SER A 1 371 ? 4.585 -17.688 -7.195 1.00 96.69 371 SER A N 1
ATOM 2814 C CA . SER A 1 371 ? 5.144 -19.013 -6.871 1.00 96.69 371 SER A CA 1
ATOM 2815 C C . SER A 1 371 ? 4.420 -19.719 -5.721 1.00 96.69 371 SER A C 1
ATOM 2817 O O . SER A 1 371 ? 4.461 -20.945 -5.625 1.00 96.69 371 SER A O 1
ATOM 2819 N N . LYS A 1 372 ? 3.743 -18.967 -4.848 1.00 93.19 372 LYS A N 1
ATOM 2820 C CA . LYS A 1 372 ? 2.882 -19.503 -3.780 1.00 93.19 372 LYS A CA 1
ATOM 2821 C C . LYS A 1 372 ? 1.519 -19.980 -4.289 1.00 93.19 372 LYS A C 1
ATOM 2823 O O . LYS A 1 372 ? 0.818 -20.665 -3.549 1.00 93.19 372 LYS A O 1
ATOM 2828 N N . GLY A 1 373 ? 1.143 -19.636 -5.524 1.00 89.88 373 GLY A N 1
ATOM 2829 C CA . GLY A 1 373 ? -0.136 -20.022 -6.120 1.00 89.88 373 GLY A CA 1
ATOM 2830 C C . GLY A 1 373 ? -1.345 -19.296 -5.526 1.00 89.88 373 GLY A C 1
ATOM 2831 O O . GLY A 1 373 ? -2.434 -19.869 -5.491 1.00 89.88 373 GLY A O 1
ATOM 2832 N N . PHE A 1 374 ? -1.177 -18.063 -5.035 1.00 89.94 374 PHE A N 1
ATOM 2833 C CA . PHE A 1 374 ? -2.311 -17.265 -4.567 1.00 89.94 374 PHE A CA 1
ATOM 2834 C C . PHE A 1 374 ? -3.219 -16.839 -5.723 1.00 89.94 374 PHE A C 1
ATOM 2836 O O . PHE A 1 374 ? -2.760 -16.554 -6.829 1.00 89.94 374 PHE A O 1
ATOM 2843 N N . ASP A 1 375 ? -4.518 -16.730 -5.443 1.00 94.25 375 ASP A N 1
ATOM 2844 C CA . ASP A 1 375 ? -5.462 -16.084 -6.349 1.00 94.25 375 ASP A CA 1
ATOM 2845 C C . ASP A 1 375 ? -5.241 -14.563 -6.335 1.00 94.25 375 ASP A C 1
ATOM 2847 O O . ASP A 1 375 ? -5.827 -13.827 -5.536 1.00 94.25 375 ASP A O 1
ATOM 2851 N N . LEU A 1 376 ? -4.380 -14.086 -7.231 1.00 98.25 376 LEU A N 1
ATOM 2852 C CA . LEU A 1 376 ? -4.093 -12.661 -7.402 1.00 98.25 376 LEU A CA 1
ATOM 2853 C C . LEU A 1 376 ? -5.183 -11.921 -8.191 1.00 98.25 376 LEU A C 1
ATOM 2855 O O . LEU A 1 376 ? -5.181 -10.687 -8.196 1.00 98.25 376 LEU A O 1
ATOM 2859 N N . LYS A 1 377 ? -6.120 -12.636 -8.835 1.00 98.62 377 LYS A N 1
ATOM 2860 C CA . LYS A 1 377 ? -7.079 -12.045 -9.775 1.00 98.62 377 LYS A CA 1
ATOM 2861 C C . LYS A 1 377 ? -7.938 -10.991 -9.077 1.00 98.62 377 LYS A C 1
ATOM 2863 O O . LYS A 1 377 ? -8.682 -11.338 -8.162 1.00 98.62 377 LYS A O 1
ATOM 2868 N N . SER A 1 378 ? -7.841 -9.734 -9.497 1.00 98.75 378 SER A N 1
ATOM 2869 C CA . SER A 1 378 ? -8.490 -8.609 -8.815 1.00 98.75 378 SER A CA 1
ATOM 2870 C C . SER A 1 378 ? -9.036 -7.599 -9.818 1.00 98.75 378 SER A C 1
ATOM 2872 O O . SER A 1 378 ? -8.341 -7.257 -10.767 1.00 98.75 378 SER A O 1
ATOM 2874 N N . ASP A 1 379 ? -10.260 -7.108 -9.624 1.00 98.81 379 ASP A N 1
ATOM 2875 C CA . ASP A 1 379 ? -10.933 -6.198 -10.567 1.00 98.81 379 ASP A CA 1
ATOM 2876 C C . ASP A 1 379 ? -10.247 -4.824 -10.663 1.00 98.81 379 ASP A C 1
ATOM 2878 O O . ASP A 1 379 ? -10.227 -4.205 -11.738 1.00 98.81 379 ASP A O 1
ATOM 2882 N N . LEU A 1 380 ? -9.663 -4.371 -9.547 1.00 98.88 380 LEU A N 1
ATOM 2883 C CA . LEU A 1 380 ? -8.857 -3.156 -9.446 1.00 98.88 380 LEU A CA 1
ATOM 2884 C C . LEU A 1 380 ? -7.479 -3.427 -8.823 1.00 98.88 380 LEU A C 1
ATOM 2886 O O . LEU A 1 380 ? -7.358 -4.142 -7.827 1.00 98.88 380 LEU A O 1
ATOM 2890 N N . LEU A 1 381 ? -6.449 -2.794 -9.384 1.00 98.94 381 LEU A N 1
ATOM 2891 C CA . LEU A 1 381 ? -5.064 -2.829 -8.904 1.00 98.94 381 LEU A CA 1
ATOM 2892 C C . LEU A 1 381 ? -4.592 -1.428 -8.475 1.00 98.94 381 LEU A C 1
ATOM 2894 O O . LEU A 1 381 ? -4.642 -0.489 -9.269 1.00 98.94 381 LEU A O 1
ATOM 2898 N N . LYS A 1 382 ? -4.046 -1.281 -7.264 1.00 98.81 382 LYS A N 1
ATOM 2899 C CA . LYS A 1 382 ? -3.083 -0.203 -6.986 1.00 98.81 382 LYS A CA 1
ATOM 2900 C C . LYS A 1 382 ? -1.781 -0.576 -7.680 1.00 98.81 382 LYS A C 1
ATOM 2902 O O . LYS A 1 382 ? -1.206 -1.614 -7.380 1.00 98.81 382 LYS A O 1
ATOM 2907 N N . VAL A 1 383 ? -1.337 0.247 -8.623 1.00 98.88 383 VAL A N 1
ATOM 2908 C CA . VAL A 1 383 ? -0.059 0.046 -9.310 1.00 98.88 383 VAL A CA 1
ATOM 2909 C C . VAL A 1 383 ? 1.076 0.198 -8.299 1.00 98.88 383 VAL A C 1
ATOM 2911 O O . VAL A 1 383 ? 1.132 1.187 -7.556 1.00 98.88 383 VAL A O 1
ATOM 2914 N N . ALA A 1 384 ? 1.967 -0.791 -8.283 1.00 98.62 384 ALA A N 1
ATOM 2915 C CA . ALA A 1 384 ? 3.068 -0.847 -7.337 1.00 98.62 384 ALA A CA 1
ATOM 2916 C C . ALA A 1 384 ? 4.128 0.214 -7.648 1.00 98.62 384 ALA A C 1
ATOM 2918 O O . ALA A 1 384 ? 4.385 0.508 -8.825 1.00 98.62 384 ALA A O 1
ATOM 2919 N N . HIS A 1 385 ? 4.755 0.756 -6.603 1.00 98.38 385 HIS A N 1
ATOM 2920 C CA . HIS A 1 385 ? 5.943 1.606 -6.705 1.00 98.38 385 HIS A CA 1
ATOM 2921 C C . HIS A 1 385 ? 5.729 2.836 -7.580 1.00 98.38 385 HIS A C 1
ATOM 2923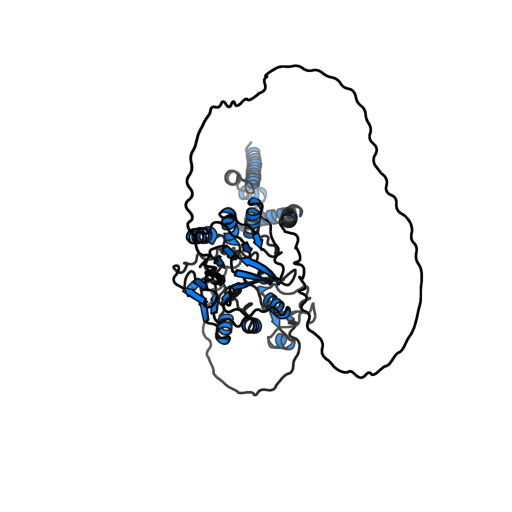 O O . HIS A 1 385 ? 6.532 3.165 -8.450 1.00 98.38 385 HIS A O 1
ATOM 2929 N N . HIS A 1 386 ? 4.565 3.468 -7.409 1.00 98.44 386 HIS A N 1
ATOM 2930 C CA . HIS A 1 386 ? 4.096 4.626 -8.181 1.00 98.44 386 HIS A CA 1
ATOM 2931 C C . HIS A 1 386 ? 4.165 4.443 -9.716 1.00 98.44 386 HIS A C 1
ATOM 2933 O O . HIS A 1 386 ? 4.190 5.413 -10.473 1.00 98.44 386 HIS A O 1
ATOM 2939 N N . GLY A 1 387 ? 4.198 3.196 -10.203 1.00 97.88 387 GLY A N 1
ATOM 2940 C CA . GLY A 1 387 ? 4.416 2.872 -11.615 1.00 97.88 387 GLY A CA 1
ATOM 2941 C C . GLY A 1 387 ? 5.884 2.716 -12.033 1.00 97.88 387 GLY A C 1
ATOM 2942 O O . GLY A 1 387 ? 6.177 2.810 -13.224 1.00 97.88 387 GLY A O 1
ATOM 2943 N N . SER A 1 388 ? 6.808 2.466 -11.105 1.00 97.69 388 SER A N 1
ATOM 2944 C CA . SER A 1 388 ? 8.220 2.160 -11.371 1.00 97.69 388 SER A CA 1
ATOM 2945 C C . SER A 1 388 ? 8.391 1.024 -12.378 1.00 97.69 388 SER A C 1
ATOM 2947 O O . SER A 1 388 ? 7.623 0.058 -12.398 1.00 97.69 388 SER A O 1
ATOM 2949 N N . ARG A 1 389 ? 9.443 1.110 -13.202 1.00 96.31 389 ARG A N 1
ATOM 2950 C CA . ARG A 1 389 ? 9.793 0.074 -14.191 1.00 96.31 389 ARG A CA 1
ATOM 2951 C C . ARG A 1 389 ? 10.193 -1.263 -13.552 1.00 96.31 389 ARG A C 1
ATOM 2953 O O . ARG A 1 389 ? 10.151 -2.279 -14.246 1.00 96.31 389 ARG A O 1
ATOM 2960 N N . TYR A 1 390 ? 10.593 -1.256 -12.275 1.00 94.31 390 TYR A N 1
ATOM 2961 C CA . TYR A 1 390 ? 11.084 -2.424 -11.526 1.00 94.31 390 TYR A CA 1
ATOM 2962 C C . TYR A 1 390 ? 9.988 -3.188 -10.760 1.00 94.31 390 TYR A C 1
ATOM 2964 O O . TYR A 1 390 ? 10.285 -4.183 -10.099 1.00 94.31 390 TYR A O 1
ATOM 2972 N N . SER A 1 391 ? 8.735 -2.758 -10.911 1.00 96.81 391 SER A N 1
ATOM 2973 C CA . SER A 1 391 ? 7.524 -3.453 -10.466 1.00 96.81 391 SER A CA 1
ATOM 2974 C C . SER A 1 391 ? 6.557 -3.602 -11.648 1.00 96.81 391 SER A C 1
ATOM 2976 O O . SER A 1 391 ? 6.840 -3.153 -12.764 1.00 96.81 391 SER A O 1
ATOM 2978 N N . ASN A 1 392 ? 5.397 -4.205 -11.409 1.00 98.00 392 ASN A N 1
ATOM 2979 C CA . ASN A 1 392 ? 4.305 -4.442 -12.349 1.00 98.00 392 ASN A CA 1
ATOM 2980 C C . ASN A 1 392 ? 4.745 -5.303 -13.552 1.00 98.00 392 ASN A C 1
ATOM 2982 O O . ASN A 1 392 ? 4.642 -4.877 -14.708 1.00 98.00 392 ASN A O 1
ATOM 2986 N N . SER A 1 393 ? 5.307 -6.495 -13.305 1.00 98.44 393 SER A N 1
ATOM 2987 C CA . SER A 1 393 ? 5.726 -7.423 -14.375 1.00 98.44 393 SER A CA 1
ATOM 2988 C C . SER A 1 393 ? 4.559 -7.895 -15.252 1.00 98.44 393 SER A C 1
ATOM 2990 O O . SER A 1 393 ? 3.395 -7.870 -14.849 1.00 98.44 393 SER A O 1
ATOM 2992 N N . ALA A 1 394 ? 4.860 -8.346 -16.475 1.00 98.06 394 ALA A N 1
ATOM 2993 C CA . ALA A 1 394 ? 3.837 -8.845 -17.397 1.00 98.06 394 ALA A CA 1
ATOM 2994 C C . ALA A 1 394 ? 3.174 -10.131 -16.869 1.00 98.06 394 ALA A C 1
ATOM 2996 O O . ALA A 1 394 ? 1.975 -10.341 -17.049 1.00 98.06 394 ALA A O 1
ATOM 2997 N N . GLU A 1 395 ? 3.944 -10.967 -16.174 1.00 98.06 395 GLU A N 1
ATOM 2998 C CA . GLU A 1 395 ? 3.509 -12.191 -15.509 1.00 98.06 395 GLU A CA 1
ATOM 2999 C C . GLU A 1 395 ? 2.555 -11.882 -14.348 1.00 98.06 395 GLU A C 1
ATOM 3001 O O . GLU A 1 395 ? 1.492 -12.499 -14.246 1.00 98.06 395 GLU A O 1
ATOM 3006 N N . PHE A 1 396 ? 2.896 -10.892 -13.516 1.00 98.62 396 PHE A N 1
ATOM 3007 C CA . PHE A 1 396 ? 2.049 -10.429 -12.418 1.00 98.62 396 PHE A CA 1
ATOM 3008 C C . PHE A 1 396 ? 0.758 -9.791 -12.938 1.00 98.62 396 PHE A C 1
ATOM 3010 O O . PHE A 1 396 ? -0.326 -10.243 -12.577 1.00 98.62 396 PHE A O 1
ATOM 3017 N N . LEU A 1 397 ? 0.842 -8.827 -13.862 1.00 98.75 397 LEU A N 1
ATOM 3018 C CA . LEU A 1 397 ? -0.338 -8.183 -14.456 1.00 98.75 397 LEU A CA 1
ATOM 3019 C C . LEU A 1 397 ? -1.275 -9.191 -15.143 1.00 98.75 397 LEU A C 1
ATOM 3021 O O . LEU A 1 397 ? -2.492 -9.046 -15.056 1.00 98.75 397 LEU A O 1
ATOM 3025 N N . LYS A 1 398 ? -0.734 -10.250 -15.759 1.00 98.44 398 LYS A N 1
ATOM 3026 C CA . LYS A 1 398 ? -1.519 -11.353 -16.337 1.00 98.44 398 LYS A CA 1
ATOM 3027 C C . LYS A 1 398 ? -2.230 -12.212 -15.282 1.00 98.44 398 LYS A C 1
ATOM 3029 O O . LYS A 1 398 ? -3.316 -12.713 -15.562 1.00 98.44 398 LYS A O 1
ATOM 3034 N N . ALA A 1 399 ? -1.642 -12.401 -14.101 1.00 98.62 399 ALA A N 1
ATOM 3035 C CA . ALA A 1 399 ? -2.261 -13.146 -13.001 1.00 98.62 399 ALA A CA 1
ATOM 3036 C C . ALA A 1 399 ? -3.295 -12.312 -12.225 1.00 98.62 399 ALA A C 1
ATOM 3038 O O . ALA A 1 399 ? -4.323 -12.844 -11.811 1.00 98.62 399 ALA A O 1
ATOM 3039 N N . VAL A 1 400 ? -3.049 -11.008 -12.063 1.00 98.81 400 VAL A N 1
ATOM 3040 C CA . VAL A 1 400 ? -4.008 -10.062 -11.469 1.00 98.81 400 VAL A CA 1
ATOM 3041 C C . VAL A 1 400 ? -5.180 -9.804 -12.424 1.00 98.81 400 VAL A C 1
ATOM 3043 O O . VAL A 1 400 ? -6.323 -9.733 -11.982 1.00 98.81 400 VAL A O 1
ATOM 3046 N N . SER A 1 401 ? -4.917 -9.713 -13.732 1.00 98.56 401 SER A N 1
ATOM 3047 C CA . SER A 1 401 ? -5.916 -9.486 -14.787 1.00 98.56 401 SER A CA 1
ATOM 3048 C C . SER A 1 401 ? -6.911 -8.334 -14.487 1.00 98.56 401 SER A C 1
ATOM 3050 O O . SER A 1 401 ? -8.123 -8.535 -14.649 1.00 98.56 401 SER A O 1
ATOM 3052 N N . PRO A 1 402 ? -6.455 -7.145 -14.039 1.00 98.56 402 PRO A N 1
ATOM 3053 C CA . PRO A 1 402 ? -7.354 -6.097 -13.573 1.00 98.56 402 PRO A CA 1
ATOM 3054 C C . PRO A 1 402 ? -8.060 -5.383 -14.724 1.00 98.56 402 PRO A C 1
ATOM 3056 O O . PRO A 1 402 ? -7.502 -5.202 -15.803 1.00 98.56 402 PRO A O 1
ATOM 3059 N N . THR A 1 403 ? -9.284 -4.915 -14.474 1.00 98.31 403 THR A N 1
ATOM 3060 C CA . THR A 1 403 ? -9.994 -4.038 -15.423 1.00 98.31 403 THR A CA 1
ATOM 3061 C C . THR A 1 403 ? -9.551 -2.587 -15.249 1.00 98.31 403 THR A C 1
ATOM 3063 O O . THR A 1 403 ? -9.395 -1.859 -16.227 1.00 98.31 403 THR A O 1
ATOM 3066 N N . ASN A 1 404 ? -9.310 -2.172 -14.002 1.00 98.62 404 ASN A N 1
ATOM 3067 C CA . ASN A 1 404 ? -8.921 -0.811 -13.643 1.00 98.62 404 ASN A CA 1
ATOM 3068 C C . ASN A 1 404 ? -7.609 -0.824 -12.855 1.00 98.62 404 ASN A C 1
ATOM 3070 O O . ASN A 1 404 ? -7.377 -1.729 -12.053 1.00 98.62 404 ASN A O 1
ATOM 3074 N N . ALA A 1 405 ? -6.783 0.206 -13.007 1.00 98.75 405 ALA A N 1
ATOM 3075 C CA . ALA A 1 405 ? -5.637 0.404 -12.132 1.00 98.75 405 ALA A CA 1
ATOM 3076 C C . ALA A 1 405 ? -5.445 1.872 -11.751 1.00 98.75 405 ALA A C 1
ATOM 3078 O O . ALA A 1 405 ? -5.617 2.766 -12.580 1.00 98.75 405 ALA A O 1
ATOM 3079 N N . ILE A 1 406 ? -5.082 2.110 -10.492 1.00 98.81 406 ILE A N 1
ATOM 3080 C CA . ILE A 1 406 ? -4.835 3.443 -9.939 1.00 98.81 406 ILE A CA 1
ATOM 3081 C C . ILE A 1 406 ? -3.353 3.575 -9.612 1.00 98.81 406 ILE A C 1
ATOM 3083 O O . ILE A 1 406 ? -2.781 2.717 -8.938 1.00 98.81 406 ILE A O 1
ATOM 3087 N N . ILE A 1 407 ? -2.744 4.665 -10.071 1.00 98.75 407 ILE A N 1
ATOM 3088 C CA . ILE A 1 407 ? -1.390 5.067 -9.703 1.00 98.75 407 ILE A CA 1
ATOM 3089 C C . ILE A 1 407 ? -1.487 6.290 -8.789 1.00 98.75 407 ILE A C 1
ATOM 3091 O O . ILE A 1 407 ? -1.841 7.379 -9.242 1.00 98.75 407 ILE A O 1
ATOM 3095 N N . SER A 1 408 ? -1.162 6.113 -7.509 1.00 98.19 408 SER A N 1
ATOM 3096 C CA . SER A 1 408 ? -0.779 7.240 -6.653 1.00 98.19 408 SER A CA 1
ATOM 3097 C C . SER A 1 408 ? 0.637 7.635 -7.057 1.00 98.19 408 SER A C 1
ATOM 3099 O O . SER A 1 408 ? 1.538 6.794 -7.022 1.00 98.19 408 SER A O 1
ATOM 3101 N N . VAL A 1 409 ? 0.810 8.852 -7.562 1.00 97.12 409 VAL A N 1
ATOM 3102 C CA . VAL A 1 409 ? 2.054 9.346 -8.166 1.00 97.12 409 VAL A CA 1
ATOM 3103 C C . VAL A 1 409 ? 2.049 10.874 -8.198 1.00 97.12 409 VAL A C 1
ATOM 3105 O O . VAL A 1 409 ? 0.988 11.496 -8.288 1.00 97.12 409 VAL A O 1
ATOM 3108 N N . GLY A 1 410 ? 3.230 11.490 -8.117 1.00 93.88 410 GLY A N 1
ATOM 3109 C CA . GLY A 1 410 ? 3.375 12.945 -8.115 1.00 93.88 410 GLY A CA 1
ATOM 3110 C C . GLY A 1 410 ? 3.530 13.533 -9.511 1.00 93.88 410 GLY A C 1
ATOM 3111 O O . GLY A 1 410 ? 4.250 12.987 -10.348 1.00 93.88 410 GLY A O 1
ATOM 3112 N N . LYS A 1 411 ? 2.907 14.689 -9.754 1.00 89.00 411 LYS A N 1
ATOM 3113 C CA . LYS A 1 411 ? 3.089 15.434 -11.004 1.00 89.00 411 LYS A CA 1
ATOM 3114 C C . LYS A 1 411 ? 4.545 15.881 -11.133 1.00 89.00 411 LYS A C 1
ATOM 3116 O O . LYS A 1 411 ? 5.087 16.425 -10.184 1.00 89.00 411 LYS A O 1
ATOM 3121 N N . ASP A 1 412 ? 5.163 15.706 -12.298 1.00 86.50 412 ASP A N 1
ATOM 3122 C CA . ASP A 1 412 ? 6.533 16.181 -12.569 1.00 86.50 412 ASP A CA 1
ATOM 3123 C C . ASP A 1 412 ? 7.594 15.680 -11.543 1.00 86.50 412 ASP A C 1
ATOM 3125 O O . ASP A 1 412 ? 8.603 16.343 -11.299 1.00 86.50 412 ASP A O 1
ATOM 3129 N N . ASN A 1 413 ? 7.373 14.506 -10.926 1.00 90.25 413 ASN A N 1
ATOM 3130 C CA . ASN A 1 413 ? 8.266 13.925 -9.913 1.00 90.25 413 ASN A CA 1
ATOM 3131 C C . ASN A 1 413 ? 9.668 13.583 -10.479 1.00 90.25 413 ASN A C 1
ATOM 3133 O O . ASN A 1 413 ? 9.793 13.185 -11.642 1.00 90.25 413 ASN A O 1
ATOM 3137 N N . PRO A 1 414 ? 10.740 13.654 -9.661 1.00 84.56 414 PRO A N 1
ATOM 3138 C CA . PRO A 1 414 ? 12.115 13.480 -10.144 1.00 84.56 414 PRO A CA 1
ATOM 3139 C C . PRO A 1 414 ? 12.489 12.032 -10.500 1.00 84.56 414 PRO A C 1
ATOM 3141 O O . PRO A 1 414 ? 13.535 11.814 -11.109 1.00 84.56 414 PRO A O 1
ATOM 3144 N N . TYR A 1 415 ? 11.669 11.042 -10.137 1.00 88.94 415 TYR A N 1
ATOM 3145 C CA . TYR A 1 415 ? 11.917 9.628 -10.445 1.00 88.94 415 TYR A CA 1
ATOM 3146 C C . TYR A 1 415 ? 11.520 9.261 -11.885 1.00 88.94 415 TYR A C 1
ATOM 3148 O O . TYR A 1 415 ? 11.933 8.217 -12.395 1.00 88.94 415 TYR A O 1
ATOM 3156 N N . GLY A 1 416 ? 10.733 10.114 -12.554 1.00 92.25 416 GLY A N 1
ATOM 3157 C CA . GLY A 1 416 ? 10.153 9.817 -13.864 1.00 92.25 416 GLY A CA 1
ATOM 3158 C C . GLY A 1 416 ? 9.031 8.778 -13.790 1.00 92.25 416 GLY A C 1
ATOM 3159 O O . GLY A 1 416 ? 8.852 7.997 -14.725 1.00 92.25 416 GLY A O 1
ATOM 3160 N N . HIS A 1 417 ? 8.314 8.725 -12.665 1.00 95.62 417 HIS A N 1
ATOM 3161 C CA . HIS A 1 417 ? 7.155 7.855 -12.475 1.00 95.62 417 HIS A CA 1
ATOM 3162 C C . HIS A 1 417 ? 5.862 8.517 -13.013 1.00 95.62 417 HIS A C 1
ATOM 3164 O O . HIS A 1 417 ? 5.772 9.743 -13.014 1.00 95.62 417 HIS A O 1
ATOM 3170 N N . PRO A 1 418 ? 4.851 7.756 -13.473 1.00 97.88 418 PRO A N 1
ATOM 3171 C CA . PRO A 1 418 ? 4.914 6.329 -13.771 1.00 97.88 418 PRO A CA 1
ATOM 3172 C C . PRO A 1 418 ? 5.810 6.088 -14.993 1.00 97.88 418 PRO A C 1
ATOM 3174 O O . PRO A 1 418 ? 5.748 6.821 -15.980 1.00 97.88 418 PRO A O 1
ATOM 3177 N N . ALA A 1 419 ? 6.651 5.057 -14.935 1.00 97.69 419 ALA A N 1
ATOM 3178 C CA . ALA A 1 419 ? 7.631 4.800 -15.980 1.00 97.69 419 ALA A CA 1
ATOM 3179 C C . ALA A 1 419 ? 6.932 4.429 -17.309 1.00 97.69 419 ALA A C 1
ATOM 3181 O O . ALA A 1 419 ? 5.976 3.640 -17.285 1.00 97.69 419 ALA A O 1
ATOM 3182 N N . PRO A 1 420 ? 7.393 4.930 -18.475 1.00 96.81 420 PRO A N 1
ATOM 3183 C CA . PRO A 1 420 ? 6.800 4.602 -19.775 1.00 96.81 420 PRO A CA 1
ATOM 3184 C C . PRO A 1 420 ? 6.668 3.094 -20.021 1.00 96.81 420 PRO A C 1
ATOM 3186 O O . PRO A 1 420 ? 5.638 2.639 -20.514 1.00 96.81 420 PRO A O 1
ATOM 3189 N N . GLU A 1 421 ? 7.658 2.307 -19.594 1.00 97.50 421 GLU A N 1
ATOM 3190 C CA . GLU A 1 421 ? 7.679 0.843 -19.710 1.00 97.50 421 GLU A CA 1
ATOM 3191 C C . GLU A 1 421 ? 6.576 0.157 -18.881 1.00 97.50 421 GLU A C 1
ATOM 3193 O O . GLU A 1 421 ? 6.168 -0.964 -19.192 1.00 97.50 421 GLU A O 1
ATOM 3198 N N . THR A 1 422 ? 6.104 0.801 -17.811 1.00 97.75 422 THR A N 1
ATOM 3199 C CA . THR A 1 422 ? 5.022 0.307 -16.944 1.00 97.75 422 THR A CA 1
ATOM 3200 C C . THR A 1 422 ? 3.656 0.710 -17.491 1.00 97.75 422 THR A C 1
ATOM 3202 O O . THR A 1 422 ? 2.747 -0.120 -17.529 1.00 97.75 422 THR A O 1
ATOM 3205 N N . ILE A 1 423 ? 3.521 1.937 -18.006 1.00 98.44 423 ILE A N 1
ATOM 3206 C CA . ILE A 1 423 ? 2.321 2.364 -18.743 1.00 98.44 423 ILE A CA 1
ATOM 3207 C C . ILE A 1 423 ? 2.104 1.479 -19.977 1.00 98.44 423 ILE A C 1
ATOM 3209 O O . ILE A 1 423 ? 0.990 1.008 -20.204 1.00 98.44 423 ILE A O 1
ATOM 3213 N N . GLU A 1 424 ? 3.161 1.166 -20.730 1.00 98.12 424 GLU A N 1
ATOM 3214 C CA . GLU A 1 424 ? 3.087 0.264 -21.883 1.00 98.12 424 GLU A CA 1
ATOM 3215 C C . GLU A 1 424 ? 2.593 -1.139 -21.488 1.00 98.12 424 GLU A C 1
ATOM 3217 O O . GLU A 1 424 ? 1.745 -1.712 -22.173 1.00 98.12 424 GLU A O 1
ATOM 3222 N N . ARG A 1 425 ? 3.073 -1.685 -20.361 1.00 98.44 425 ARG A N 1
ATOM 3223 C CA . ARG A 1 425 ? 2.624 -2.981 -19.822 1.00 98.44 425 ARG A CA 1
ATOM 3224 C C . ARG A 1 425 ? 1.151 -2.969 -19.407 1.00 98.44 425 ARG A C 1
ATOM 3226 O O . ARG A 1 425 ? 0.427 -3.896 -19.765 1.00 98.44 425 ARG A O 1
ATOM 3233 N N . LEU A 1 426 ? 0.693 -1.921 -18.719 1.00 98.50 426 LEU A N 1
ATOM 3234 C CA . LEU A 1 426 ? -0.713 -1.757 -18.322 1.00 98.50 426 LEU A CA 1
ATOM 3235 C C . LEU A 1 426 ? -1.639 -1.643 -19.546 1.00 98.50 426 LEU A C 1
ATOM 3237 O O . LEU A 1 426 ? -2.654 -2.336 -19.619 1.00 98.50 426 LEU A O 1
ATOM 3241 N N . VAL A 1 427 ? -1.251 -0.852 -20.552 1.00 97.38 427 VAL A N 1
ATOM 3242 C CA . VAL A 1 427 ? -1.995 -0.718 -21.818 1.00 97.38 427 VAL A CA 1
ATOM 3243 C C . VAL A 1 427 ? -2.016 -2.037 -22.600 1.00 97.38 427 VAL A C 1
ATOM 3245 O O . VAL A 1 427 ? -3.072 -2.439 -23.085 1.00 97.38 427 VAL A O 1
ATOM 3248 N N . LYS A 1 428 ? -0.891 -2.765 -22.677 1.00 97.88 428 LYS A N 1
ATOM 3249 C CA . LYS A 1 428 ? -0.816 -4.101 -23.305 1.00 97.88 428 LYS A CA 1
ATOM 3250 C C . LYS A 1 428 ? -1.667 -5.156 -22.591 1.00 97.88 428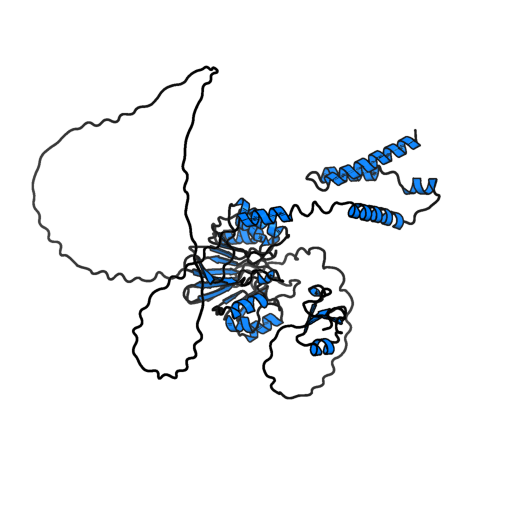 LYS A C 1
ATOM 3252 O O . LYS A 1 428 ? -2.152 -6.074 -23.248 1.00 97.88 428 LYS A O 1
ATOM 3257 N N . ALA A 1 429 ? -1.868 -5.022 -21.282 1.00 97.56 429 ALA A N 1
ATOM 3258 C CA . ALA A 1 429 ? -2.775 -5.860 -20.499 1.00 97.56 429 ALA A CA 1
ATOM 3259 C C . ALA A 1 429 ? -4.258 -5.431 -20.603 1.00 97.56 429 ALA A C 1
ATOM 3261 O O . ALA A 1 429 ? -5.120 -6.108 -20.049 1.00 97.56 429 ALA A O 1
ATOM 3262 N N . GLY A 1 430 ? -4.573 -4.348 -21.329 1.00 97.69 430 GLY A N 1
ATOM 3263 C CA . GLY A 1 430 ? -5.942 -3.855 -21.534 1.00 97.69 430 GLY A CA 1
ATOM 3264 C C . GLY A 1 430 ? -6.527 -3.078 -20.350 1.00 97.69 430 GLY A C 1
ATOM 3265 O O . GLY A 1 430 ? -7.742 -2.908 -20.279 1.00 97.69 430 GLY A O 1
ATOM 3266 N N . VAL A 1 431 ? -5.684 -2.625 -19.419 1.00 98.31 431 VAL A N 1
ATOM 3267 C CA . VAL A 1 431 ? -6.102 -2.039 -18.139 1.00 98.31 431 VAL A CA 1
ATOM 3268 C C . VAL A 1 431 ? -6.453 -0.559 -18.296 1.00 98.31 431 VAL A C 1
ATOM 3270 O O . VAL A 1 431 ? -5.659 0.223 -18.827 1.00 98.31 431 VAL A O 1
ATOM 3273 N N . GLN A 1 432 ? -7.606 -0.136 -17.773 1.00 98.25 432 GLN A N 1
ATOM 3274 C CA . GLN A 1 432 ? -7.953 1.282 -17.685 1.00 98.25 432 GLN A CA 1
ATOM 3275 C C . GLN A 1 432 ? -7.181 1.941 -16.532 1.00 98.25 432 GLN A C 1
ATOM 3277 O O . GLN A 1 432 ? -7.475 1.719 -15.357 1.00 98.25 432 GLN A O 1
ATOM 3282 N N . VAL A 1 433 ? -6.185 2.760 -16.874 1.00 98.44 433 VAL A N 1
ATOM 3283 C CA . VAL A 1 433 ? -5.338 3.474 -15.906 1.00 98.44 433 VAL A CA 1
ATOM 3284 C C . VAL A 1 433 ? -5.990 4.790 -15.461 1.00 98.44 433 VAL A C 1
ATOM 3286 O O . VAL A 1 433 ? -6.607 5.489 -16.269 1.00 98.44 433 VAL A O 1
ATOM 3289 N N . TYR A 1 434 ? -5.814 5.123 -14.181 1.00 98.25 434 TYR A N 1
ATOM 3290 C CA . TYR A 1 434 ? -6.141 6.395 -13.531 1.00 98.25 434 TYR A CA 1
ATOM 3291 C C . TYR A 1 434 ? -4.946 6.844 -12.672 1.00 98.25 434 TYR A C 1
ATOM 3293 O O . TYR A 1 434 ? -4.233 5.998 -12.131 1.00 98.25 434 TYR A O 1
ATOM 3301 N N . ARG A 1 435 ? -4.721 8.155 -12.520 1.00 97.94 435 ARG A N 1
ATOM 3302 C CA . ARG A 1 435 ? -3.577 8.707 -11.770 1.00 97.94 435 ARG A CA 1
ATOM 3303 C C . ARG A 1 435 ? -3.976 9.892 -10.894 1.00 97.94 435 ARG A C 1
ATOM 3305 O O . ARG A 1 435 ? -4.783 10.715 -11.337 1.00 97.94 435 ARG A O 1
ATOM 3312 N N . THR A 1 436 ? -3.388 10.004 -9.702 1.00 96.81 436 THR A N 1
ATOM 3313 C CA . THR A 1 436 ? -3.634 11.133 -8.782 1.00 96.81 436 THR A CA 1
ATOM 3314 C C . THR A 1 436 ? -3.141 12.461 -9.354 1.00 96.81 436 THR A C 1
ATOM 3316 O O . THR A 1 436 ? -3.881 13.439 -9.335 1.00 96.81 436 THR A O 1
ATOM 3319 N N . ASP A 1 437 ? -1.968 12.495 -9.992 1.00 95.06 437 ASP A N 1
ATOM 3320 C CA . ASP A 1 437 ? -1.422 13.718 -10.602 1.00 95.06 437 ASP A CA 1
ATOM 3321 C C . ASP A 1 437 ? -2.235 14.279 -11.786 1.00 95.06 437 ASP A C 1
ATOM 3323 O O . ASP A 1 437 ? -2.081 15.446 -12.151 1.00 95.06 437 ASP A O 1
ATOM 3327 N N . GLU A 1 438 ? -3.133 13.475 -12.361 1.00 95.00 438 GLU A N 1
ATOM 3328 C CA . GLU A 1 438 ? -4.095 13.889 -13.392 1.00 95.00 438 GLU A CA 1
ATOM 3329 C C . GLU A 1 438 ? -5.504 14.192 -12.840 1.00 95.00 438 GLU A C 1
ATOM 3331 O O . GLU A 1 438 ? -6.330 14.759 -13.561 1.00 95.00 438 GLU A O 1
ATOM 3336 N N . SER A 1 439 ? -5.810 13.795 -11.597 1.00 94.62 439 SER A N 1
ATOM 3337 C CA . SER A 1 439 ? -7.192 13.681 -11.084 1.00 94.62 439 SER A CA 1
ATOM 3338 C C . SER A 1 439 ? -7.442 14.291 -9.701 1.00 94.62 439 SER A C 1
ATOM 3340 O O . SER A 1 439 ? -8.600 14.427 -9.304 1.00 94.62 439 SER A O 1
ATOM 3342 N N . GLY A 1 440 ? -6.391 14.616 -8.949 1.00 95.44 440 GLY A N 1
ATOM 3343 C CA . GLY A 1 440 ? -6.483 14.782 -7.505 1.00 95.44 440 GLY A CA 1
ATOM 3344 C C . GLY A 1 440 ? -6.770 13.443 -6.825 1.00 95.44 440 GLY A C 1
ATOM 3345 O O . GLY A 1 440 ? -6.445 12.373 -7.343 1.00 95.44 440 GLY A O 1
ATOM 3346 N N . THR A 1 441 ? -7.403 13.503 -5.657 1.00 97.12 441 THR A N 1
ATOM 3347 C CA . THR A 1 441 ? -7.838 12.313 -4.921 1.00 97.12 441 THR A CA 1
ATOM 3348 C C . THR A 1 441 ? -8.829 11.514 -5.767 1.00 97.12 441 THR A C 1
ATOM 3350 O O . THR A 1 441 ? -9.802 12.064 -6.288 1.00 97.12 441 THR A O 1
ATOM 3353 N N . ILE A 1 442 ? -8.578 10.212 -5.905 1.00 98.44 442 ILE A N 1
ATOM 3354 C CA . ILE A 1 442 ? -9.456 9.283 -6.624 1.00 98.44 442 ILE A CA 1
ATOM 3355 C C . ILE A 1 442 ? -10.251 8.494 -5.589 1.00 98.44 442 ILE A C 1
ATOM 3357 O O . ILE A 1 442 ? -9.669 7.885 -4.691 1.00 98.44 442 ILE A O 1
ATOM 3361 N N . VAL A 1 443 ? -11.577 8.476 -5.720 1.00 98.62 443 VAL A N 1
ATOM 3362 C CA . VAL A 1 443 ? -12.459 7.732 -4.811 1.00 98.62 443 VAL A CA 1
ATOM 3363 C C . VAL A 1 443 ? -13.145 6.612 -5.571 1.00 98.62 443 VAL A C 1
ATOM 3365 O O . VAL A 1 443 ? -13.846 6.834 -6.558 1.00 98.62 443 VAL A O 1
ATOM 3368 N N . VAL A 1 444 ? -12.930 5.393 -5.097 1.00 98.69 444 VAL A N 1
ATOM 3369 C CA . VAL A 1 444 ? -13.537 4.172 -5.611 1.00 98.69 444 VAL A CA 1
ATOM 3370 C C . VAL A 1 444 ? -14.669 3.766 -4.678 1.00 98.69 444 VAL A C 1
ATOM 3372 O O . VAL A 1 444 ? -14.460 3.659 -3.474 1.00 98.69 444 VAL A O 1
ATOM 3375 N N . THR A 1 445 ? -15.849 3.488 -5.223 1.00 98.31 445 THR A N 1
ATOM 3376 C CA . THR A 1 445 ? -16.993 2.959 -4.468 1.00 98.31 445 THR A CA 1
ATOM 3377 C C . THR A 1 445 ? -17.425 1.626 -5.059 1.00 98.31 445 THR A C 1
ATOM 3379 O O . THR A 1 445 ? -17.589 1.515 -6.277 1.00 98.31 445 THR A O 1
ATOM 3382 N N . SER A 1 446 ? -17.675 0.634 -4.206 1.00 98.06 446 SER A N 1
ATOM 3383 C CA . SER A 1 446 ? -18.318 -0.620 -4.587 1.00 98.06 446 SER A CA 1
ATOM 3384 C C . SER A 1 446 ? -19.570 -0.901 -3.766 1.00 98.06 446 SER A C 1
ATOM 3386 O O . SER A 1 446 ? -19.603 -0.676 -2.559 1.00 98.06 446 SER A O 1
ATOM 3388 N N . ASP A 1 447 ? -20.583 -1.422 -4.454 1.00 96.25 447 ASP A N 1
ATOM 3389 C CA . ASP A 1 447 ? -21.831 -1.974 -3.909 1.00 96.25 447 ASP A CA 1
ATOM 3390 C C . ASP A 1 447 ? -21.816 -3.518 -3.881 1.00 96.25 447 ASP A C 1
ATOM 3392 O O . ASP A 1 447 ? -22.858 -4.167 -3.849 1.00 96.25 447 ASP A O 1
ATOM 3396 N N . GLY A 1 448 ? -20.621 -4.117 -3.941 1.00 95.75 448 GLY A N 1
ATOM 3397 C CA . GLY A 1 448 ? -20.411 -5.566 -3.919 1.00 95.75 448 GLY A CA 1
ATOM 3398 C C . GLY A 1 448 ? -20.578 -6.261 -5.275 1.00 95.75 448 GLY A C 1
ATOM 3399 O O . GLY A 1 448 ? -20.174 -7.411 -5.418 1.00 95.75 448 GLY A O 1
ATOM 3400 N N . GLU A 1 449 ? -21.110 -5.583 -6.298 1.00 95.88 449 GLU A N 1
ATOM 3401 C CA . GLU A 1 449 ? -21.214 -6.116 -7.669 1.00 95.88 449 GLU A CA 1
ATOM 3402 C C . GLU A 1 449 ? -20.626 -5.178 -8.732 1.00 95.88 449 GLU A C 1
ATOM 3404 O O . GLU A 1 449 ? -20.082 -5.647 -9.731 1.00 95.88 449 GLU A O 1
ATOM 3409 N N . THR A 1 450 ? -20.676 -3.862 -8.523 1.00 96.12 450 THR A N 1
ATOM 3410 C CA . THR A 1 450 ? -20.098 -2.869 -9.436 1.00 96.12 450 THR A CA 1
ATOM 3411 C C . THR A 1 450 ? -19.018 -2.036 -8.752 1.00 96.12 450 THR A C 1
ATOM 3413 O O . THR A 1 450 ? -18.992 -1.890 -7.527 1.00 96.12 450 THR A O 1
ATOM 3416 N N . ILE A 1 451 ? -18.101 -1.491 -9.555 1.00 97.88 451 ILE A N 1
ATOM 3417 C CA . ILE A 1 451 ? -17.065 -0.550 -9.119 1.00 97.88 451 ILE A CA 1
ATOM 3418 C C . ILE A 1 451 ? -17.288 0.771 -9.857 1.00 97.88 451 ILE A C 1
ATOM 3420 O O . ILE A 1 451 ? -17.413 0.799 -11.082 1.00 97.88 451 ILE A O 1
ATOM 3424 N N . LYS A 1 452 ? -17.340 1.869 -9.105 1.00 97.75 452 LYS A N 1
ATOM 3425 C CA . LYS A 1 452 ? -17.468 3.248 -9.595 1.00 97.75 452 LYS A CA 1
ATOM 3426 C C . LYS A 1 452 ? -16.221 4.018 -9.172 1.00 97.75 452 LYS A C 1
ATOM 3428 O O . LYS A 1 452 ? -15.741 3.819 -8.062 1.00 97.75 452 LYS A O 1
ATOM 3433 N N . ILE A 1 453 ? -15.695 4.869 -10.051 1.00 98.06 453 ILE A N 1
ATOM 3434 C CA . ILE A 1 453 ? -14.455 5.625 -9.823 1.00 98.06 453 ILE A CA 1
ATOM 3435 C C . ILE A 1 453 ? -14.744 7.105 -10.083 1.00 98.06 453 ILE A C 1
ATOM 3437 O O . ILE A 1 453 ? -15.006 7.489 -11.226 1.00 98.06 453 ILE A O 1
ATOM 3441 N N . ASP A 1 454 ? -14.707 7.927 -9.034 1.00 94.50 454 ASP A N 1
ATOM 3442 C CA . ASP A 1 454 ? -14.713 9.387 -9.144 1.00 94.50 454 ASP A CA 1
ATOM 3443 C C . ASP A 1 454 ? -13.273 9.920 -9.149 1.00 94.50 454 ASP A C 1
ATOM 3445 O O . ASP A 1 454 ? -12.389 9.426 -8.448 1.00 94.50 454 ASP A O 1
ATOM 3449 N N . LYS A 1 455 ? -13.053 10.937 -9.978 1.00 89.50 455 LYS A N 1
ATOM 3450 C CA . LYS A 1 455 ? -11.768 11.575 -10.276 1.00 89.50 455 LYS A CA 1
ATOM 3451 C C . LYS A 1 455 ? -11.865 13.106 -10.252 1.00 89.50 455 LYS A C 1
ATOM 3453 O O . LYS A 1 455 ? -11.268 13.795 -11.080 1.00 89.50 455 LYS A O 1
ATOM 3458 N N . LYS A 1 456 ? -12.746 13.627 -9.392 1.00 81.81 456 LYS A N 1
ATOM 3459 C CA . LYS A 1 456 ? -13.008 15.062 -9.188 1.00 81.81 456 LYS A CA 1
ATOM 3460 C C . LYS A 1 456 ? -13.192 15.433 -7.712 1.00 81.81 456 LYS A C 1
ATOM 3462 O O . LYS A 1 456 ? -13.746 16.492 -7.420 1.00 81.81 456 LYS A O 1
ATOM 3467 N N . THR A 1 457 ? -12.786 14.570 -6.778 1.00 70.38 457 THR A N 1
ATOM 3468 C CA . THR A 1 457 ? -13.130 14.744 -5.356 1.00 70.38 457 THR A CA 1
ATOM 3469 C C . THR A 1 457 ? -12.241 15.759 -4.638 1.00 70.38 457 THR A C 1
ATOM 3471 O O . THR A 1 457 ? -12.631 16.272 -3.595 1.00 70.38 457 THR A O 1
ATOM 3474 N N . SER A 1 458 ? -11.070 16.084 -5.193 1.00 69.12 458 SER A N 1
ATOM 3475 C CA . SER A 1 458 ? -10.232 17.210 -4.766 1.00 69.12 458 SER A CA 1
ATOM 3476 C C . SER A 1 458 ? -9.636 17.934 -5.982 1.00 69.12 458 SER A C 1
ATOM 3478 O O . SER A 1 458 ? -9.633 17.387 -7.087 1.00 69.12 458 SER A O 1
ATOM 3480 N N . PRO A 1 459 ? -9.080 19.146 -5.809 1.00 70.25 459 PRO A N 1
ATOM 3481 C CA . PRO A 1 459 ? -8.054 19.658 -6.714 1.00 70.25 459 PRO A CA 1
ATOM 3482 C C . PRO A 1 459 ? -6.850 18.702 -6.776 1.00 70.25 459 PRO A C 1
ATOM 3484 O O . PRO A 1 459 ? -6.621 17.937 -5.836 1.00 70.25 459 PRO A O 1
ATOM 3487 N N . ILE A 1 460 ? -6.064 18.790 -7.853 1.00 76.38 460 ILE A N 1
ATOM 3488 C CA . ILE A 1 460 ? -4.725 18.182 -7.924 1.00 76.38 460 ILE A CA 1
ATOM 3489 C C . ILE A 1 460 ? -3.798 18.953 -6.975 1.00 76.38 460 ILE A C 1
ATOM 3491 O O . ILE A 1 460 ? -3.804 20.189 -6.975 1.00 76.38 460 ILE A O 1
ATOM 3495 N N . LYS A 1 461 ? -3.001 18.239 -6.182 1.00 74.88 461 LYS A N 1
ATOM 3496 C CA . LYS A 1 461 ? -2.030 18.805 -5.246 1.00 74.88 461 LYS A CA 1
ATOM 3497 C C . LYS A 1 461 ? -0.841 19.411 -5.993 1.00 74.88 461 LYS A C 1
ATOM 3499 O O . LYS A 1 461 ? -0.129 18.733 -6.735 1.00 74.88 461 LYS A O 1
ATOM 3504 N N . GLU A 1 462 ? -0.582 20.695 -5.752 1.00 62.78 462 GLU A N 1
ATOM 3505 C CA . GLU A 1 462 ? 0.661 21.333 -6.190 1.00 62.78 462 GLU A CA 1
ATOM 3506 C C . GLU A 1 462 ? 1.837 20.752 -5.390 1.00 62.78 462 GLU A C 1
ATOM 3508 O O . GLU A 1 462 ? 1.798 20.673 -4.160 1.00 62.78 462 GLU A O 1
ATOM 3513 N N . GLN A 1 463 ? 2.865 20.276 -6.095 1.00 61.97 463 GLN A N 1
ATOM 3514 C CA . GLN A 1 463 ? 3.981 19.561 -5.480 1.00 61.97 463 GLN A CA 1
ATOM 3515 C C . GLN A 1 463 ? 4.829 20.527 -4.644 1.00 61.97 463 GLN A C 1
ATOM 3517 O O . GLN A 1 463 ? 5.427 21.464 -5.178 1.00 61.97 463 GLN A O 1
ATOM 3522 N N . ALA A 1 464 ? 4.990 20.240 -3.352 1.00 37.97 464 ALA A N 1
ATOM 3523 C CA . ALA A 1 464 ? 6.216 20.650 -2.685 1.00 37.97 464 ALA A CA 1
ATOM 3524 C C . ALA A 1 464 ? 7.377 19.890 -3.356 1.00 37.97 464 ALA A C 1
ATOM 3526 O O . ALA A 1 464 ? 7.245 18.681 -3.562 1.00 37.97 464 ALA A O 1
ATOM 3527 N N . PRO A 1 465 ? 8.503 20.539 -3.709 1.00 31.98 465 PRO A N 1
ATOM 3528 C CA . PRO A 1 465 ? 9.663 19.795 -4.175 1.00 31.98 465 PRO A CA 1
ATOM 3529 C C . PRO A 1 465 ? 10.085 18.828 -3.059 1.00 31.98 465 PRO A C 1
ATOM 3531 O O . PRO A 1 465 ? 10.156 19.265 -1.901 1.00 31.98 465 PRO A O 1
ATOM 3534 N N . PRO A 1 466 ? 10.372 17.545 -3.360 1.00 40.41 466 PRO A N 1
ATOM 3535 C CA . PRO A 1 466 ? 10.858 16.622 -2.346 1.00 40.41 466 PRO A CA 1
ATOM 3536 C C . PRO A 1 466 ? 12.089 17.247 -1.698 1.00 40.41 466 PRO A C 1
ATOM 3538 O O . PRO A 1 466 ? 12.966 17.782 -2.387 1.00 40.41 466 PRO A O 1
ATOM 3541 N N . LYS A 1 467 ? 12.122 17.253 -0.363 1.00 29.53 467 LYS A N 1
ATOM 3542 C CA . LYS A 1 467 ? 13.153 17.949 0.409 1.00 29.53 467 LYS A CA 1
ATOM 3543 C C . LYS A 1 467 ? 14.463 17.179 0.290 1.00 29.53 467 LYS A C 1
ATOM 3545 O O . LYS A 1 467 ? 14.816 16.411 1.179 1.00 29.53 467 LYS A O 1
ATOM 3550 N N . ALA A 1 468 ? 15.154 17.390 -0.828 1.00 31.14 468 ALA A N 1
ATOM 3551 C CA . ALA A 1 468 ? 16.314 16.626 -1.242 1.00 31.14 468 ALA A CA 1
ATOM 3552 C C . ALA A 1 468 ? 17.318 16.500 -0.094 1.00 31.14 468 ALA A C 1
ATOM 3554 O O . ALA A 1 468 ? 17.977 17.471 0.288 1.00 31.14 468 ALA A O 1
ATOM 3555 N N . THR A 1 469 ? 17.439 15.287 0.446 1.00 28.83 469 THR A N 1
ATOM 3556 C CA . THR A 1 469 ? 18.535 14.914 1.335 1.00 28.83 469 THR A CA 1
ATOM 3557 C C . THR A 1 469 ? 19.817 15.177 0.554 1.00 28.83 469 THR A C 1
ATOM 3559 O O . THR A 1 469 ? 20.055 14.537 -0.468 1.00 28.83 469 THR A O 1
ATOM 3562 N N . THR A 1 470 ? 20.585 16.193 0.956 1.00 27.91 470 THR A N 1
ATOM 3563 C CA . THR A 1 470 ? 21.597 16.836 0.101 1.00 27.91 470 THR A CA 1
ATOM 3564 C C . THR A 1 470 ? 22.816 15.941 -0.129 1.00 27.91 470 THR A C 1
ATOM 3566 O O . THR A 1 470 ? 23.845 16.090 0.529 1.00 27.91 470 THR A O 1
ATOM 3569 N N . ALA A 1 471 ? 22.667 14.997 -1.057 1.00 31.72 471 ALA A N 1
ATOM 3570 C CA . ALA A 1 471 ? 23.659 14.002 -1.454 1.00 31.72 471 ALA A CA 1
ATOM 3571 C C . ALA A 1 471 ? 23.582 13.614 -2.950 1.00 31.72 471 ALA A C 1
ATOM 3573 O O . ALA A 1 471 ? 24.397 12.814 -3.403 1.00 31.72 471 ALA A O 1
ATOM 3574 N N . GLU A 1 472 ? 22.627 14.153 -3.724 1.00 37.34 472 GLU A N 1
ATOM 3575 C CA . GLU A 1 472 ? 22.400 13.759 -5.127 1.00 37.34 472 GLU A CA 1
ATOM 3576 C C . GLU A 1 472 ? 21.833 14.930 -5.973 1.00 37.34 472 GLU A C 1
ATOM 3578 O O . GLU A 1 472 ? 20.779 14.815 -6.590 1.00 37.34 472 GLU A O 1
ATOM 3583 N N . ALA A 1 473 ? 22.506 16.094 -5.957 1.00 30.81 473 ALA A N 1
ATOM 3584 C CA . ALA A 1 473 ? 22.082 17.295 -6.700 1.00 30.81 473 ALA A CA 1
ATOM 3585 C C . ALA A 1 473 ? 23.241 18.245 -7.108 1.00 30.81 473 ALA A C 1
ATOM 3587 O O . ALA A 1 473 ? 23.186 19.440 -6.823 1.00 30.81 473 ALA A O 1
ATOM 3588 N N . GLU A 1 474 ? 24.282 17.745 -7.789 1.00 30.42 474 GLU A N 1
ATOM 3589 C CA . GLU A 1 474 ? 25.260 18.597 -8.502 1.00 30.42 474 GLU A CA 1
ATOM 3590 C C . GLU A 1 474 ? 25.577 18.075 -9.921 1.00 30.42 474 GLU A C 1
ATOM 3592 O O . GLU A 1 474 ? 25.688 16.873 -10.142 1.00 30.42 474 GLU A O 1
ATOM 3597 N N . ASP A 1 475 ? 25.717 19.032 -10.848 1.00 30.53 475 ASP A N 1
ATOM 3598 C CA . ASP A 1 475 ? 26.164 18.970 -12.255 1.00 30.53 475 ASP A CA 1
ATOM 3599 C C . ASP A 1 475 ? 25.618 17.874 -13.201 1.00 30.53 475 ASP A C 1
ATOM 3601 O O . ASP A 1 475 ? 26.211 16.814 -13.392 1.00 30.53 475 ASP A O 1
ATOM 3605 N N . LEU A 1 476 ? 24.582 18.251 -13.962 1.00 31.92 476 LEU A N 1
ATOM 3606 C CA . LEU A 1 476 ? 24.443 17.865 -15.372 1.00 31.92 476 LEU A CA 1
ATOM 3607 C C . LEU A 1 476 ? 24.058 19.090 -16.220 1.00 31.92 476 LEU A C 1
ATOM 3609 O O . LEU A 1 476 ? 22.907 19.248 -16.626 1.00 31.92 476 LEU A O 1
ATOM 3613 N N . THR A 1 477 ? 25.024 19.972 -16.506 1.00 24.98 477 THR A N 1
ATOM 3614 C CA . THR A 1 477 ? 24.832 21.077 -17.474 1.00 24.98 477 THR A CA 1
ATOM 3615 C C . THR A 1 477 ? 25.914 21.145 -18.554 1.00 24.98 477 THR A C 1
ATOM 3617 O O . THR A 1 477 ? 26.700 22.090 -18.608 1.00 24.98 477 THR A O 1
ATOM 3620 N N . GLN A 1 478 ? 25.923 20.182 -19.485 1.00 29.33 478 GLN A N 1
ATOM 3621 C CA . GLN A 1 478 ? 26.672 20.315 -20.745 1.00 29.33 478 GLN A CA 1
ATOM 3622 C C . GLN A 1 478 ? 25.828 19.951 -21.971 1.00 29.33 478 GLN A C 1
ATOM 3624 O O . GLN A 1 478 ? 25.013 19.037 -21.945 1.00 29.33 478 GLN A O 1
ATOM 3629 N N . LYS A 1 479 ? 26.029 20.751 -23.023 1.00 27.64 479 LYS A N 1
ATOM 3630 C CA . LYS A 1 479 ? 25.246 20.837 -24.261 1.00 27.64 479 LYS A CA 1
ATOM 3631 C C . LYS A 1 479 ? 25.042 19.509 -24.993 1.00 27.64 479 LYS A C 1
ATOM 3633 O O . LYS A 1 479 ? 25.991 18.753 -25.181 1.00 27.64 479 LYS A O 1
ATOM 3638 N N . GLU A 1 480 ? 23.868 19.381 -25.600 1.00 27.78 480 GLU A N 1
ATOM 3639 C CA . GLU A 1 480 ? 23.671 18.588 -26.814 1.00 27.78 480 GLU A CA 1
ATOM 3640 C C . GLU A 1 480 ? 24.042 19.414 -28.062 1.00 27.78 480 GLU A C 1
ATOM 3642 O O . GLU A 1 480 ? 23.782 20.617 -28.123 1.00 27.78 480 GLU A O 1
ATOM 3647 N N . GLU A 1 481 ? 24.596 18.756 -29.081 1.00 26.92 481 GLU A N 1
ATOM 3648 C CA . GLU A 1 481 ? 24.473 19.143 -30.494 1.00 26.92 481 GLU A CA 1
ATOM 3649 C C . GLU A 1 481 ? 24.211 17.853 -31.306 1.00 26.92 481 GLU A C 1
ATOM 3651 O O . GLU A 1 481 ? 24.644 16.775 -30.884 1.00 26.92 481 GLU A O 1
ATOM 3656 N N . PRO A 1 482 ? 23.444 17.910 -32.410 1.00 27.59 482 PRO A N 1
ATOM 3657 C CA . PRO A 1 482 ? 22.807 16.724 -32.980 1.00 27.59 482 PRO A CA 1
ATOM 3658 C C . PRO A 1 482 ? 23.719 15.914 -33.911 1.00 27.59 482 PRO A C 1
ATOM 3660 O O . PRO A 1 482 ? 24.513 16.467 -34.671 1.00 27.59 482 PRO A O 1
ATOM 3663 N N . VAL A 1 483 ? 23.502 14.597 -33.936 1.00 26.72 483 VAL A N 1
ATOM 3664 C CA . VAL A 1 483 ? 23.977 13.689 -34.994 1.00 26.72 483 VAL A CA 1
ATOM 3665 C C . VAL A 1 483 ? 22.756 13.119 -35.721 1.00 26.72 483 VAL A C 1
ATOM 3667 O O . VAL A 1 483 ? 21.687 12.967 -35.132 1.00 26.72 483 VAL A O 1
ATOM 3670 N N . GLN A 1 484 ? 22.890 12.911 -37.028 1.00 25.58 484 GLN A N 1
ATOM 3671 C CA . GLN A 1 484 ? 21.769 12.715 -37.947 1.00 25.58 484 GLN A CA 1
ATOM 3672 C C . GLN A 1 484 ? 21.260 11.265 -37.971 1.00 25.58 484 GLN A C 1
ATOM 3674 O O . GLN A 1 484 ? 21.979 10.332 -37.619 1.00 25.58 484 GLN A O 1
ATOM 3679 N N . GLN A 1 485 ? 20.012 11.099 -38.413 1.00 26.81 485 GLN A N 1
ATOM 3680 C CA . GLN A 1 485 ? 19.488 9.810 -38.861 1.00 26.81 485 GLN A CA 1
ATOM 3681 C C . GLN A 1 485 ? 20.153 9.414 -40.183 1.00 26.81 485 GLN A C 1
ATOM 3683 O O . GLN A 1 485 ? 20.270 10.262 -41.065 1.00 26.81 485 GLN A O 1
ATOM 3688 N N . ASP A 1 486 ? 20.436 8.125 -40.343 1.00 27.45 486 ASP A N 1
ATOM 3689 C CA . ASP A 1 486 ? 20.398 7.437 -41.634 1.00 27.45 486 ASP A CA 1
ATOM 3690 C C . ASP A 1 486 ? 19.559 6.162 -41.436 1.00 27.45 486 ASP A C 1
ATOM 3692 O O . ASP A 1 486 ? 19.725 5.451 -40.442 1.00 27.45 486 ASP A O 1
ATOM 3696 N N . ASP A 1 487 ? 18.609 5.915 -42.340 1.00 29.12 487 ASP A N 1
ATOM 3697 C CA . ASP A 1 487 ? 17.756 4.722 -42.337 1.00 29.12 487 ASP A CA 1
ATOM 3698 C C . ASP A 1 487 ? 18.436 3.585 -43.110 1.00 29.12 487 ASP A C 1
ATOM 3700 O O . ASP A 1 487 ? 18.777 3.764 -44.278 1.00 29.12 487 ASP A O 1
ATOM 3704 N N . GLU A 1 488 ? 18.491 2.376 -42.547 1.00 29.30 488 GLU A N 1
ATOM 3705 C CA . GLU A 1 488 ? 18.560 1.164 -43.369 1.00 29.30 488 GLU A CA 1
ATOM 3706 C C . GLU A 1 488 ? 17.844 -0.015 -42.690 1.00 29.30 488 GLU A C 1
ATOM 3708 O O . GLU A 1 488 ? 17.795 -0.120 -41.463 1.00 29.30 488 GLU A O 1
ATOM 3713 N N . LYS A 1 489 ? 17.212 -0.871 -43.502 1.00 28.39 489 LYS A N 1
ATOM 3714 C CA . LYS A 1 489 ? 16.432 -2.038 -43.064 1.00 28.39 489 LYS A CA 1
ATOM 3715 C C . LYS A 1 489 ? 17.058 -3.308 -43.621 1.00 28.39 489 LYS A C 1
ATOM 3717 O O . LYS A 1 489 ? 17.257 -3.373 -44.830 1.00 28.39 489 LYS A O 1
ATOM 3722 N N . GLU A 1 490 ? 17.163 -4.348 -42.803 1.00 29.16 490 GLU A N 1
ATOM 3723 C CA . GLU A 1 490 ? 17.138 -5.733 -43.284 1.00 29.16 490 GLU A CA 1
ATOM 3724 C C . GLU A 1 490 ? 16.243 -6.590 -42.379 1.00 29.16 490 GLU A C 1
ATOM 3726 O O . GLU A 1 490 ? 16.251 -6.450 -41.155 1.00 29.16 490 GLU A O 1
ATOM 3731 N N . ASP A 1 491 ? 15.445 -7.455 -43.005 1.00 27.23 491 ASP A N 1
ATOM 3732 C CA . ASP A 1 491 ? 14.623 -8.463 -42.339 1.00 27.23 491 ASP A CA 1
ATOM 3733 C C . ASP A 1 491 ? 15.454 -9.741 -42.128 1.00 27.23 491 ASP A C 1
ATOM 3735 O O . ASP A 1 491 ? 16.076 -10.234 -43.070 1.00 27.23 491 ASP A O 1
ATOM 3739 N N . ILE A 1 492 ? 15.424 -10.324 -40.925 1.00 28.94 492 ILE A N 1
ATOM 3740 C CA . ILE A 1 492 ? 15.929 -11.683 -40.662 1.00 28.94 492 ILE A CA 1
ATOM 3741 C C . ILE A 1 492 ? 14.848 -12.485 -39.924 1.00 28.94 492 ILE A C 1
ATOM 3743 O O . ILE A 1 492 ? 14.083 -11.950 -39.120 1.00 28.94 492 ILE A O 1
ATOM 3747 N N . GLU A 1 493 ? 14.742 -13.765 -40.278 1.00 27.84 493 GLU A N 1
ATOM 3748 C CA . GLU A 1 493 ? 13.618 -14.640 -39.944 1.00 27.84 493 GLU A CA 1
ATOM 3749 C C . GLU A 1 493 ? 13.666 -15.210 -38.511 1.00 27.84 493 GLU A C 1
ATOM 3751 O O . GLU A 1 493 ? 14.608 -15.007 -37.746 1.00 27.84 493 GLU A O 1
ATOM 3756 N N . LYS A 1 494 ? 12.598 -15.926 -38.139 1.00 29.77 494 LYS A N 1
ATOM 3757 C CA . LYS A 1 494 ? 12.454 -16.601 -36.843 1.00 29.77 494 LYS A CA 1
ATOM 3758 C C . LYS A 1 494 ? 13.094 -17.988 -36.881 1.00 29.77 494 LYS A C 1
ATOM 3760 O O . LYS A 1 494 ? 12.781 -18.757 -37.785 1.00 29.77 494 LYS A O 1
ATOM 3765 N N . GLU A 1 495 ? 13.794 -18.360 -35.815 1.00 29.58 495 GLU A N 1
ATOM 3766 C CA . GLU A 1 495 ? 13.928 -19.760 -35.393 1.00 29.58 495 GLU A CA 1
ATOM 3767 C C . GLU A 1 495 ? 13.588 -19.887 -33.901 1.00 29.58 495 GLU A C 1
ATOM 3769 O O . GLU A 1 495 ? 13.767 -18.945 -33.124 1.00 29.58 495 GLU A O 1
ATOM 3774 N N . ASP A 1 496 ? 13.041 -21.040 -33.514 1.00 30.59 496 ASP A N 1
ATOM 3775 C CA . ASP A 1 496 ? 12.658 -21.347 -32.136 1.00 30.59 496 ASP A CA 1
ATOM 3776 C C . ASP A 1 496 ? 13.882 -21.776 -31.307 1.00 30.59 496 ASP A C 1
ATOM 3778 O O . ASP A 1 496 ? 14.710 -22.563 -31.766 1.00 30.59 496 ASP A O 1
ATOM 3782 N N . ILE A 1 497 ? 13.964 -21.324 -30.051 1.00 29.20 497 ILE A N 1
ATOM 3783 C CA . ILE A 1 497 ? 14.924 -21.834 -29.059 1.00 29.20 497 ILE A CA 1
ATOM 3784 C C . ILE A 1 497 ? 14.153 -22.292 -27.817 1.00 29.20 497 ILE A C 1
ATOM 3786 O O . ILE A 1 497 ? 13.238 -21.615 -27.346 1.00 29.20 497 ILE A O 1
ATOM 3790 N N . GLU A 1 498 ? 14.499 -23.481 -27.319 1.00 29.86 498 GLU A N 1
ATOM 3791 C CA . GLU A 1 498 ? 13.823 -24.128 -26.193 1.00 29.86 498 GLU A CA 1
ATOM 3792 C C . GLU A 1 498 ? 14.187 -23.516 -24.823 1.00 29.86 498 GLU A C 1
ATOM 3794 O O . GLU A 1 498 ? 14.993 -22.598 -24.696 1.00 29.86 498 GLU A O 1
ATOM 3799 N N . LYS A 1 499 ? 13.538 -24.031 -23.772 1.00 38.88 499 LYS A N 1
ATOM 3800 C CA . LYS A 1 499 ? 13.672 -23.581 -22.380 1.00 38.88 499 LYS A CA 1
ATOM 3801 C C . LYS A 1 499 ? 15.111 -23.678 -21.860 1.00 38.88 499 LYS A C 1
ATOM 3803 O O . LYS A 1 499 ? 15.678 -24.766 -21.866 1.00 38.88 499 LYS A O 1
ATOM 3808 N N . GLU A 1 500 ? 15.572 -22.627 -21.188 1.00 29.72 500 GLU A N 1
ATOM 3809 C CA . GLU A 1 500 ? 16.555 -22.739 -20.102 1.00 29.72 500 GLU A CA 1
ATOM 3810 C C . GLU A 1 500 ? 16.274 -21.697 -18.999 1.00 29.72 500 GLU A C 1
ATOM 3812 O O . GLU A 1 500 ? 15.442 -20.801 -19.169 1.00 29.72 500 GLU A O 1
ATOM 3817 N N . GLU A 1 501 ? 16.859 -21.880 -17.813 1.00 32.22 501 GLU A N 1
ATOM 3818 C CA . GLU A 1 501 ? 16.416 -21.210 -16.581 1.00 32.22 501 GLU A CA 1
ATOM 3819 C C . GLU A 1 501 ? 16.984 -19.787 -16.422 1.00 32.22 501 GLU A C 1
ATOM 3821 O O . GLU A 1 501 ? 18.193 -19.596 -16.282 1.00 32.22 501 GLU A O 1
ATOM 3826 N N . LEU A 1 502 ? 16.106 -18.777 -16.344 1.00 33.03 502 LEU A N 1
ATOM 3827 C CA . LEU A 1 502 ? 16.491 -17.379 -16.099 1.00 33.03 502 LEU A CA 1
ATOM 3828 C C . LEU A 1 502 ? 16.905 -17.125 -14.639 1.00 33.03 502 LEU A C 1
ATOM 3830 O O . LEU A 1 502 ? 16.198 -16.482 -13.861 1.00 33.03 502 LEU A O 1
ATOM 3834 N N . THR A 1 503 ? 18.108 -17.576 -14.289 1.00 37.69 503 THR A N 1
ATOM 3835 C CA . THR A 1 503 ? 18.896 -16.976 -13.206 1.00 37.69 503 THR A CA 1
ATOM 3836 C C . THR A 1 503 ? 19.808 -15.895 -13.795 1.00 37.69 503 THR A C 1
ATOM 3838 O O . THR A 1 503 ? 20.510 -16.128 -14.772 1.00 37.69 503 THR A O 1
ATOM 3841 N N . GLY A 1 504 ? 19.798 -14.684 -13.229 1.00 46.72 504 GLY A N 1
ATOM 3842 C CA . GLY A 1 504 ? 20.669 -13.592 -13.684 1.00 46.72 504 GLY A CA 1
ATOM 3843 C C . GLY A 1 504 ? 22.109 -13.803 -13.214 1.00 46.72 504 GLY A C 1
ATOM 3844 O O . GLY A 1 504 ? 22.470 -13.361 -12.122 1.00 46.72 504 GLY A O 1
ATOM 3845 N N . VAL A 1 505 ? 22.927 -14.507 -14.003 1.00 66.12 505 VAL A N 1
ATOM 3846 C CA . VAL A 1 505 ? 24.242 -15.014 -13.558 1.00 66.12 505 VAL A CA 1
ATOM 3847 C C . VAL A 1 505 ? 25.307 -13.915 -13.410 1.00 66.12 505 VAL A C 1
ATOM 3849 O O . VAL A 1 505 ? 26.290 -14.125 -12.693 1.00 66.12 505 VAL A O 1
ATOM 3852 N N . TYR A 1 506 ? 25.141 -12.738 -14.032 1.00 86.88 506 TYR A N 1
ATOM 3853 C CA . TYR A 1 506 ? 26.199 -11.723 -14.101 1.00 86.88 506 TYR A CA 1
ATOM 3854 C C . TYR A 1 506 ? 25.749 -10.282 -13.808 1.00 86.88 506 TYR A C 1
ATOM 3856 O O . TYR A 1 506 ? 24.710 -9.807 -14.260 1.00 86.88 506 TYR A O 1
ATOM 3864 N N . ILE A 1 507 ? 26.603 -9.551 -13.081 1.00 95.00 507 ILE A N 1
ATOM 3865 C CA . ILE A 1 507 ? 26.401 -8.153 -12.672 1.00 95.00 507 ILE A CA 1
ATOM 3866 C C . ILE A 1 507 ? 27.507 -7.277 -13.273 1.00 95.00 507 ILE A C 1
ATOM 3868 O O . ILE A 1 507 ? 28.678 -7.385 -12.902 1.00 95.00 507 ILE A O 1
ATOM 3872 N N . GLY A 1 508 ? 27.146 -6.401 -14.206 1.00 95.12 508 GLY A N 1
ATOM 3873 C CA . GLY A 1 508 ? 28.003 -5.391 -14.822 1.00 95.12 508 GLY A CA 1
ATOM 3874 C C . GLY A 1 508 ? 28.127 -4.099 -14.009 1.00 95.12 508 GLY A C 1
ATOM 3875 O O . GLY A 1 508 ? 27.202 -3.678 -13.324 1.00 95.12 508 GLY A O 1
ATOM 3876 N N . ASN A 1 509 ? 29.271 -3.428 -14.127 1.00 96.19 509 ASN A N 1
ATOM 3877 C CA . ASN A 1 509 ? 29.566 -2.102 -13.589 1.00 96.19 509 ASN A CA 1
ATOM 3878 C C . ASN A 1 509 ? 29.553 -1.079 -14.733 1.00 96.19 509 ASN A C 1
ATOM 3880 O O . ASN A 1 509 ? 30.492 -1.052 -15.537 1.00 96.19 509 ASN A O 1
ATOM 3884 N N . LYS A 1 510 ? 28.515 -0.233 -14.790 1.00 94.00 510 LYS A N 1
ATOM 3885 C CA . LYS A 1 510 ? 28.292 0.788 -15.834 1.00 94.00 510 LYS A CA 1
ATOM 3886 C C . LYS A 1 510 ? 29.537 1.640 -16.118 1.00 94.00 510 LYS A C 1
ATOM 3888 O O . LYS A 1 510 ? 29.838 1.903 -17.281 1.00 94.00 510 LYS A O 1
ATOM 3893 N N . ASN A 1 511 ? 30.278 2.000 -15.067 1.00 92.06 511 ASN A N 1
ATOM 3894 C CA . ASN A 1 511 ? 31.354 2.996 -15.112 1.00 92.06 511 ASN A CA 1
ATOM 3895 C C . ASN A 1 511 ? 32.714 2.384 -15.472 1.00 92.06 511 ASN A C 1
ATOM 3897 O O . ASN A 1 511 ? 33.519 3.026 -16.136 1.00 92.06 511 ASN A O 1
ATOM 3901 N N . THR A 1 512 ? 32.994 1.150 -15.031 1.00 95.25 512 THR A N 1
ATOM 3902 C CA . THR A 1 512 ? 34.284 0.482 -15.314 1.00 95.25 512 THR A CA 1
ATOM 3903 C C . THR A 1 512 ? 34.222 -0.534 -16.451 1.00 95.25 512 THR A C 1
ATOM 3905 O O . THR A 1 512 ? 35.259 -1.105 -16.790 1.00 95.25 512 THR A O 1
ATOM 3908 N N . LYS A 1 513 ? 33.028 -0.777 -17.015 1.00 96.94 513 LYS A N 1
ATOM 3909 C CA . LYS A 1 513 ? 32.756 -1.787 -18.051 1.00 96.94 513 LYS A CA 1
ATOM 3910 C C . LYS A 1 513 ? 33.349 -3.154 -17.698 1.00 96.94 513 LYS A C 1
ATOM 3912 O O . LYS A 1 513 ? 34.004 -3.809 -18.503 1.00 96.94 513 LYS A O 1
ATOM 3917 N N . LYS A 1 514 ? 33.112 -3.588 -16.457 1.00 96.56 514 LYS A N 1
ATOM 3918 C CA . LYS A 1 514 ? 33.459 -4.928 -15.958 1.00 96.56 514 LYS A CA 1
ATOM 3919 C C . LYS A 1 514 ? 32.218 -5.668 -15.499 1.00 96.56 514 LYS A C 1
ATOM 3921 O O . LYS A 1 514 ? 31.353 -5.033 -14.906 1.00 96.56 514 LYS A O 1
ATOM 3926 N N . PHE A 1 515 ? 32.135 -6.973 -15.729 1.00 96.00 515 PHE A N 1
ATOM 3927 C CA . PHE A 1 515 ? 31.079 -7.822 -15.169 1.00 96.00 515 PHE A CA 1
ATOM 3928 C C . PHE A 1 515 ? 31.628 -8.822 -14.150 1.00 96.00 515 PHE A C 1
ATOM 3930 O O . PHE A 1 515 ? 32.828 -9.095 -14.110 1.00 96.00 515 PHE A O 1
ATOM 3937 N N . HIS A 1 516 ? 30.752 -9.286 -13.264 1.00 96.25 516 HIS A N 1
ATOM 3938 C CA . HIS A 1 516 ? 31.064 -9.978 -12.016 1.00 96.25 516 HIS A CA 1
ATOM 3939 C C . HIS A 1 516 ? 30.044 -11.100 -11.766 1.00 96.25 516 HIS A C 1
ATOM 3941 O O . HIS A 1 516 ? 28.895 -10.978 -12.182 1.00 96.25 516 HIS A O 1
ATOM 3947 N N . LYS A 1 517 ? 30.416 -12.146 -11.018 1.00 91.44 517 LYS A N 1
ATOM 3948 C CA . LYS A 1 517 ? 29.438 -13.075 -10.412 1.00 91.44 517 LYS A CA 1
ATOM 3949 C C . LYS A 1 517 ? 28.765 -12.402 -9.196 1.00 91.44 517 LYS A C 1
ATOM 3951 O O . LYS A 1 517 ? 29.456 -11.645 -8.507 1.00 91.44 517 LYS A O 1
ATOM 3956 N N . PRO A 1 518 ? 27.498 -12.711 -8.856 1.00 87.44 518 PRO A N 1
ATOM 3957 C CA . PRO A 1 518 ? 26.822 -12.219 -7.648 1.00 87.44 518 PRO A CA 1
ATOM 3958 C C . PRO A 1 518 ? 27.577 -12.454 -6.328 1.00 87.44 518 PRO A C 1
ATOM 3960 O O . PRO A 1 518 ? 27.423 -11.688 -5.386 1.00 87.44 518 PRO A O 1
ATOM 3963 N N . SER A 1 519 ? 28.450 -13.462 -6.260 1.00 85.38 519 SER A N 1
ATOM 3964 C CA . SER A 1 519 ? 29.312 -13.756 -5.103 1.00 85.38 519 SER A CA 1
ATOM 3965 C C . SER A 1 519 ? 30.633 -12.961 -5.060 1.00 85.38 519 SER A C 1
ATOM 3967 O O . SER A 1 519 ? 31.544 -13.305 -4.308 1.00 85.38 519 SER A O 1
ATOM 3969 N N . CYS A 1 520 ? 30.800 -11.921 -5.883 1.00 88.88 520 CYS A N 1
ATOM 3970 C CA . CYS A 1 520 ? 32.052 -11.167 -5.961 1.00 88.88 520 CYS A CA 1
ATOM 3971 C C . CYS A 1 520 ? 32.198 -10.129 -4.832 1.00 88.88 520 CYS A C 1
ATOM 3973 O O . CYS A 1 520 ? 31.498 -9.121 -4.811 1.00 88.88 520 CYS A O 1
ATOM 3975 N N . ASN A 1 521 ? 33.241 -10.265 -4.005 1.00 88.62 521 ASN A N 1
ATOM 3976 C CA . ASN A 1 521 ? 33.657 -9.283 -2.979 1.00 88.62 521 ASN A CA 1
ATOM 3977 C C . ASN A 1 521 ? 34.091 -7.901 -3.533 1.00 88.62 521 ASN A C 1
ATOM 3979 O O . ASN A 1 521 ? 34.708 -7.099 -2.835 1.00 88.62 521 ASN A O 1
ATOM 3983 N N . SER A 1 522 ? 33.854 -7.623 -4.813 1.00 89.50 522 SER A N 1
ATOM 3984 C CA . SER A 1 522 ? 34.147 -6.349 -5.476 1.00 89.50 522 SER A CA 1
ATOM 3985 C C . SER A 1 522 ? 33.033 -5.957 -6.450 1.00 89.50 522 SER A C 1
ATOM 3987 O O . SER A 1 522 ? 33.305 -5.325 -7.470 1.00 89.50 522 SER A O 1
ATOM 3989 N N . LEU A 1 523 ? 31.788 -6.368 -6.171 1.00 90.19 523 LEU A N 1
ATOM 3990 C CA . LEU A 1 523 ? 30.613 -5.891 -6.899 1.00 90.19 523 LEU A CA 1
ATOM 3991 C C . LEU A 1 523 ? 30.532 -4.352 -6.890 1.00 90.19 523 LEU A C 1
ATOM 3993 O O . LEU A 1 523 ? 30.872 -3.719 -5.887 1.00 90.19 523 LEU A O 1
ATOM 3997 N N . PRO A 1 524 ? 30.041 -3.728 -7.974 1.00 90.06 524 PRO A N 1
ATOM 3998 C CA . PRO A 1 524 ? 29.698 -2.311 -7.958 1.00 90.06 524 PRO A CA 1
ATOM 3999 C C . PRO A 1 524 ? 28.544 -2.010 -6.985 1.00 90.06 524 PRO A C 1
ATOM 4001 O O . PRO A 1 524 ? 27.673 -2.850 -6.735 1.00 90.06 524 PRO A O 1
ATOM 4004 N N . ALA A 1 525 ? 28.513 -0.769 -6.492 1.00 86.31 525 ALA A N 1
ATOM 4005 C CA . ALA A 1 525 ? 27.365 -0.210 -5.779 1.00 86.31 525 ALA A CA 1
ATOM 4006 C C . ALA A 1 525 ? 26.095 -0.229 -6.652 1.00 86.31 525 ALA A C 1
ATOM 4008 O O . ALA A 1 525 ? 26.195 -0.071 -7.870 1.00 86.31 525 ALA A O 1
ATOM 4009 N N . GLU A 1 526 ? 24.925 -0.371 -6.020 1.00 86.12 526 GLU A N 1
ATOM 4010 C CA . GLU A 1 526 ? 23.609 -0.620 -6.640 1.00 86.12 526 GLU A CA 1
ATOM 4011 C C . GLU A 1 526 ? 23.349 0.204 -7.911 1.00 86.12 526 GLU A C 1
ATOM 4013 O O . GLU A 1 526 ? 23.212 -0.350 -8.999 1.00 86.12 526 GLU A O 1
ATOM 4018 N N . LYS A 1 527 ? 23.405 1.541 -7.819 1.00 79.44 527 LYS A N 1
ATOM 4019 C CA . LYS A 1 527 ? 23.134 2.445 -8.953 1.00 79.44 527 LYS A CA 1
ATOM 4020 C C . LYS A 1 527 ? 24.067 2.256 -10.158 1.00 79.44 527 LYS A C 1
ATOM 4022 O O . LYS A 1 527 ? 23.667 2.482 -11.304 1.00 79.44 527 LYS A O 1
ATOM 4027 N N . ASN A 1 528 ? 25.275 1.739 -9.930 1.00 91.12 528 ASN A N 1
ATOM 4028 C CA . ASN A 1 528 ? 26.253 1.422 -10.972 1.00 91.12 528 ASN A CA 1
ATOM 4029 C C . ASN A 1 528 ? 26.077 0.012 -11.572 1.00 91.12 528 ASN A C 1
ATOM 4031 O O . ASN A 1 528 ? 26.846 -0.345 -12.469 1.00 91.12 528 ASN A O 1
ATOM 4035 N N . ARG A 1 529 ? 25.102 -0.787 -11.114 1.00 93.69 529 ARG A N 1
ATOM 4036 C CA . ARG A 1 529 ? 24.810 -2.127 -11.647 1.00 93.69 529 ARG A CA 1
ATOM 4037 C C . ARG A 1 529 ? 24.048 -2.072 -12.967 1.00 93.69 529 ARG A C 1
ATOM 4039 O O . ARG A 1 529 ? 23.154 -1.249 -13.162 1.00 93.69 529 ARG A O 1
ATOM 4046 N N . VAL A 1 530 ? 24.404 -2.990 -13.851 1.00 91.81 530 VAL A N 1
ATOM 4047 C CA . VAL A 1 530 ? 23.582 -3.521 -14.945 1.00 91.81 530 VAL A CA 1
ATOM 4048 C C . VAL A 1 530 ? 23.612 -5.045 -14.812 1.00 91.81 530 VAL A C 1
ATOM 4050 O O . VAL A 1 530 ? 24.548 -5.576 -14.216 1.00 91.81 530 VAL A O 1
ATOM 4053 N N . TYR A 1 531 ? 22.612 -5.752 -15.317 1.00 92.50 531 TYR A N 1
ATOM 4054 C CA . TYR A 1 531 ? 22.511 -7.205 -15.186 1.00 92.50 531 TYR A CA 1
ATOM 4055 C C . TYR A 1 531 ? 22.565 -7.851 -16.568 1.00 92.50 531 TYR A C 1
ATOM 4057 O O . TYR A 1 531 ? 22.043 -7.280 -17.521 1.00 92.50 531 TYR A O 1
ATOM 4065 N N . PHE A 1 532 ? 23.217 -9.009 -16.656 1.00 89.12 532 PHE A N 1
ATOM 4066 C CA . PHE A 1 532 ? 23.327 -9.816 -17.868 1.00 89.12 532 PHE A CA 1
ATOM 4067 C C . PHE A 1 532 ? 22.992 -11.269 -17.531 1.00 89.12 532 PHE A C 1
ATOM 4069 O O . PHE A 1 532 ? 23.382 -11.785 -16.476 1.00 89.12 532 PHE A O 1
ATOM 4076 N N . ASN A 1 533 ? 22.277 -11.926 -18.432 1.00 81.88 533 ASN A N 1
ATOM 4077 C CA . ASN A 1 533 ? 21.835 -13.307 -18.285 1.00 81.88 533 ASN A CA 1
ATOM 4078 C C . ASN A 1 533 ? 22.964 -14.260 -18.694 1.00 81.88 533 ASN A C 1
ATOM 4080 O O . ASN A 1 533 ? 23.231 -15.233 -17.992 1.00 81.88 533 ASN A O 1
ATOM 4084 N N . THR A 1 534 ? 23.687 -13.931 -19.772 1.00 82.75 534 THR A N 1
ATOM 4085 C CA . THR A 1 534 ? 24.856 -14.696 -20.237 1.00 82.75 534 THR A CA 1
ATOM 4086 C C . THR A 1 534 ? 26.154 -13.890 -20.182 1.00 82.75 534 THR A C 1
ATOM 4088 O O . THR A 1 534 ? 26.179 -12.665 -20.021 1.00 82.75 534 THR A O 1
ATOM 4091 N N . LYS A 1 535 ? 27.274 -14.601 -20.313 1.00 87.25 535 LYS A N 1
ATOM 4092 C CA . LYS A 1 535 ? 28.616 -14.017 -20.394 1.00 87.25 535 LYS A CA 1
ATOM 4093 C C . LYS A 1 535 ? 28.832 -13.327 -21.741 1.00 87.25 535 LYS A C 1
ATOM 4095 O O . LYS A 1 535 ? 29.473 -12.282 -21.827 1.00 87.25 535 LYS A O 1
ATOM 4100 N N . GLU A 1 536 ? 28.252 -13.908 -22.778 1.00 88.25 536 GLU A N 1
ATOM 4101 C CA . GLU A 1 536 ? 28.298 -13.485 -24.170 1.00 88.25 536 GLU A CA 1
ATOM 4102 C C . GLU A 1 536 ? 27.502 -12.187 -24.357 1.00 88.25 536 GLU A C 1
ATOM 4104 O O . GLU A 1 536 ? 27.967 -11.284 -25.047 1.00 88.25 536 GLU A O 1
ATOM 4109 N N . GLU A 1 537 ? 26.365 -12.037 -23.668 1.00 88.00 537 GLU A N 1
ATOM 4110 C CA . GLU A 1 537 ? 25.603 -10.785 -23.569 1.00 88.00 537 GLU A CA 1
ATOM 4111 C C . GLU A 1 537 ? 26.459 -9.662 -22.957 1.00 88.00 537 GLU A C 1
ATOM 4113 O O . GLU A 1 537 ? 26.593 -8.587 -23.545 1.00 88.00 537 GLU A O 1
ATOM 4118 N N . ALA A 1 538 ? 27.120 -9.930 -21.824 1.00 93.75 538 ALA A N 1
ATOM 4119 C CA . ALA A 1 538 ? 27.989 -8.960 -21.155 1.00 93.75 538 ALA A CA 1
ATOM 4120 C C . ALA A 1 538 ? 29.177 -8.521 -22.035 1.00 93.75 538 ALA A C 1
ATOM 4122 O O . ALA A 1 538 ? 29.496 -7.330 -22.108 1.00 93.75 538 ALA A O 1
ATOM 4123 N N . VAL A 1 539 ? 29.824 -9.469 -22.722 1.00 92.19 539 VAL A N 1
ATOM 4124 C CA . VAL A 1 539 ? 30.957 -9.198 -23.622 1.00 92.19 539 VAL A CA 1
ATOM 4125 C C . VAL A 1 539 ? 30.506 -8.431 -24.868 1.00 92.19 539 VAL A C 1
ATOM 4127 O O . VAL A 1 539 ? 31.151 -7.444 -25.224 1.00 92.19 539 VAL A O 1
ATOM 4130 N N . SER A 1 540 ? 29.378 -8.806 -25.479 1.00 91.75 540 SER A N 1
ATOM 4131 C CA . SER A 1 540 ? 28.777 -8.087 -26.616 1.00 91.75 540 SER A CA 1
ATOM 4132 C C . SER A 1 540 ? 28.351 -6.661 -26.243 1.00 91.75 540 SER A C 1
ATOM 4134 O O . SER A 1 540 ? 28.540 -5.737 -27.029 1.00 91.75 540 SER A O 1
ATOM 4136 N N . ALA A 1 541 ? 27.881 -6.438 -25.010 1.00 89.69 541 ALA A N 1
ATOM 4137 C CA . ALA A 1 541 ? 27.617 -5.109 -24.447 1.00 89.69 541 ALA A CA 1
ATOM 4138 C C . ALA A 1 541 ? 28.895 -4.305 -24.091 1.00 89.69 541 ALA A C 1
ATOM 4140 O O . ALA A 1 541 ? 28.810 -3.210 -23.520 1.00 89.69 541 ALA A O 1
ATOM 4141 N N . GLY A 1 542 ? 30.085 -4.837 -24.392 1.00 94.06 542 GLY A N 1
ATOM 4142 C CA . GLY A 1 542 ? 31.382 -4.184 -24.202 1.00 94.06 542 GLY A CA 1
ATOM 4143 C C . GLY A 1 542 ? 31.981 -4.306 -22.797 1.00 94.06 542 GLY A C 1
ATOM 4144 O O . GLY A 1 542 ? 32.851 -3.506 -22.448 1.00 94.06 542 GLY A O 1
ATOM 4145 N N . TYR A 1 543 ? 31.536 -5.261 -21.971 1.00 96.25 543 TYR A N 1
ATOM 4146 C CA . TYR A 1 543 ? 32.042 -5.456 -20.607 1.00 96.25 543 TYR A CA 1
ATOM 4147 C C . TYR A 1 543 ? 33.107 -6.562 -20.553 1.00 96.25 543 TYR A C 1
ATOM 4149 O O . TYR A 1 543 ? 32.995 -7.609 -21.181 1.00 96.25 543 TYR A O 1
ATOM 4157 N N . GLN A 1 544 ? 34.150 -6.349 -19.750 1.00 96.12 544 GLN A N 1
ATOM 4158 C CA . GLN A 1 544 ? 35.246 -7.302 -19.544 1.00 96.12 544 GLN A CA 1
ATOM 4159 C C . GLN A 1 544 ? 35.055 -8.125 -18.254 1.00 96.12 544 GLN A C 1
ATOM 4161 O O . GLN A 1 544 ? 34.543 -7.599 -17.262 1.00 96.12 544 GLN A O 1
ATOM 4166 N N . PRO A 1 545 ? 35.497 -9.393 -18.199 1.00 95.19 545 PRO A N 1
ATOM 4167 C CA . PRO A 1 545 ? 35.344 -10.213 -17.000 1.00 95.19 545 PRO A CA 1
ATOM 4168 C C . PRO A 1 545 ? 36.191 -9.684 -15.829 1.00 95.19 545 PRO A C 1
ATOM 4170 O O . PRO A 1 545 ? 37.369 -9.337 -15.975 1.00 95.19 545 PRO A O 1
ATOM 4173 N N . CYS A 1 546 ? 35.605 -9.628 -14.632 1.00 94.50 546 CYS A N 1
ATOM 4174 C CA . CYS A 1 546 ? 36.307 -9.209 -13.423 1.00 94.50 546 CYS A CA 1
ATOM 4175 C C . CYS A 1 546 ? 37.326 -10.265 -12.957 1.00 94.50 546 CYS A C 1
ATOM 4177 O O . CYS A 1 546 ? 36.958 -11.323 -12.445 1.00 94.50 546 CYS A O 1
ATOM 4179 N N . LYS A 1 547 ? 38.618 -9.910 -13.024 1.00 92.69 547 LYS A N 1
ATOM 4180 C CA . LYS A 1 547 ? 39.794 -10.719 -12.623 1.00 92.69 547 LYS A CA 1
ATOM 4181 C C . LYS A 1 547 ? 39.862 -11.151 -11.139 1.00 92.69 547 LYS A C 1
ATOM 4183 O O . LYS A 1 547 ? 40.907 -11.604 -10.695 1.00 92.69 547 LYS A O 1
ATOM 4188 N N . ILE A 1 548 ? 38.803 -10.940 -10.355 1.00 85.44 548 ILE A N 1
ATOM 4189 C CA . ILE A 1 548 ? 38.712 -11.321 -8.931 1.00 85.44 548 ILE A CA 1
ATOM 4190 C C . ILE A 1 548 ? 37.738 -12.493 -8.727 1.00 85.44 548 ILE A C 1
ATOM 4192 O O . ILE A 1 548 ? 37.940 -13.301 -7.830 1.00 85.44 548 ILE A O 1
ATOM 4196 N N . CYS A 1 549 ? 36.684 -12.598 -9.546 1.00 87.94 549 CYS A N 1
ATOM 4197 C CA . CYS A 1 549 ? 35.699 -13.691 -9.472 1.00 87.94 549 CYS A CA 1
ATOM 4198 C C . CYS A 1 549 ? 35.658 -14.576 -10.729 1.00 87.94 549 CYS A C 1
ATOM 4200 O O . CYS A 1 549 ? 34.931 -15.572 -10.741 1.00 87.94 549 CYS A O 1
ATOM 4202 N N . GLU A 1 550 ? 36.422 -14.199 -11.761 1.00 87.94 550 GLU A N 1
ATOM 4203 C CA . GLU A 1 550 ? 36.590 -14.889 -13.047 1.00 87.94 550 GLU A CA 1
ATOM 4204 C C . GLU A 1 550 ? 35.255 -15.403 -13.630 1.00 87.94 550 GLU A C 1
ATOM 4206 O O . GLU A 1 550 ? 35.010 -16.613 -13.670 1.00 87.94 550 GLU A O 1
ATOM 4211 N N . PRO A 1 551 ? 34.344 -14.472 -13.993 1.00 78.94 551 PRO A N 1
ATOM 4212 C CA . PRO A 1 551 ? 33.078 -14.762 -14.664 1.00 78.94 551 PRO A CA 1
ATOM 4213 C C . PRO A 1 551 ? 33.295 -15.247 -16.093 1.00 78.94 551 PRO A C 1
ATOM 4215 O O . PRO A 1 551 ? 34.139 -14.674 -16.816 1.00 78.94 551 PRO A O 1
#

Foldseek 3Di:
DVVVVLVVLQVQLVVLLVQLVVCCPDPNVVSSVVSPVVSVVSHPPPQVVCCVPPVDRDDPCVVVVVVVVVVVVVVVPDDPPPVCPVVPPVVVVQVVQEDDDDDPDDPDDDDDDDDDYDDDDDDDDDDDDDDDDDDDDDDDDDDDDDDDDDDDDDDDDDDDDDDDDDDDDDDDDDDDDDDDDDDDDDDDDDDDDPDPPPDPPPPPQQFKWKWKQAQLAAATWIWIDRPVAIEIFFQAALVRLVVSQVVCVVVVDAEHAEYEQFFPDRRGQNNVLSVLQRHHYNAYEYAPHDDPDVSVVSNSVSCVVNVHHYHYADAQDWDDGDQKIKGFQDDPDNDDPDRLQRTGWMWIAHQQAIEIETEARFPVNLVSSVVVVDQLAHQEYAFHPLLDPRHDDLVSCVSNLYQEYEGNHHDPAPRCPNPPNSVVSCVVSNHHYDYCQVQGMWMWMDSNPDIDIHRPPDPRDDDDHPPDPPDPDDDDDDDDDDDDDDDDDDDDDDDDDDDDDQDQQWKAFQPQLAIAGPPFPDGDDDVRIDTDRDPVRSVVVVHHYDPRHRD

Sequence (551 aa):
MKKIILVVSWIFSILFLLIGFTFLFSSFLLPGLILMLIGAILLPPITSFINKQFKITPKWWMKDLAVFILFIIFLATIPDNEYKAGDKIVNSDMETLVEPVQNPGTGASNVEINDKSHTQPNNDKEKNKTQQGNTEKGRDDKKIEKTETGTGIGPGAGTAATGAAEATATAAMATNEANETNESIGTIAVTEATTTATATNEKETPGTLVIHFIDVGQADSILINTGSAAMLIDAGNNADAELVVNYIKEQGIKEFEYIIATHPHEDHIGGLDAVINTFDVKKIIMPKAQSSTRTFEDLLIAISNKGLKITSPAVGTRYSLGEAEFTILAPNSQSYGDTNDYSVVIKILFDKTTFLLTGDAGVVSEREMLSKGFDLKSDLLKVAHHGSRYSNSAEFLKAVSPTNAIISVGKDNPYGHPAPETIERLVKAGVQVYRTDESGTIVVTSDGETIKIDKKTSPIKEQAPPKATTAEAEDLTQKEEPVQQDDEKEDIEKEDIEKEELTGVYIGNKNTKKFHKPSCNSLPAEKNRVYFNTKEEAVSAGYQPCKICEP